Protein AF-A0A2C6KIJ9-F1 (afdb_monomer)

Structure (mmCIF, N/CA/C/O backbone):
data_AF-A0A2C6KIJ9-F1
#
_entry.id   AF-A0A2C6KIJ9-F1
#
loop_
_atom_site.group_PDB
_atom_site.id
_atom_site.type_symbol
_atom_site.label_atom_id
_atom_site.label_alt_id
_atom_site.label_comp_id
_atom_site.label_asym_id
_atom_site.label_entity_id
_atom_site.label_seq_id
_atom_site.pdbx_PDB_ins_code
_atom_site.Cartn_x
_atom_site.Cartn_y
_atom_site.Cartn_z
_atom_site.occupancy
_atom_site.B_iso_or_equiv
_atom_site.auth_seq_id
_atom_site.auth_comp_id
_atom_site.auth_asym_id
_atom_site.auth_atom_id
_atom_site.pdbx_PDB_model_num
ATOM 1 N N . MET A 1 1 ? -19.385 -0.642 -30.087 1.00 30.42 1 MET A N 1
ATOM 2 C CA . MET A 1 1 ? -19.428 0.559 -29.227 1.00 30.42 1 MET A CA 1
ATOM 3 C C . MET A 1 1 ? -18.411 0.360 -28.116 1.00 30.42 1 MET A C 1
ATOM 5 O O . MET A 1 1 ? -18.618 -0.507 -27.279 1.00 30.42 1 MET A O 1
ATOM 9 N N . ALA A 1 2 ? -17.274 1.055 -28.172 1.00 26.97 2 ALA A N 1
ATOM 10 C CA . ALA A 1 2 ? -16.319 1.063 -27.065 1.00 26.97 2 ALA A CA 1
ATOM 11 C C . ALA A 1 2 ? -16.934 1.882 -25.917 1.00 26.97 2 ALA A C 1
ATOM 13 O O . ALA A 1 2 ? -17.463 2.963 -26.195 1.00 26.97 2 ALA A O 1
ATOM 14 N N . PRO A 1 3 ? -16.932 1.392 -24.666 1.00 32.47 3 PRO A N 1
ATOM 15 C CA . PRO A 1 3 ? -17.444 2.164 -23.547 1.00 32.47 3 PRO A CA 1
ATOM 16 C C . PRO A 1 3 ? -16.628 3.453 -23.444 1.00 32.47 3 PRO A C 1
ATOM 18 O O . PRO A 1 3 ? -15.397 3.415 -23.409 1.00 32.47 3 PRO A O 1
ATOM 21 N N . GLN A 1 4 ? -17.315 4.596 -23.448 1.00 27.66 4 GLN A N 1
ATOM 22 C CA . GLN A 1 4 ? -16.681 5.874 -23.167 1.00 27.66 4 GLN A CA 1
ATOM 23 C C . GLN A 1 4 ? -16.087 5.784 -21.760 1.00 27.66 4 GLN A C 1
ATOM 25 O O . GLN A 1 4 ? -16.808 5.686 -20.769 1.00 27.66 4 GLN A O 1
ATOM 30 N N . LEU A 1 5 ? -14.756 5.753 -21.689 1.00 34.53 5 LEU A N 1
ATOM 31 C CA . LEU A 1 5 ? -14.005 5.958 -20.461 1.00 34.53 5 LEU A CA 1
ATOM 32 C C . LEU A 1 5 ? -14.321 7.381 -20.000 1.00 34.53 5 LEU A C 1
ATOM 34 O O . LEU A 1 5 ? -13.670 8.334 -20.426 1.00 34.53 5 LEU A O 1
ATOM 38 N N . ASN A 1 6 ? -15.368 7.522 -19.180 1.00 33.22 6 ASN A N 1
ATOM 39 C CA . ASN A 1 6 ? -15.629 8.726 -18.402 1.00 33.22 6 ASN A CA 1
ATOM 40 C C . ASN A 1 6 ? -14.297 9.185 -17.828 1.00 33.22 6 ASN A C 1
ATOM 42 O O . ASN A 1 6 ? -13.582 8.350 -17.275 1.00 33.22 6 ASN A O 1
ATOM 46 N N . ALA A 1 7 ? -13.960 10.463 -18.023 1.00 38.38 7 ALA A N 1
ATOM 47 C CA . ALA A 1 7 ? -12.721 11.065 -17.561 1.00 38.38 7 ALA A CA 1
ATOM 48 C C . ALA A 1 7 ? -12.489 10.649 -16.108 1.00 38.38 7 ALA A C 1
ATOM 50 O O . ALA A 1 7 ? -13.105 11.183 -15.185 1.00 38.38 7 ALA A O 1
ATOM 51 N N . VAL A 1 8 ? -11.654 9.624 -15.931 1.00 41.78 8 VAL A N 1
ATOM 52 C CA . VAL A 1 8 ? -11.243 9.135 -14.630 1.00 41.78 8 VAL A CA 1
ATOM 53 C C . VAL A 1 8 ? -10.466 10.310 -14.086 1.00 41.78 8 VAL A C 1
ATOM 55 O O . VAL A 1 8 ? -9.335 10.541 -14.516 1.00 41.78 8 VAL A O 1
ATOM 58 N N . SER A 1 9 ? -11.126 11.108 -13.236 1.00 38.91 9 SER A N 1
ATOM 59 C CA . SER A 1 9 ? -10.479 12.035 -12.315 1.00 38.91 9 SER A CA 1
ATOM 60 C C . SER A 1 9 ? -9.190 11.351 -11.920 1.00 38.91 9 SER A C 1
ATOM 62 O O . SER A 1 9 ? -9.252 10.219 -11.439 1.00 38.91 9 SER A O 1
ATOM 64 N N . THR A 1 10 ? -8.050 11.929 -12.293 1.00 50.38 10 THR A N 1
ATOM 65 C CA . THR A 1 10 ? -6.734 11.337 -12.081 1.00 50.38 10 THR A CA 1
ATOM 66 C C . THR A 1 10 ? -6.568 11.232 -10.575 1.00 50.38 10 THR A C 1
ATOM 68 O O . THR A 1 10 ? -6.091 12.163 -9.929 1.00 50.38 10 THR A O 1
ATOM 71 N N . VAL A 1 11 ? -7.082 10.141 -10.003 1.00 59.31 11 VAL A N 1
ATOM 72 C CA . VAL A 1 11 ? -7.096 9.904 -8.571 1.00 59.31 11 VAL A CA 1
ATOM 73 C C . VAL A 1 11 ? -5.633 9.913 -8.192 1.00 59.31 11 VAL A C 1
ATOM 75 O O . VAL A 1 11 ? -4.868 9.057 -8.643 1.00 59.31 11 VAL A O 1
ATOM 78 N N . ARG A 1 12 ? -5.235 10.947 -7.446 1.00 79.88 12 ARG A N 1
ATOM 79 C CA . ARG A 1 12 ? -3.881 11.068 -6.923 1.00 79.88 12 ARG A CA 1
ATOM 80 C C . ARG A 1 12 ? -3.706 9.917 -5.945 1.00 79.88 12 ARG A C 1
ATOM 82 O O . ARG A 1 12 ? -4.191 9.969 -4.825 1.00 79.88 12 ARG A O 1
ATOM 89 N N . SER A 1 13 ? -3.100 8.845 -6.429 1.00 93.31 13 SER A N 1
ATOM 90 C CA . SER A 1 13 ? -2.796 7.636 -5.675 1.00 93.31 13 SER A CA 1
ATOM 91 C C . SER A 1 13 ? -1.291 7.465 -5.553 1.00 93.31 13 SER A C 1
ATOM 93 O O . SER A 1 13 ? -0.535 7.987 -6.385 1.00 93.31 13 SER A O 1
ATOM 95 N N . LEU A 1 14 ? -0.865 6.663 -4.580 1.00 95.75 14 LEU A N 1
ATOM 96 C CA . LEU A 1 14 ? 0.523 6.236 -4.450 1.00 95.75 14 LEU A CA 1
ATOM 97 C C . LEU A 1 14 ? 1.047 5.656 -5.774 1.00 95.75 14 LEU A C 1
ATOM 99 O O . LEU A 1 14 ? 2.094 6.067 -6.271 1.00 95.75 14 LEU A O 1
ATOM 103 N N . GLN A 1 15 ? 0.269 4.783 -6.419 1.00 97.44 15 GLN A N 1
ATOM 104 C CA . GLN A 1 15 ? 0.628 4.212 -7.717 1.00 97.44 15 GLN A CA 1
ATOM 105 C C . GLN A 1 15 ? 0.859 5.280 -8.795 1.00 97.44 15 GLN A C 1
ATOM 107 O O . GLN A 1 15 ? 1.824 5.189 -9.549 1.00 97.44 15 GLN A O 1
ATOM 112 N N . SER A 1 16 ? -0.001 6.302 -8.873 1.00 95.69 16 SER A N 1
ATOM 113 C CA . SER A 1 16 ? 0.159 7.389 -9.850 1.00 95.69 16 SER A CA 1
ATOM 114 C C . SER A 1 16 ? 1.399 8.247 -9.573 1.00 95.69 16 SER A C 1
ATOM 116 O O . SER A 1 16 ? 2.079 8.674 -10.507 1.00 95.69 16 SER A O 1
ATOM 118 N N . HIS A 1 17 ? 1.724 8.454 -8.292 1.00 95.81 17 HIS A N 1
ATOM 119 C CA . HIS A 1 17 ? 2.929 9.155 -7.864 1.00 95.81 17 HIS A CA 1
ATOM 120 C C . HIS A 1 17 ? 4.191 8.384 -8.276 1.00 95.81 17 HIS A C 1
ATOM 122 O O . HIS A 1 17 ? 5.124 8.958 -8.840 1.00 95.81 17 HIS A O 1
ATOM 128 N N . LEU A 1 18 ? 4.194 7.067 -8.073 1.00 97.38 18 LEU A N 1
ATOM 129 C CA . LEU A 1 18 ? 5.305 6.192 -8.445 1.00 97.38 18 LEU A CA 1
ATOM 130 C C . LEU A 1 18 ? 5.439 6.035 -9.967 1.00 97.38 18 LEU A C 1
ATOM 132 O O . LEU A 1 18 ? 6.553 6.055 -10.490 1.00 97.38 18 LEU A O 1
ATOM 136 N N . ASP A 1 19 ? 4.322 5.965 -10.699 1.00 97.19 19 ASP A N 1
ATOM 137 C CA . ASP A 1 19 ? 4.317 5.985 -12.167 1.00 97.19 19 ASP A CA 1
ATOM 138 C C . ASP A 1 19 ? 4.988 7.269 -12.700 1.00 97.19 19 ASP A C 1
ATOM 140 O O . ASP A 1 19 ? 5.777 7.206 -13.645 1.00 97.19 19 ASP A O 1
ATOM 144 N N . ALA A 1 20 ? 4.738 8.428 -12.076 1.00 95.81 20 ALA A N 1
ATOM 145 C CA . ALA A 1 20 ? 5.394 9.686 -12.441 1.00 95.81 20 ALA A CA 1
ATOM 146 C C . ALA A 1 20 ? 6.910 9.649 -12.174 1.00 95.81 20 ALA A C 1
ATOM 148 O O . ALA A 1 20 ? 7.694 9.999 -13.059 1.00 95.81 20 ALA A O 1
ATOM 149 N N . ARG A 1 21 ? 7.343 9.134 -11.012 1.00 96.75 21 ARG A N 1
ATOM 150 C CA . ARG A 1 21 ? 8.778 8.939 -10.718 1.00 96.75 21 ARG A CA 1
ATOM 151 C C . ARG A 1 21 ? 9.451 8.018 -11.737 1.00 96.75 21 ARG A C 1
ATOM 153 O O . ARG A 1 21 ? 10.563 8.295 -12.180 1.00 96.75 21 ARG A O 1
ATOM 160 N N . CYS A 1 22 ? 8.767 6.965 -12.178 1.00 97.88 22 CYS A N 1
ATOM 161 C CA . CYS A 1 22 ? 9.276 6.084 -13.226 1.00 97.88 22 CYS A CA 1
ATOM 162 C C . CYS A 1 22 ? 9.480 6.773 -14.572 1.00 97.88 22 CYS A C 1
ATOM 164 O O . CYS A 1 22 ? 10.462 6.497 -15.264 1.00 97.88 22 CYS A O 1
ATOM 166 N N . GLN A 1 23 ? 8.564 7.660 -14.958 1.00 96.56 23 GLN A N 1
ATOM 167 C CA . GLN A 1 23 ? 8.714 8.436 -16.186 1.00 96.56 23 GLN A CA 1
ATOM 168 C C . GLN A 1 23 ? 9.964 9.319 -16.121 1.00 96.56 23 GLN A C 1
ATOM 170 O O . GLN A 1 23 ? 10.706 9.403 -17.099 1.00 96.56 23 GLN A O 1
ATOM 175 N N . ASP A 1 24 ? 10.237 9.931 -14.971 1.00 96.06 24 ASP A N 1
ATOM 176 C CA . ASP A 1 24 ? 11.439 10.745 -14.778 1.00 96.06 24 ASP A CA 1
ATOM 177 C C . ASP A 1 24 ? 12.721 9.906 -14.727 1.00 96.06 24 ASP A C 1
ATOM 179 O O . ASP A 1 24 ? 13.745 10.319 -15.284 1.00 96.06 24 ASP A O 1
ATOM 183 N N . LEU A 1 25 ? 12.664 8.689 -14.175 1.00 96.25 25 LEU A N 1
ATOM 184 C CA . LEU A 1 25 ? 13.776 7.741 -14.241 1.00 96.25 25 LEU A CA 1
ATOM 185 C C . LEU A 1 25 ? 14.098 7.353 -15.692 1.00 96.25 25 LEU A C 1
ATOM 187 O O . LEU A 1 25 ? 15.260 7.395 -16.085 1.00 96.25 25 LEU A O 1
ATOM 191 N N . PHE A 1 26 ? 13.093 7.025 -16.510 1.00 97.12 26 PHE A N 1
ATOM 192 C CA . PHE A 1 26 ? 13.301 6.701 -17.929 1.00 97.12 26 PHE A CA 1
ATOM 193 C C . PHE A 1 26 ? 13.917 7.878 -18.698 1.00 97.12 26 PHE A C 1
ATOM 195 O O . PHE A 1 26 ? 14.862 7.682 -19.461 1.00 97.12 26 PHE A O 1
ATOM 202 N N . LYS A 1 27 ? 13.445 9.112 -18.456 1.00 95.69 27 LYS A N 1
ATOM 203 C CA . LYS A 1 27 ? 14.047 10.326 -19.039 1.00 95.69 27 LYS A CA 1
ATOM 204 C C . LYS A 1 27 ? 15.499 10.507 -18.603 1.00 95.69 27 LYS A C 1
ATOM 206 O O . LYS A 1 27 ? 16.321 10.923 -19.414 1.00 95.69 27 LYS A O 1
ATOM 211 N N . THR A 1 28 ? 15.803 10.222 -17.337 1.00 96.12 28 THR A N 1
ATOM 212 C CA . THR A 1 28 ? 17.165 10.298 -16.800 1.00 96.12 28 THR A CA 1
ATOM 213 C C . THR A 1 28 ? 18.060 9.279 -17.490 1.00 96.12 28 THR A C 1
ATOM 215 O O . THR A 1 28 ? 19.021 9.689 -18.124 1.00 96.12 28 THR A O 1
ATOM 218 N N . ILE A 1 29 ? 17.688 7.994 -17.490 1.00 96.75 29 ILE A N 1
ATOM 219 C CA . ILE A 1 29 ? 18.441 6.916 -18.155 1.00 96.75 29 ILE A CA 1
ATOM 220 C C . ILE A 1 29 ? 18.689 7.249 -19.630 1.00 96.75 29 ILE A C 1
ATOM 222 O O . ILE A 1 29 ? 19.824 7.176 -20.093 1.00 96.75 29 ILE A O 1
ATOM 226 N N . CYS A 1 30 ? 17.651 7.687 -20.347 1.00 96.94 30 CYS A N 1
ATOM 227 C CA . CYS A 1 30 ? 17.774 8.131 -21.732 1.00 96.94 30 CYS A CA 1
ATOM 228 C C . CYS A 1 30 ? 18.881 9.187 -21.907 1.00 96.94 30 CYS A C 1
ATOM 230 O O . CYS A 1 30 ? 19.755 9.038 -22.756 1.00 96.94 30 CYS A O 1
ATOM 232 N N . LYS A 1 31 ? 18.866 10.244 -21.085 1.00 96.25 31 LYS A N 1
ATOM 233 C CA . LYS A 1 31 ? 19.787 11.381 -21.215 1.00 96.25 31 LYS A CA 1
ATOM 234 C C . LYS A 1 31 ? 21.195 11.095 -20.701 1.00 96.25 31 LYS A C 1
ATOM 236 O O . LYS A 1 31 ? 22.155 11.573 -21.291 1.00 96.25 31 LYS A O 1
ATOM 241 N N . THR A 1 32 ? 21.317 10.406 -19.569 1.00 96.50 32 THR A N 1
ATOM 242 C CA . THR A 1 32 ? 22.587 10.281 -18.840 1.00 96.50 32 THR A CA 1
ATOM 243 C C . THR A 1 32 ? 23.326 8.993 -19.162 1.00 96.50 32 THR A C 1
ATOM 245 O O . THR A 1 32 ? 24.550 8.986 -19.131 1.00 96.50 32 THR A O 1
ATOM 248 N N . GLU A 1 33 ? 22.608 7.911 -19.470 1.00 95.50 33 GLU A N 1
ATOM 249 C CA . GLU A 1 33 ? 23.208 6.616 -19.822 1.00 95.50 33 GLU A CA 1
ATOM 250 C C . GLU A 1 33 ? 23.267 6.393 -21.342 1.00 95.50 33 GLU A C 1
ATOM 252 O O . GLU A 1 33 ? 23.824 5.393 -21.784 1.00 95.50 33 GLU A O 1
ATOM 257 N N . ASN A 1 34 ? 22.713 7.318 -22.139 1.00 93.19 34 ASN A N 1
ATOM 258 C CA . ASN A 1 34 ? 22.673 7.252 -23.604 1.00 93.19 34 ASN A CA 1
ATOM 259 C C . ASN A 1 34 ? 22.048 5.944 -24.127 1.00 93.19 34 ASN A C 1
ATOM 261 O O . ASN A 1 34 ? 22.563 5.300 -25.041 1.00 93.19 34 ASN A O 1
ATOM 265 N N . ARG A 1 35 ? 20.947 5.528 -23.491 1.00 94.50 35 ARG A N 1
ATOM 266 C CA . ARG A 1 35 ? 20.188 4.324 -23.845 1.00 94.50 35 ARG A CA 1
ATOM 267 C C . ARG A 1 35 ? 18.921 4.701 -24.602 1.00 94.50 35 ARG A C 1
ATOM 269 O O . ARG A 1 35 ? 17.882 4.969 -23.989 1.00 94.50 35 ARG A O 1
ATOM 276 N N . ASP A 1 36 ? 19.011 4.708 -25.931 1.00 93.50 36 ASP A N 1
ATOM 277 C CA . ASP A 1 36 ? 17.940 5.110 -26.858 1.00 93.50 36 ASP A CA 1
ATOM 278 C C . ASP A 1 36 ? 16.634 4.340 -26.648 1.00 93.50 36 ASP A C 1
ATOM 280 O O . ASP A 1 36 ? 15.532 4.847 -26.873 1.00 93.50 36 ASP A O 1
ATOM 284 N N . GLU A 1 37 ? 16.721 3.112 -26.148 1.00 92.38 37 GLU A N 1
ATOM 285 C CA . GLU A 1 37 ? 15.558 2.312 -25.827 1.00 92.38 37 GLU A CA 1
ATOM 286 C C . GLU A 1 37 ? 14.710 2.920 -24.684 1.00 92.38 37 GLU A C 1
ATOM 288 O O . GLU A 1 37 ? 13.510 2.662 -24.598 1.00 92.38 37 GLU A O 1
ATOM 293 N N . PHE A 1 38 ? 15.253 3.801 -23.847 1.00 94.50 38 PHE A N 1
ATOM 294 C CA . PHE A 1 38 ? 14.477 4.550 -22.847 1.00 94.50 38 PHE A CA 1
ATOM 295 C C . PHE A 1 38 ? 14.001 5.918 -23.364 1.00 94.50 38 PHE A C 1
ATOM 297 O O . PHE A 1 38 ? 13.168 6.561 -22.726 1.00 94.50 38 PHE A O 1
ATOM 304 N N . CYS A 1 39 ? 14.458 6.349 -24.542 1.00 93.38 39 CYS A N 1
ATOM 305 C CA . CYS A 1 39 ? 14.236 7.687 -25.097 1.00 93.38 39 CYS A CA 1
ATOM 306 C C . CYS A 1 39 ? 12.912 7.877 -25.852 1.00 93.38 39 CYS A C 1
ATOM 308 O O . CYS A 1 39 ? 12.814 8.733 -26.728 1.00 93.38 39 CYS A O 1
ATOM 310 N N . ARG A 1 40 ? 11.864 7.105 -25.545 1.00 85.00 40 ARG A N 1
ATOM 311 C CA . ARG A 1 40 ? 10.610 7.152 -26.316 1.00 85.00 40 ARG A CA 1
ATOM 312 C C . ARG A 1 40 ? 9.747 8.373 -25.965 1.00 85.00 40 ARG A C 1
ATOM 314 O O . ARG A 1 40 ? 9.172 8.401 -24.873 1.00 85.00 40 ARG A O 1
ATOM 321 N N . PRO A 1 41 ? 9.556 9.341 -26.883 1.00 77.19 41 PRO A N 1
ATOM 322 C CA . PRO A 1 41 ? 8.594 10.412 -26.667 1.00 77.19 41 PRO A CA 1
ATOM 323 C C . PRO A 1 41 ? 7.177 9.823 -26.623 1.00 77.19 41 PRO A C 1
ATOM 325 O O . PRO A 1 41 ? 6.776 9.075 -27.510 1.00 77.19 41 PRO A O 1
ATOM 328 N N . GLY A 1 42 ? 6.429 10.124 -25.560 1.00 75.50 42 GLY A N 1
ATOM 329 C CA . GLY A 1 42 ? 5.044 9.664 -25.390 1.00 75.50 42 GLY A CA 1
ATOM 330 C C . GLY A 1 42 ? 4.875 8.204 -24.949 1.00 75.50 42 GLY A C 1
ATOM 331 O O . GLY A 1 42 ? 3.742 7.756 -24.783 1.00 75.50 42 GLY A O 1
ATOM 332 N N . GLY A 1 43 ? 5.964 7.461 -24.715 1.00 84.56 43 GLY A N 1
ATOM 333 C CA . GLY A 1 43 ? 5.881 6.128 -24.117 1.00 84.56 43 GLY A CA 1
ATOM 334 C C . GLY A 1 43 ? 5.360 6.210 -22.680 1.00 84.56 43 GLY A C 1
ATOM 335 O O . GLY A 1 43 ? 5.930 6.918 -21.850 1.00 84.56 43 GLY A O 1
ATOM 336 N N . ARG A 1 44 ? 4.276 5.490 -22.364 1.00 93.81 44 ARG A N 1
ATOM 337 C CA . ARG A 1 44 ? 3.753 5.432 -20.994 1.00 93.81 44 ARG A CA 1
ATOM 338 C C . ARG A 1 44 ? 4.603 4.466 -20.169 1.00 93.81 44 ARG A C 1
ATOM 340 O O . ARG A 1 44 ? 4.614 3.263 -20.430 1.00 93.81 44 ARG A O 1
ATOM 347 N N . VAL A 1 45 ? 5.284 4.999 -19.161 1.00 96.94 45 VAL A N 1
ATOM 348 C CA . VAL A 1 45 ? 6.076 4.228 -18.195 1.00 96.94 45 VAL A CA 1
ATOM 349 C C . VAL A 1 45 ? 5.267 4.055 -16.916 1.00 96.94 45 VAL A C 1
ATOM 351 O O . VAL A 1 45 ? 4.595 4.993 -16.480 1.00 96.94 45 VAL A O 1
ATOM 354 N N . VAL A 1 46 ? 5.312 2.856 -16.342 1.00 97.62 46 VAL A N 1
ATOM 355 C CA . VAL A 1 46 ? 4.537 2.485 -15.153 1.00 97.62 46 VAL A CA 1
ATOM 356 C C . VAL A 1 46 ? 5.409 1.799 -14.103 1.00 97.62 46 VAL A C 1
ATOM 358 O O . VAL A 1 46 ? 6.316 1.045 -14.446 1.00 97.62 46 VAL A O 1
ATOM 361 N N . PHE A 1 47 ? 5.126 2.038 -12.826 1.00 98.12 47 PHE A N 1
ATOM 362 C CA . PHE A 1 47 ? 5.793 1.413 -11.686 1.00 98.12 47 PHE A CA 1
ATOM 363 C C . PHE A 1 47 ? 5.041 0.149 -11.274 1.00 98.12 47 PHE A C 1
ATOM 365 O O . PHE A 1 47 ? 3.853 0.213 -10.968 1.00 98.12 47 PHE A O 1
ATOM 372 N N . ARG A 1 48 ? 5.679 -1.019 -11.278 1.00 98.06 48 ARG A N 1
ATOM 373 C CA . ARG A 1 48 ? 5.019 -2.282 -10.905 1.00 98.06 48 ARG A CA 1
ATOM 374 C C . ARG A 1 48 ? 5.957 -3.163 -10.094 1.00 98.06 48 ARG A C 1
ATOM 376 O O . ARG A 1 48 ? 7.177 -3.052 -10.213 1.00 98.06 48 ARG A O 1
ATOM 383 N N . HIS A 1 49 ? 5.382 -4.070 -9.316 1.00 97.62 49 HIS A N 1
ATOM 384 C CA . HIS A 1 49 ? 6.112 -5.154 -8.675 1.00 97.62 49 HIS A CA 1
ATOM 385 C C . HIS A 1 49 ? 5.993 -6.414 -9.534 1.00 97.62 49 HIS A C 1
ATOM 387 O O . HIS A 1 49 ? 4.886 -6.887 -9.789 1.00 97.62 49 HIS A O 1
ATOM 393 N N . GLY A 1 50 ? 7.119 -6.943 -10.006 1.00 96.50 50 GLY A N 1
ATOM 394 C CA . GLY A 1 50 ? 7.130 -8.099 -10.900 1.00 96.50 50 GLY A CA 1
ATOM 395 C C . GLY A 1 50 ? 8.530 -8.530 -11.325 1.00 96.50 50 GLY A C 1
ATOM 396 O O . GLY A 1 50 ? 9.541 -7.952 -10.906 1.00 96.50 50 GLY A O 1
ATOM 397 N N . ARG A 1 51 ? 8.587 -9.578 -12.146 1.00 96.38 51 ARG A N 1
ATOM 398 C CA . ARG A 1 51 ? 9.834 -10.137 -12.688 1.00 96.38 51 ARG A CA 1
ATOM 399 C C . ARG A 1 51 ? 10.485 -9.188 -13.692 1.00 96.38 51 ARG A C 1
ATOM 401 O O . ARG A 1 51 ? 9.835 -8.325 -14.264 1.00 96.38 51 ARG A O 1
ATOM 408 N N . GLY A 1 52 ? 11.787 -9.339 -13.898 1.00 95.69 52 GLY A N 1
ATOM 409 C CA . GLY A 1 52 ? 12.491 -8.655 -14.980 1.00 95.69 52 GLY A CA 1
ATOM 410 C C . GLY A 1 52 ? 12.626 -9.555 -16.207 1.00 95.69 52 GLY A C 1
ATOM 411 O O . GLY A 1 52 ? 11.744 -10.351 -16.521 1.00 95.69 52 GLY A O 1
ATOM 412 N N . GLY A 1 53 ? 13.775 -9.454 -16.874 1.00 94.62 53 GLY A N 1
ATOM 413 C CA . GLY A 1 53 ? 14.146 -10.378 -17.945 1.00 94.62 53 GLY A CA 1
ATOM 414 C C . GLY A 1 53 ? 14.537 -11.760 -17.412 1.00 94.62 53 GLY A C 1
ATOM 415 O O . GLY A 1 53 ? 14.489 -12.023 -16.210 1.00 94.62 53 GLY A O 1
ATOM 416 N N . HIS A 1 54 ? 15.008 -12.635 -18.301 1.00 95.19 54 HIS A N 1
ATOM 417 C CA . HIS A 1 54 ? 15.436 -14.002 -17.961 1.00 95.19 54 HIS A CA 1
ATOM 418 C C . HIS A 1 54 ? 16.439 -14.081 -16.794 1.00 95.19 54 HIS A C 1
ATOM 420 O O . HIS A 1 54 ? 16.352 -14.983 -15.964 1.00 95.19 54 HIS A O 1
ATOM 426 N N . SER A 1 55 ? 17.362 -13.119 -16.692 1.00 95.62 55 SER A N 1
ATOM 427 C CA . SER A 1 55 ? 18.363 -13.040 -15.617 1.00 95.62 55 SER A CA 1
ATOM 428 C C . SER A 1 55 ? 17.827 -12.477 -14.296 1.00 95.62 55 SER A C 1
ATOM 430 O O . SER A 1 55 ? 18.545 -12.448 -13.300 1.00 95.62 55 SER A O 1
ATOM 432 N N . GLN A 1 56 ? 16.574 -12.020 -14.261 1.00 93.88 56 GLN A N 1
ATOM 433 C CA . GLN A 1 56 ? 15.943 -11.387 -13.105 1.00 93.88 56 GLN A CA 1
ATOM 434 C C . GLN A 1 56 ? 14.610 -12.077 -12.771 1.00 93.88 56 GLN A C 1
ATOM 436 O O . GLN A 1 56 ? 13.546 -11.456 -12.847 1.00 93.88 56 GLN A O 1
ATOM 441 N N . PRO A 1 57 ? 14.644 -13.368 -12.386 1.00 91.19 57 PRO A N 1
ATOM 442 C CA . PRO A 1 57 ? 13.440 -14.164 -12.175 1.00 91.19 57 PRO A CA 1
ATOM 443 C C . PRO A 1 57 ? 12.650 -13.757 -10.925 1.00 91.19 57 PRO A C 1
ATOM 445 O O . PRO A 1 57 ? 11.493 -14.138 -10.806 1.00 91.19 57 PRO A O 1
ATOM 448 N N . GLY A 1 58 ? 13.252 -13.009 -9.998 1.00 90.44 58 GLY A N 1
ATOM 449 C CA . GLY A 1 58 ? 12.585 -12.542 -8.787 1.00 90.44 58 GLY A CA 1
ATOM 450 C C . GLY A 1 58 ? 11.667 -11.348 -9.037 1.00 90.44 58 GLY A C 1
ATOM 451 O O . GLY A 1 58 ? 11.984 -10.450 -9.827 1.00 90.44 58 GLY A O 1
ATOM 452 N N . ASN A 1 59 ? 10.554 -11.316 -8.305 1.00 91.88 59 ASN A N 1
ATOM 453 C CA . ASN A 1 59 ? 9.703 -10.138 -8.242 1.00 91.88 59 ASN A CA 1
ATOM 454 C C . ASN A 1 59 ? 10.419 -9.012 -7.491 1.00 91.88 59 ASN A C 1
ATOM 456 O O . ASN A 1 59 ? 10.955 -9.227 -6.406 1.00 91.88 59 ASN A O 1
ATOM 460 N N . SER A 1 60 ? 10.432 -7.824 -8.085 1.00 95.12 60 SER A N 1
ATOM 461 C CA . SER A 1 60 ? 10.920 -6.600 -7.457 1.00 95.12 60 SER A CA 1
ATOM 462 C C . SER A 1 60 ? 10.161 -5.397 -8.005 1.00 95.12 60 SER A C 1
ATOM 464 O O . SER A 1 60 ? 9.461 -5.497 -9.017 1.00 95.12 60 SER A O 1
ATOM 466 N N . TRP A 1 61 ? 10.325 -4.242 -7.369 1.00 97.69 61 TRP A N 1
ATOM 467 C CA . TRP A 1 61 ? 9.867 -2.977 -7.929 1.00 97.69 61 TRP A CA 1
ATOM 468 C C . TRP A 1 61 ? 10.681 -2.609 -9.167 1.00 97.69 61 TRP A C 1
ATOM 470 O O . TRP A 1 61 ? 11.913 -2.696 -9.159 1.00 97.69 61 TRP A O 1
ATOM 480 N N . ARG A 1 62 ? 9.989 -2.265 -10.256 1.00 98.38 62 ARG A N 1
ATOM 481 C CA . ARG A 1 62 ? 10.601 -1.845 -11.522 1.00 98.38 62 ARG A CA 1
ATOM 482 C C . ARG A 1 62 ? 9.722 -0.815 -12.226 1.00 98.38 62 ARG A C 1
ATOM 484 O O . ARG A 1 62 ? 8.503 -0.778 -12.049 1.00 98.38 62 ARG A O 1
ATOM 491 N N . CYS A 1 63 ? 10.353 -0.032 -13.088 1.00 98.50 63 CYS A N 1
ATOM 492 C CA . CYS A 1 63 ? 9.681 0.818 -14.061 1.00 98.50 63 CYS A CA 1
ATOM 493 C C . CYS A 1 63 ? 9.599 0.085 -15.396 1.00 98.50 63 CYS A C 1
ATOM 495 O O . CYS A 1 63 ? 10.639 -0.287 -15.930 1.00 98.50 63 CYS A O 1
ATOM 497 N N . TYR A 1 64 ? 8.404 -0.097 -15.947 1.00 98.12 64 TYR A N 1
ATOM 498 C CA . TYR A 1 64 ? 8.169 -0.824 -17.195 1.00 98.12 64 TYR A CA 1
ATOM 499 C C . TYR A 1 64 ? 7.677 0.110 -18.301 1.00 98.12 64 TYR A C 1
ATOM 501 O O . TYR A 1 64 ? 6.855 0.994 -18.050 1.00 98.12 64 TYR A O 1
ATOM 509 N N . ASP A 1 65 ? 8.118 -0.130 -19.538 1.00 97.25 65 ASP A N 1
ATOM 510 C CA . ASP A 1 65 ? 7.443 0.400 -20.729 1.00 97.25 65 ASP A CA 1
ATOM 511 C C . ASP A 1 65 ? 6.111 -0.342 -20.895 1.00 97.25 65 ASP A C 1
ATOM 513 O O . ASP A 1 65 ? 6.084 -1.516 -21.271 1.00 97.25 65 ASP A O 1
ATOM 517 N N . SER A 1 66 ? 4.995 0.336 -20.617 1.00 96.44 66 SER A N 1
ATOM 518 C CA . SER A 1 66 ? 3.670 -0.296 -20.660 1.00 96.44 66 SER A CA 1
ATOM 519 C C . SER A 1 66 ? 3.275 -0.797 -22.051 1.00 96.44 66 SER A C 1
ATOM 521 O O . SER A 1 66 ? 2.471 -1.719 -22.145 1.00 96.44 66 SER A O 1
ATOM 523 N N . SER A 1 67 ? 3.879 -0.271 -23.127 1.00 94.94 67 SER A N 1
ATOM 524 C CA . SER A 1 67 ? 3.648 -0.761 -24.497 1.00 94.94 67 SER A CA 1
ATOM 525 C C . SER A 1 67 ? 4.268 -2.137 -24.770 1.00 94.94 67 SER A C 1
ATOM 527 O O . SER A 1 67 ? 4.007 -2.736 -25.811 1.00 94.94 67 SER A O 1
ATOM 529 N N . ARG A 1 68 ? 5.108 -2.631 -23.851 1.00 95.56 68 ARG A N 1
ATOM 530 C CA . ARG A 1 68 ? 5.807 -3.924 -23.926 1.00 95.56 68 ARG A CA 1
ATOM 531 C C . ARG A 1 68 ? 5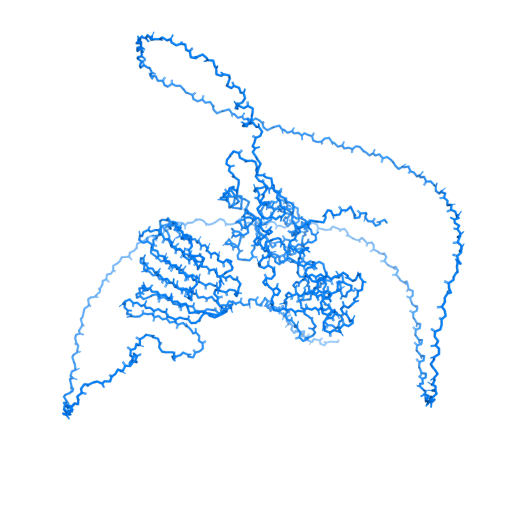.314 -4.931 -22.888 1.00 95.56 68 ARG A C 1
ATOM 533 O O . ARG A 1 68 ? 5.946 -5.970 -22.704 1.00 95.56 68 ARG A O 1
ATOM 540 N N . LEU A 1 69 ? 4.232 -4.607 -22.186 1.00 96.69 69 LEU A N 1
ATOM 541 C CA . LEU A 1 69 ? 3.564 -5.533 -21.284 1.00 96.69 69 LEU A CA 1
ATOM 542 C C . LEU A 1 69 ? 2.526 -6.334 -22.068 1.00 96.69 69 LEU A C 1
ATOM 544 O O . LEU A 1 69 ? 1.791 -5.785 -22.890 1.00 96.69 69 LEU A O 1
ATOM 548 N N . LEU A 1 70 ? 2.449 -7.632 -21.795 1.00 96.25 70 LEU A N 1
ATOM 549 C CA . LEU A 1 70 ? 1.368 -8.470 -22.307 1.00 96.25 70 LEU A CA 1
ATOM 550 C C . LEU A 1 70 ? 0.065 -8.058 -21.616 1.00 96.25 70 LEU A C 1
ATOM 552 O O . LEU A 1 70 ? 0.090 -7.735 -20.433 1.00 96.25 70 LEU A O 1
ATOM 556 N N . ALA A 1 71 ? -1.071 -8.082 -22.317 1.00 91.25 71 ALA A N 1
ATOM 557 C CA . ALA A 1 71 ? -2.346 -7.597 -21.772 1.00 91.25 71 ALA A CA 1
ATOM 558 C C . ALA A 1 71 ? -2.853 -8.415 -20.568 1.00 91.25 71 ALA A C 1
ATOM 560 O O . ALA A 1 71 ? -3.454 -7.869 -19.642 1.00 91.25 71 ALA A O 1
ATOM 561 N N . THR A 1 72 ? -2.600 -9.724 -20.573 1.00 88.38 72 THR A N 1
ATOM 562 C CA . THR A 1 72 ? -3.059 -10.666 -19.548 1.00 88.38 72 THR A CA 1
ATOM 563 C C . THR A 1 72 ? -1.898 -11.504 -19.044 1.00 88.38 72 THR A C 1
ATOM 565 O O . THR A 1 72 ? -1.203 -12.131 -19.841 1.00 88.38 72 THR A O 1
ATOM 568 N N . GLY A 1 73 ? -1.742 -11.552 -17.723 1.00 72.12 73 GLY A N 1
ATOM 569 C CA . GLY A 1 73 ? -0.778 -12.408 -17.050 1.00 72.12 73 GLY A CA 1
ATOM 570 C C . GLY A 1 73 ? -1.424 -13.630 -16.427 1.00 72.12 73 GLY A C 1
ATOM 571 O O . GLY A 1 73 ? -2.389 -13.498 -15.679 1.00 72.12 73 GLY A O 1
ATOM 572 N N . GLY A 1 74 ? -0.861 -14.805 -16.700 1.00 71.56 74 GLY A N 1
ATOM 573 C CA . GLY A 1 74 ? -1.072 -16.014 -15.909 1.00 71.56 74 GLY A CA 1
ATOM 574 C C . GLY A 1 74 ? 0.209 -16.387 -15.159 1.00 71.56 74 GLY A C 1
ATOM 575 O O . GLY A 1 74 ? 1.312 -16.170 -15.664 1.00 71.56 74 GLY A O 1
ATOM 576 N N . GLY A 1 75 ? 0.063 -16.952 -13.960 1.00 82.94 75 GLY A N 1
ATOM 577 C CA . GLY A 1 75 ? 1.177 -17.482 -13.167 1.00 82.94 75 GLY A CA 1
ATOM 578 C C . GLY A 1 75 ? 2.161 -16.421 -12.665 1.00 82.94 75 GLY A C 1
ATOM 579 O O . GLY A 1 75 ? 1.780 -15.300 -12.328 1.00 82.94 75 GLY A O 1
ATOM 580 N N . ASP A 1 76 ? 3.442 -16.787 -12.624 1.00 84.31 76 ASP A N 1
ATOM 581 C CA . ASP A 1 76 ? 4.501 -16.018 -11.953 1.00 84.31 76 ASP A CA 1
ATOM 582 C C . ASP A 1 76 ? 4.915 -14.730 -12.684 1.00 84.31 76 ASP A C 1
ATOM 584 O O . ASP A 1 76 ? 5.705 -13.950 -12.156 1.00 84.31 76 ASP A O 1
ATOM 588 N N . ASN A 1 77 ? 4.413 -14.502 -13.900 1.00 90.62 77 ASN A N 1
ATOM 589 C CA . ASN A 1 77 ? 4.731 -13.314 -14.701 1.00 90.62 77 ASN A CA 1
ATOM 590 C C . ASN A 1 77 ? 3.736 -12.164 -14.487 1.00 90.62 77 ASN A C 1
ATOM 592 O O . ASN A 1 77 ? 3.879 -11.111 -15.113 1.00 90.62 77 ASN A O 1
ATOM 596 N N . GLY A 1 78 ? 2.714 -12.372 -13.652 1.00 94.12 78 GLY A N 1
ATOM 597 C CA . GLY A 1 78 ? 1.745 -11.342 -13.302 1.00 94.12 78 GLY A CA 1
ATOM 598 C C . GLY A 1 78 ? 2.401 -10.137 -12.631 1.00 94.12 78 GLY A C 1
ATOM 599 O O . GLY A 1 78 ? 3.392 -10.260 -11.910 1.00 94.12 78 GLY A O 1
ATOM 600 N N . LEU A 1 79 ? 1.836 -8.960 -12.881 1.00 96.56 79 LEU A N 1
ATOM 601 C CA . LEU A 1 79 ? 2.260 -7.719 -12.248 1.00 96.56 79 LEU A CA 1
ATOM 602 C C . LEU A 1 79 ? 1.371 -7.392 -11.052 1.00 96.56 79 LEU A C 1
ATOM 604 O O . LEU A 1 79 ? 0.149 -7.558 -11.094 1.00 96.56 79 LEU A O 1
ATOM 608 N N . SER A 1 80 ? 1.987 -6.839 -10.014 1.00 97.12 80 SER A N 1
ATOM 609 C CA . SER A 1 80 ? 1.267 -6.203 -8.918 1.00 97.12 80 SER A CA 1
ATOM 610 C C . SER A 1 80 ? 1.446 -4.692 -8.968 1.00 97.12 80 SER A C 1
ATOM 612 O O . SER A 1 80 ? 2.514 -4.163 -9.290 1.00 97.12 80 SER A O 1
ATOM 614 N N . CYS A 1 81 ? 0.365 -4.004 -8.643 1.00 98.12 81 CYS A N 1
ATOM 615 C CA . CYS A 1 81 ? 0.319 -2.583 -8.369 1.00 98.12 81 CYS A CA 1
ATOM 616 C C . CYS A 1 81 ? 0.313 -2.374 -6.850 1.00 98.12 81 CYS A C 1
ATOM 618 O O . CYS A 1 81 ? 0.207 -3.335 -6.084 1.00 98.12 81 CYS A O 1
ATOM 620 N N . VAL A 1 82 ? 0.426 -1.121 -6.423 1.00 97.44 82 VAL A N 1
ATOM 621 C CA . VAL A 1 82 ? 0.399 -0.739 -5.012 1.00 97.44 82 VAL A CA 1
ATOM 622 C C . VAL A 1 82 ? -0.804 0.143 -4.714 1.00 97.44 82 VAL A C 1
ATOM 624 O O . VAL A 1 82 ? -1.096 1.070 -5.471 1.00 97.44 82 VAL A O 1
ATOM 627 N N . ASP A 1 83 ? -1.533 -0.147 -3.641 1.00 97.62 83 ASP A N 1
ATOM 628 C CA . ASP A 1 83 ? -2.559 0.772 -3.141 1.00 97.62 83 ASP A CA 1
ATOM 629 C C . ASP A 1 83 ? -1.937 1.960 -2.380 1.00 97.62 83 ASP A C 1
ATOM 631 O O . ASP A 1 83 ? -0.721 2.116 -2.338 1.00 97.62 83 ASP A O 1
ATOM 635 N N . ASN A 1 84 ? -2.755 2.827 -1.783 1.00 97.75 84 ASN A N 1
ATOM 636 C CA . ASN A 1 84 ? -2.250 3.987 -1.039 1.00 97.75 84 ASN A CA 1
ATOM 637 C C . ASN A 1 84 ? -1.556 3.633 0.288 1.00 97.75 84 ASN A C 1
ATOM 639 O O . ASN A 1 84 ? -0.870 4.489 0.839 1.00 97.75 84 ASN A O 1
ATOM 643 N N . CYS A 1 85 ? -1.710 2.401 0.778 1.00 97.44 85 CYS A N 1
ATOM 644 C CA . CYS A 1 85 ? -1.119 1.909 2.021 1.00 97.44 85 CYS A CA 1
ATOM 645 C C . CYS A 1 85 ? 0.065 0.962 1.802 1.00 97.44 85 CYS A C 1
ATOM 647 O O . CYS A 1 85 ? 0.586 0.395 2.756 1.00 97.44 85 CYS A O 1
ATOM 649 N N . GLY A 1 86 ? 0.54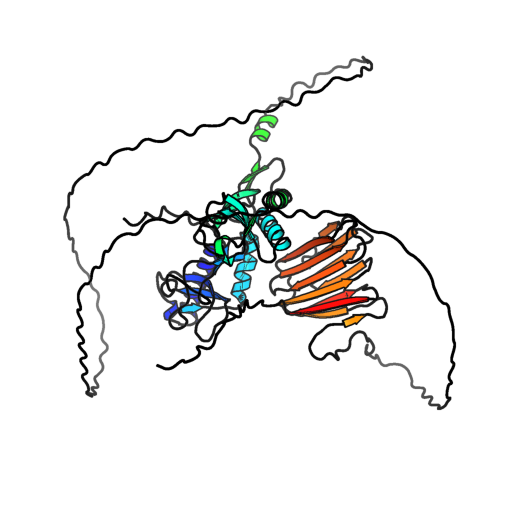4 0.831 0.561 1.00 96.69 86 GLY A N 1
ATOM 650 C CA . GLY A 1 86 ? 1.733 0.040 0.255 1.00 96.69 86 GLY A CA 1
ATOM 651 C C . GLY A 1 86 ? 1.450 -1.435 -0.030 1.00 96.69 86 GLY A C 1
ATOM 652 O O . GLY A 1 86 ? 2.392 -2.195 -0.265 1.00 96.69 86 GLY A O 1
ATOM 653 N N . HIS A 1 87 ? 0.186 -1.865 -0.055 1.00 97.44 87 HIS A N 1
ATOM 654 C CA . HIS A 1 87 ? -0.155 -3.272 -0.256 1.00 97.44 87 HIS A CA 1
ATOM 655 C C . HIS A 1 87 ? -0.097 -3.663 -1.730 1.00 97.44 87 HIS A C 1
ATOM 657 O O . HIS A 1 87 ? -0.595 -2.958 -2.612 1.00 97.44 87 HIS A O 1
ATOM 663 N N . LEU A 1 88 ? 0.485 -4.835 -1.994 1.00 97.12 88 LEU A N 1
ATOM 664 C CA . LEU A 1 88 ? 0.605 -5.404 -3.333 1.00 97.12 88 LEU A CA 1
ATOM 665 C C . LEU A 1 88 ? -0.711 -6.031 -3.788 1.00 97.12 88 LEU A C 1
ATOM 667 O O . LEU A 1 88 ? -1.140 -7.052 -3.252 1.00 97.12 88 LEU A O 1
ATOM 671 N N . ILE A 1 89 ? -1.304 -5.475 -4.841 1.00 97.56 89 ILE A N 1
ATOM 672 C CA . ILE A 1 89 ? -2.563 -5.954 -5.413 1.00 97.56 89 ILE A CA 1
ATOM 673 C C . ILE A 1 89 ? -2.345 -6.317 -6.887 1.00 97.56 89 ILE A C 1
ATOM 675 O O . ILE A 1 89 ? -1.804 -5.492 -7.630 1.00 97.56 89 ILE A O 1
ATOM 679 N N . PRO A 1 90 ? -2.777 -7.507 -7.350 1.00 97.12 90 PRO A N 1
ATOM 680 C CA . PRO A 1 90 ? -2.678 -7.883 -8.755 1.00 97.12 90 PRO A CA 1
ATOM 681 C C . PRO A 1 90 ? -3.320 -6.841 -9.668 1.00 97.12 90 PRO A C 1
ATOM 683 O O . PRO A 1 90 ? -4.443 -6.383 -9.427 1.00 97.12 90 PRO A O 1
ATOM 686 N N . CYS A 1 91 ? -2.626 -6.481 -10.742 1.00 96.25 91 CYS A N 1
ATOM 687 C CA . CYS A 1 91 ? -3.150 -5.558 -11.735 1.00 96.25 91 CYS A CA 1
ATOM 688 C C . CYS A 1 91 ? -2.947 -6.072 -13.161 1.00 96.25 91 CYS A C 1
ATOM 690 O O . CYS A 1 91 ? -2.162 -6.995 -13.377 1.00 96.25 91 CYS A O 1
ATOM 692 N N . PRO A 1 92 ? -3.696 -5.534 -14.142 1.00 95.00 92 PRO A N 1
ATOM 693 C CA . PRO A 1 92 ? -3.593 -5.997 -15.515 1.00 95.00 92 PRO A CA 1
ATOM 694 C C . PRO A 1 92 ? -2.168 -5.870 -16.049 1.00 95.00 92 PRO A C 1
ATOM 696 O O . PRO A 1 92 ? -1.511 -4.838 -15.879 1.00 95.00 92 PRO A O 1
ATOM 699 N N . GLY A 1 93 ? -1.739 -6.921 -16.734 1.00 95.56 93 GLY A N 1
ATOM 700 C CA . GLY A 1 93 ? -0.458 -6.985 -17.406 1.00 95.56 93 GLY A CA 1
ATOM 701 C C . GLY A 1 93 ? 0.440 -8.120 -16.923 1.00 95.56 93 GLY A C 1
ATOM 702 O O . GLY A 1 93 ? 0.348 -8.582 -15.784 1.00 95.56 93 GLY A O 1
ATOM 703 N N . SER A 1 94 ? 1.349 -8.543 -17.794 1.00 96.88 94 SER A N 1
ATOM 704 C CA . SER A 1 94 ? 2.471 -9.408 -17.427 1.00 96.88 94 SER A CA 1
ATOM 705 C C . SER A 1 94 ? 3.736 -9.077 -18.190 1.00 96.88 94 SER A C 1
ATOM 707 O O . SER A 1 94 ? 3.715 -8.431 -19.239 1.00 96.88 94 SER A O 1
ATOM 709 N N . VAL A 1 95 ? 4.837 -9.568 -17.640 1.00 97.00 95 VAL A N 1
ATOM 710 C CA . VAL A 1 95 ? 6.171 -9.453 -18.218 1.00 97.00 95 VAL A CA 1
ATOM 711 C C . VAL A 1 95 ? 6.393 -10.582 -19.218 1.00 97.00 95 VAL A C 1
ATOM 713 O O . VAL A 1 95 ? 6.145 -11.747 -18.913 1.00 97.00 95 VAL A O 1
ATOM 716 N N . ASP A 1 96 ? 6.889 -10.228 -20.397 1.00 96.38 96 ASP A N 1
ATOM 717 C CA . ASP A 1 96 ? 7.577 -11.138 -21.301 1.00 96.38 96 ASP A CA 1
ATOM 718 C C . ASP A 1 96 ? 9.089 -11.032 -21.022 1.00 96.38 96 ASP A C 1
ATOM 720 O O . ASP A 1 96 ? 9.697 -10.006 -21.346 1.00 96.38 96 ASP A O 1
ATOM 724 N N . PRO A 1 97 ? 9.727 -12.065 -20.441 1.00 95.44 97 PRO A N 1
ATOM 725 C CA . PRO A 1 97 ? 11.144 -12.017 -20.082 1.00 95.44 97 PRO A CA 1
ATOM 726 C C . PRO A 1 97 ? 12.102 -11.782 -21.261 1.00 95.44 97 PRO A C 1
ATOM 728 O O . PRO A 1 97 ? 13.276 -11.470 -21.030 1.00 95.44 97 PRO A O 1
ATOM 731 N N . ALA A 1 98 ? 11.644 -11.982 -22.503 1.00 95.81 98 ALA A N 1
ATOM 732 C CA . ALA A 1 98 ? 12.416 -11.737 -23.718 1.00 95.81 98 ALA A CA 1
ATOM 733 C C . ALA A 1 98 ? 12.296 -10.292 -24.214 1.00 95.81 98 ALA A C 1
ATOM 735 O O . ALA A 1 98 ? 13.274 -9.735 -24.711 1.00 95.81 98 ALA A O 1
ATOM 736 N N . THR A 1 99 ? 11.106 -9.691 -24.116 1.00 95.50 99 THR A N 1
ATOM 737 C CA . THR A 1 99 ? 10.800 -8.450 -24.850 1.00 95.50 99 THR A CA 1
ATOM 738 C C . THR A 1 99 ? 10.401 -7.269 -23.974 1.00 95.50 99 THR A C 1
ATOM 740 O O . THR A 1 99 ? 10.468 -6.120 -24.429 1.00 95.50 99 THR A O 1
ATOM 743 N N . THR A 1 100 ? 10.008 -7.508 -22.722 1.00 96.38 100 THR A N 1
ATOM 744 C CA . THR A 1 100 ? 9.627 -6.433 -21.813 1.00 96.38 100 THR A CA 1
ATOM 745 C C . THR A 1 100 ? 10.835 -5.570 -21.470 1.00 96.38 100 THR A C 1
ATOM 747 O O . THR A 1 100 ? 11.896 -6.043 -21.068 1.00 96.38 100 THR A O 1
ATOM 750 N N . ARG A 1 101 ? 10.648 -4.259 -21.625 1.00 96.69 101 ARG A N 1
ATOM 751 C CA . ARG A 1 101 ? 11.649 -3.247 -21.302 1.00 96.69 101 ARG A CA 1
ATOM 752 C C . ARG A 1 101 ? 11.364 -2.665 -19.930 1.00 96.69 101 ARG A C 1
ATOM 754 O O . ARG A 1 101 ? 10.272 -2.142 -19.697 1.00 96.69 101 ARG A O 1
ATOM 761 N N . HIS A 1 102 ? 12.363 -2.694 -19.057 1.00 97.56 102 HIS A N 1
ATOM 762 C CA . HIS A 1 102 ? 12.247 -2.165 -17.705 1.00 97.56 102 HIS A CA 1
ATOM 763 C C . HIS A 1 102 ? 13.554 -1.574 -17.178 1.00 97.56 102 HIS A C 1
ATOM 765 O O . HIS A 1 102 ? 14.637 -1.843 -17.693 1.00 97.56 102 HIS A O 1
ATOM 771 N N . ALA A 1 103 ? 13.432 -0.785 -16.115 1.00 97.88 103 ALA A N 1
ATOM 772 C CA . ALA A 1 103 ? 14.533 -0.332 -15.278 1.00 97.88 103 ALA A CA 1
ATOM 773 C C . ALA A 1 103 ? 14.288 -0.774 -13.832 1.00 97.88 103 ALA A C 1
ATOM 775 O O . ALA A 1 103 ? 13.164 -0.690 -13.333 1.00 97.88 103 ALA A O 1
ATOM 776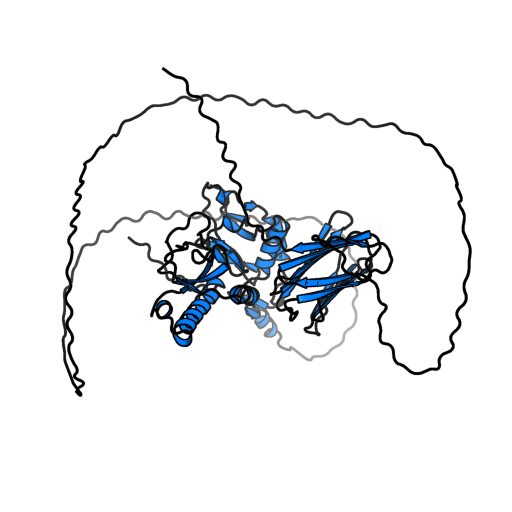 N N . SER A 1 104 ? 15.339 -1.230 -13.157 1.00 96.94 104 SER A N 1
ATOM 777 C CA . SER A 1 104 ? 15.297 -1.647 -11.754 1.00 96.94 104 SER A CA 1
ATOM 778 C C . SER A 1 104 ? 16.361 -0.905 -10.972 1.00 96.94 104 SER A C 1
ATOM 780 O O . SER A 1 104 ? 17.476 -0.739 -11.467 1.00 96.94 104 SER A O 1
ATOM 782 N N . ARG A 1 105 ? 16.002 -0.463 -9.770 1.00 93.69 105 ARG A N 1
ATOM 783 C CA . ARG A 1 105 ? 16.895 0.208 -8.830 1.00 93.69 105 ARG A CA 1
ATOM 784 C C . ARG A 1 105 ? 16.617 -0.304 -7.419 1.00 93.69 105 ARG A C 1
ATOM 786 O O . ARG A 1 105 ? 15.490 -0.721 -7.145 1.00 93.69 105 ARG A O 1
ATOM 793 N N . GLU A 1 106 ? 17.633 -0.313 -6.567 1.00 85.88 106 GLU A N 1
ATOM 794 C CA . GLU A 1 106 ? 17.530 -0.864 -5.210 1.00 85.88 106 GLU A CA 1
ATOM 795 C C . GLU A 1 106 ? 16.646 0.025 -4.324 1.00 85.88 106 GLU A C 1
ATOM 797 O O . GLU A 1 106 ? 15.783 -0.480 -3.611 1.00 85.88 106 GLU A O 1
ATOM 802 N N . GLU A 1 107 ? 16.741 1.345 -4.495 1.00 88.69 107 GLU A N 1
ATOM 803 C CA . GLU A 1 107 ? 16.000 2.365 -3.744 1.00 88.69 107 GLU A CA 1
ATOM 804 C C . GLU A 1 107 ? 14.494 2.438 -4.071 1.00 88.69 107 GLU A C 1
ATOM 806 O O . GLU A 1 107 ? 13.752 3.229 -3.489 1.00 88.69 107 GLU A O 1
ATOM 811 N N . MET A 1 108 ? 13.996 1.644 -5.027 1.00 94.06 108 MET A N 1
ATOM 812 C CA . MET A 1 108 ? 12.579 1.693 -5.412 1.00 94.06 108 MET A CA 1
ATOM 813 C C . MET A 1 108 ? 11.641 1.217 -4.301 1.00 94.06 108 MET A C 1
ATOM 815 O O . MET A 1 108 ? 10.489 1.649 -4.262 1.00 94.06 108 MET A O 1
ATOM 819 N N . ALA A 1 109 ? 12.106 0.331 -3.418 1.00 88.19 109 ALA A N 1
ATOM 820 C CA . ALA A 1 109 ? 11.335 -0.058 -2.240 1.00 88.19 109 ALA A CA 1
ATOM 821 C C . ALA A 1 109 ? 11.122 1.146 -1.307 1.00 88.19 109 ALA A C 1
ATOM 823 O O . ALA A 1 109 ? 9.995 1.394 -0.874 1.00 88.19 109 ALA A O 1
ATOM 824 N N . ASP A 1 110 ? 12.162 1.956 -1.110 1.00 84.44 110 ASP A N 1
ATOM 825 C CA . ASP A 1 110 ? 12.114 3.162 -0.278 1.00 84.44 110 ASP A CA 1
ATOM 826 C C . ASP A 1 110 ? 11.149 4.202 -0.852 1.00 84.44 110 ASP A C 1
ATOM 828 O O . ASP A 1 110 ? 10.483 4.921 -0.112 1.00 84.44 110 ASP A O 1
ATOM 832 N N . TRP A 1 111 ? 10.996 4.256 -2.182 1.00 93.69 111 TRP A N 1
ATOM 833 C CA . TRP A 1 111 ? 10.009 5.142 -2.806 1.00 93.69 111 TRP A CA 1
ATOM 834 C C . TRP A 1 111 ? 8.582 4.805 -2.395 1.00 93.69 111 TRP A C 1
ATOM 836 O O . TRP A 1 111 ? 7.781 5.724 -2.229 1.00 93.69 111 TRP A O 1
ATOM 846 N N . VAL A 1 112 ? 8.256 3.516 -2.271 1.00 90.62 112 VAL A N 1
ATOM 847 C CA . VAL A 1 112 ? 6.933 3.080 -1.816 1.00 90.62 112 VAL A CA 1
ATOM 848 C C . VAL A 1 112 ? 6.759 3.485 -0.364 1.00 90.62 112 VAL A C 1
ATOM 850 O O . VAL A 1 112 ? 5.806 4.187 -0.046 1.00 90.62 112 VAL A O 1
ATOM 853 N N . LEU A 1 113 ? 7.708 3.108 0.488 1.00 84.31 113 LEU A N 1
ATOM 854 C CA . LEU A 1 113 ? 7.602 3.276 1.933 1.00 84.31 113 LEU A CA 1
ATOM 855 C C . LEU A 1 113 ? 7.561 4.743 2.355 1.00 84.31 113 LEU A C 1
ATOM 857 O O . LEU A 1 113 ? 6.615 5.138 3.031 1.00 84.31 113 LEU A O 1
ATOM 861 N N . GLY A 1 114 ? 8.471 5.575 1.844 1.00 81.31 114 GLY A N 1
ATOM 862 C CA . GLY A 1 114 ? 8.454 7.019 2.108 1.00 81.31 114 GLY A CA 1
ATOM 863 C C . GLY A 1 114 ? 7.229 7.738 1.529 1.00 81.31 114 GLY A C 1
ATOM 864 O O . GLY A 1 114 ? 6.953 8.884 1.867 1.00 81.31 114 GLY A O 1
ATOM 865 N N . SER A 1 115 ? 6.467 7.084 0.648 1.00 93.31 115 SER A N 1
ATOM 866 C CA . SER A 1 115 ? 5.208 7.628 0.140 1.00 93.31 115 SER A CA 1
ATOM 867 C C . SER A 1 115 ? 3.981 7.082 0.884 1.00 93.31 115 SER A C 1
ATOM 869 O O . SER A 1 115 ? 2.948 7.743 0.875 1.00 93.31 115 SER A O 1
ATOM 871 N N . VAL A 1 116 ? 4.055 5.921 1.548 1.00 93.19 116 VAL A N 1
ATOM 872 C CA . VAL A 1 116 ? 2.928 5.366 2.325 1.00 93.19 116 VAL A CA 1
ATOM 873 C C . VAL A 1 116 ? 2.479 6.347 3.402 1.00 93.19 116 VAL A C 1
ATOM 875 O O . VAL A 1 116 ? 1.286 6.607 3.503 1.00 93.19 116 VAL A O 1
ATOM 878 N N . GLU A 1 117 ? 3.404 6.973 4.129 1.00 87.88 117 GLU A N 1
ATOM 879 C CA . GLU A 1 117 ? 3.080 7.996 5.137 1.00 87.88 117 GLU A CA 1
ATOM 880 C C . GLU A 1 117 ? 2.239 9.143 4.549 1.00 87.88 117 GLU A C 1
ATOM 882 O O . GLU A 1 117 ? 1.264 9.622 5.138 1.00 87.88 117 GLU A O 1
ATOM 887 N N . LYS A 1 118 ? 2.572 9.536 3.318 1.00 93.62 118 LYS A N 1
ATOM 888 C CA . LYS A 1 118 ? 1.901 10.616 2.607 1.00 93.62 118 LYS A CA 1
ATOM 889 C C . LYS A 1 118 ? 0.497 10.242 2.128 1.00 93.62 118 LYS A C 1
ATOM 891 O O . LYS A 1 118 ? -0.349 11.128 2.056 1.00 93.62 118 LYS A O 1
ATOM 896 N N . PHE A 1 119 ? 0.238 8.985 1.761 1.00 96.62 119 PHE A N 1
ATOM 897 C CA . PHE A 1 119 ? -1.007 8.580 1.084 1.00 96.62 119 PHE A CA 1
ATOM 898 C C . PHE A 1 119 ? -1.931 7.680 1.919 1.00 96.62 119 PHE A C 1
ATOM 900 O O . PHE A 1 119 ? -3.133 7.634 1.646 1.00 96.62 119 PHE A O 1
ATOM 907 N N . CYS A 1 120 ? -1.413 6.946 2.901 1.00 97.88 120 CYS A N 1
ATOM 908 C CA . CYS A 1 120 ? -2.190 5.964 3.649 1.00 97.88 120 CYS A CA 1
ATOM 909 C C . CYS A 1 120 ? -2.998 6.627 4.760 1.00 97.88 120 CYS A C 1
ATOM 911 O O . CYS A 1 120 ? -2.437 7.230 5.670 1.00 97.88 120 CYS A O 1
ATOM 913 N N . SER A 1 121 ? -4.322 6.492 4.722 1.00 98.00 121 SER A N 1
ATOM 914 C CA . SER A 1 121 ? -5.169 6.920 5.838 1.00 98.00 121 SER A CA 1
ATOM 915 C C . SER A 1 121 ? -4.797 6.155 7.112 1.00 98.00 121 SER A C 1
ATOM 917 O O . SER A 1 121 ? -4.734 4.928 7.085 1.00 98.00 121 SER A O 1
ATOM 919 N N . SER A 1 122 ? -4.635 6.855 8.239 1.00 95.94 122 SER A N 1
ATOM 920 C CA . SER A 1 122 ? -4.447 6.226 9.555 1.00 95.94 122 SER A CA 1
ATOM 921 C C . SER A 1 122 ? -5.617 5.310 9.933 1.00 95.94 122 SER A C 1
ATOM 923 O O . SER A 1 122 ? -5.410 4.249 10.517 1.00 95.94 122 SER A O 1
ATOM 925 N N . PHE A 1 123 ? -6.840 5.664 9.530 1.00 98.12 123 PHE A N 1
ATOM 926 C CA . PHE A 1 123 ? -8.035 4.845 9.729 1.00 98.12 123 PHE A CA 1
ATOM 927 C C . PHE A 1 123 ? -7.986 3.551 8.912 1.00 98.12 123 PHE A C 1
ATOM 929 O O . PHE A 1 123 ? -8.283 2.474 9.429 1.00 98.12 123 PHE A O 1
ATOM 936 N N . GLN A 1 124 ? -7.574 3.638 7.642 1.00 98.62 124 GLN A N 1
ATOM 937 C CA . GLN A 1 124 ? -7.399 2.448 6.809 1.00 98.62 124 GLN A CA 1
ATOM 938 C C . GLN A 1 124 ? -6.232 1.587 7.301 1.00 98.62 124 GLN A C 1
ATOM 940 O O . GLN A 1 124 ? -6.355 0.366 7.319 1.00 98.62 124 GLN A O 1
ATOM 945 N N . ALA A 1 125 ? -5.134 2.204 7.744 1.00 96.12 125 ALA A N 1
ATOM 946 C CA . ALA A 1 125 ? -3.999 1.499 8.327 1.00 96.12 125 ALA A CA 1
ATOM 947 C C . ALA A 1 125 ? -4.410 0.696 9.569 1.00 96.12 125 ALA A C 1
ATOM 949 O O . ALA A 1 125 ? -4.006 -0.454 9.704 1.00 96.12 125 ALA A O 1
ATOM 950 N N . ALA A 1 126 ? -5.259 1.254 10.441 1.00 94.19 126 ALA A N 1
ATOM 951 C CA . ALA A 1 126 ? -5.783 0.536 11.603 1.00 94.19 126 ALA A CA 1
ATOM 952 C C . ALA A 1 126 ? -6.667 -0.657 11.203 1.00 94.19 126 ALA A C 1
ATOM 954 O O . ALA A 1 126 ? -6.537 -1.744 11.768 1.00 94.19 126 ALA A O 1
ATOM 955 N N . ALA A 1 127 ? -7.522 -0.486 10.190 1.00 98.06 127 ALA A N 1
ATOM 956 C CA . ALA A 1 127 ? -8.331 -1.571 9.639 1.00 98.06 127 ALA A CA 1
ATOM 957 C C . ALA A 1 127 ? -7.462 -2.693 9.036 1.00 98.06 127 ALA A C 1
ATOM 959 O O . ALA A 1 127 ? -7.694 -3.876 9.294 1.00 98.06 127 ALA A O 1
ATOM 960 N N . ASP A 1 128 ? -6.442 -2.327 8.254 1.00 97.31 128 ASP A N 1
ATOM 961 C CA . ASP A 1 128 ? -5.496 -3.270 7.655 1.00 97.31 128 ASP A CA 1
ATOM 962 C C . ASP A 1 128 ? -4.673 -3.992 8.727 1.00 97.31 128 ASP A C 1
ATOM 964 O O . ASP A 1 128 ? -4.506 -5.208 8.644 1.00 97.31 128 ASP A O 1
ATOM 968 N N . LEU A 1 129 ? -4.217 -3.278 9.762 1.00 93.31 129 LEU A N 1
ATOM 969 C CA . LEU A 1 129 ? -3.488 -3.854 10.890 1.00 93.31 129 LEU A CA 1
ATOM 970 C C . LEU A 1 129 ? -4.348 -4.865 11.651 1.00 93.31 129 LEU A C 1
ATOM 972 O O . LEU A 1 129 ? -3.875 -5.964 11.937 1.00 93.31 129 LEU A O 1
ATOM 976 N N . TYR A 1 130 ? -5.611 -4.532 11.928 1.00 96.69 130 TYR A N 1
ATOM 977 C CA . TYR A 1 130 ? -6.551 -5.474 12.533 1.00 96.69 130 TYR A CA 1
ATOM 978 C C . TYR A 1 130 ? -6.668 -6.746 11.685 1.00 96.69 130 TYR A C 1
ATOM 980 O O . TYR A 1 130 ? -6.506 -7.852 12.199 1.00 96.69 130 TYR A O 1
ATOM 988 N N . CYS A 1 131 ? -6.878 -6.607 10.374 1.00 98.25 131 CYS A N 1
ATOM 989 C CA . CYS A 1 131 ? -6.958 -7.759 9.482 1.00 98.25 131 CYS A CA 1
ATOM 990 C C . CYS A 1 131 ? -5.674 -8.587 9.470 1.00 98.25 131 CYS A C 1
ATOM 992 O O . CYS A 1 131 ? -5.751 -9.807 9.585 1.00 98.25 131 CYS A O 1
ATOM 994 N N . TYR A 1 132 ? -4.510 -7.945 9.409 1.00 94.44 132 TYR A N 1
ATOM 995 C CA . TYR A 1 132 ? -3.218 -8.618 9.469 1.00 94.44 132 TYR A CA 1
ATOM 996 C C . TYR A 1 132 ? -3.036 -9.410 10.771 1.00 94.44 132 TYR A C 1
ATOM 998 O O . TYR A 1 132 ? -2.561 -10.543 10.738 1.00 94.44 132 TYR A O 1
ATOM 1006 N N . GLN A 1 133 ? -3.434 -8.839 11.910 1.00 89.06 133 GLN A N 1
ATOM 1007 C CA . GLN A 1 133 ? -3.355 -9.499 13.214 1.00 89.06 133 GLN A CA 1
ATOM 1008 C C . GLN A 1 133 ? -4.299 -10.704 13.314 1.00 89.06 133 GLN A C 1
ATOM 1010 O O . GLN A 1 133 ? -3.925 -11.720 13.895 1.00 89.06 133 GLN A O 1
ATOM 1015 N N . GLN A 1 134 ? -5.508 -10.611 12.748 1.00 96.25 134 GLN A N 1
ATOM 1016 C CA . GLN A 1 134 ? -6.461 -11.728 12.743 1.00 96.25 134 GLN A CA 1
ATOM 1017 C C . GLN A 1 134 ? -6.071 -12.821 11.742 1.00 96.25 134 GLN A C 1
ATOM 1019 O O . GLN A 1 134 ? -6.180 -14.011 12.032 1.00 96.25 134 GLN A O 1
ATOM 1024 N N . TYR A 1 135 ? -5.616 -12.416 10.559 1.00 94.94 135 TYR A N 1
ATOM 1025 C CA . TYR A 1 135 ? -5.217 -13.293 9.469 1.00 94.94 135 TYR A CA 1
ATOM 1026 C C . TYR A 1 135 ? -3.988 -12.703 8.771 1.00 94.94 135 TYR A C 1
ATOM 1028 O O . TYR A 1 135 ? -4.102 -11.780 7.957 1.00 94.94 135 TYR A O 1
ATOM 1036 N N . GLU A 1 136 ? -2.816 -13.268 9.079 1.00 91.50 136 GLU A N 1
ATOM 1037 C CA . GLU A 1 136 ? -1.514 -12.813 8.578 1.00 91.50 136 GLU A CA 1
ATOM 1038 C C . GLU A 1 136 ? -1.552 -12.541 7.064 1.00 91.50 136 GLU A C 1
ATOM 1040 O O . GLU A 1 136 ? -1.956 -13.386 6.259 1.00 91.50 136 GLU A O 1
ATOM 1045 N N . GLY A 1 137 ? -1.119 -11.341 6.672 1.00 87.19 137 GLY A N 1
ATOM 1046 C CA . GLY A 1 137 ? -1.029 -10.934 5.271 1.00 87.19 137 GLY A CA 1
ATOM 1047 C C . GLY A 1 137 ? -2.356 -10.561 4.604 1.00 87.19 137 GLY A C 1
ATOM 1048 O O . GLY A 1 137 ? -2.375 -10.418 3.382 1.00 87.19 137 GLY A O 1
ATOM 1049 N N . THR A 1 138 ? -3.454 -10.408 5.352 1.00 98.19 138 THR A N 1
ATOM 1050 C CA . THR A 1 138 ? -4.723 -9.877 4.824 1.00 98.19 138 THR A CA 1
ATOM 1051 C C . THR A 1 138 ? -4.870 -8.369 5.035 1.00 98.19 138 THR A C 1
ATOM 1053 O O . THR A 1 138 ? -4.209 -7.789 5.890 1.00 98.19 138 THR A O 1
ATOM 1056 N N . ILE A 1 139 ? -5.741 -7.737 4.240 1.00 98.62 139 ILE A N 1
ATOM 1057 C CA . ILE A 1 139 ? -6.036 -6.294 4.294 1.00 98.62 139 ILE A CA 1
ATOM 1058 C C . ILE A 1 139 ? -7.544 -6.039 4.328 1.00 98.62 139 ILE A C 1
ATOM 1060 O O . ILE A 1 139 ? -8.325 -6.850 3.822 1.00 98.62 139 ILE A O 1
ATOM 1064 N N . ALA A 1 140 ? -7.970 -4.914 4.897 1.00 98.69 140 ALA A N 1
ATOM 1065 C CA . ALA A 1 140 ? -9.378 -4.598 5.090 1.00 98.69 140 ALA A CA 1
ATOM 1066 C C . ALA A 1 140 ? -9.976 -3.896 3.868 1.00 98.69 140 ALA A C 1
ATOM 1068 O O . ALA A 1 140 ? -9.478 -2.864 3.419 1.00 98.69 140 ALA A O 1
ATOM 1069 N N . ARG A 1 141 ? -11.098 -4.405 3.354 1.00 98.62 141 ARG A N 1
ATOM 1070 C CA . ARG A 1 141 ? -11.921 -3.718 2.343 1.00 98.62 141 ARG A CA 1
ATOM 1071 C C . ARG A 1 141 ? -13.399 -3.964 2.592 1.00 98.62 141 ARG A C 1
ATOM 1073 O O . ARG A 1 141 ? -13.786 -5.048 3.030 1.00 98.62 141 ARG A O 1
ATOM 1080 N N . PHE A 1 142 ? -14.231 -2.997 2.230 1.00 98.50 142 PHE A N 1
ATOM 1081 C CA . PHE A 1 142 ? -15.664 -3.196 2.062 1.00 98.50 142 PHE A CA 1
ATOM 1082 C C . PHE A 1 142 ? -15.945 -3.511 0.587 1.00 98.50 142 PHE A C 1
ATOM 1084 O O . PHE A 1 142 ? -15.846 -2.652 -0.288 1.00 98.50 142 PHE A O 1
ATOM 1091 N N . SER A 1 143 ? -16.185 -4.787 0.282 1.00 98.31 143 SER A N 1
ATOM 1092 C CA . SER A 1 143 ? -16.368 -5.273 -1.096 1.00 98.31 143 SER A CA 1
ATOM 1093 C C . SER A 1 143 ? -17.118 -6.611 -1.129 1.00 98.31 143 SER A C 1
ATOM 1095 O O . SER A 1 143 ? -17.482 -7.150 -0.077 1.00 98.31 143 SER A O 1
ATOM 1097 N N . LYS A 1 144 ? -17.365 -7.141 -2.333 1.00 98.19 144 LYS A N 1
ATOM 1098 C CA . LYS A 1 144 ? -18.083 -8.402 -2.580 1.00 98.19 144 LYS A CA 1
ATOM 1099 C C . LYS A 1 144 ? -17.308 -9.634 -2.101 1.00 98.19 144 LYS A C 1
ATOM 1101 O O . LYS A 1 144 ? -16.102 -9.729 -2.304 1.00 98.19 144 LYS A O 1
ATOM 1106 N N . GLY A 1 145 ? -18.035 -10.590 -1.516 1.00 96.88 145 GLY A N 1
ATOM 1107 C CA . GLY A 1 145 ? -17.515 -11.907 -1.125 1.00 96.88 145 GLY A CA 1
ATOM 1108 C C . GLY A 1 145 ? -17.582 -12.948 -2.252 1.00 96.88 145 GLY A C 1
ATOM 1109 O O . GLY A 1 145 ? -17.306 -12.635 -3.409 1.00 96.88 145 GLY A O 1
ATOM 1110 N N . TYR A 1 146 ? -17.953 -14.189 -1.917 1.00 97.81 146 TYR A N 1
ATOM 1111 C CA . TYR A 1 146 ? -18.065 -15.299 -2.864 1.00 97.81 146 TYR A CA 1
ATOM 1112 C C . TYR A 1 146 ? -19.456 -15.356 -3.501 1.00 97.81 146 TYR A C 1
ATOM 1114 O O . TYR A 1 146 ? -20.473 -15.431 -2.816 1.00 97.81 146 TYR A O 1
ATOM 1122 N N . GLY A 1 147 ? -19.517 -15.354 -4.834 1.00 96.50 147 GLY A N 1
ATOM 1123 C CA . GLY A 1 147 ? -20.768 -15.422 -5.584 1.00 96.50 147 GLY A CA 1
ATOM 1124 C C . GLY A 1 147 ? -21.742 -14.305 -5.201 1.00 96.50 147 GLY A C 1
ATOM 1125 O O . GLY A 1 147 ? -21.473 -13.124 -5.397 1.00 96.50 147 GLY A O 1
ATOM 1126 N N . SER A 1 148 ? -22.898 -14.678 -4.653 1.00 94.88 148 SER A N 1
ATOM 1127 C CA . SER A 1 148 ? -23.964 -13.734 -4.297 1.00 94.88 148 SER A CA 1
ATOM 1128 C C . SER A 1 148 ? -23.779 -13.037 -2.945 1.00 94.88 148 SER A C 1
ATOM 1130 O O . SER A 1 148 ? -24.708 -12.363 -2.496 1.00 94.88 148 SER A O 1
ATOM 1132 N N . ASP A 1 149 ? -22.636 -13.202 -2.276 1.00 96.25 149 ASP A N 1
ATOM 1133 C CA . ASP A 1 149 ? -22.389 -12.533 -1.001 1.00 96.25 149 ASP A CA 1
ATOM 1134 C C . ASP A 1 149 ? -22.531 -11.005 -1.143 1.00 96.25 149 ASP A C 1
ATOM 1136 O O . ASP A 1 149 ? -21.999 -10.402 -2.089 1.00 96.25 149 ASP A O 1
ATOM 1140 N N . PRO A 1 150 ? -23.232 -10.338 -0.206 1.00 96.81 150 PRO A N 1
ATOM 1141 C CA . PRO A 1 150 ? -23.348 -8.888 -0.226 1.00 96.81 150 PRO A CA 1
ATOM 1142 C C . PRO A 1 150 ? -21.977 -8.235 -0.022 1.00 96.81 150 PRO A C 1
ATOM 1144 O O . PRO A 1 150 ? -20.984 -8.894 0.292 1.00 96.81 150 PRO A O 1
ATOM 1147 N N . GLU A 1 151 ? -21.899 -6.922 -0.201 1.00 98.00 151 GLU A N 1
ATOM 1148 C CA . GLU A 1 151 ? -20.700 -6.198 0.217 1.00 98.00 151 GLU A CA 1
ATOM 1149 C C . GLU A 1 151 ? -20.675 -6.107 1.742 1.00 98.00 151 GLU A C 1
ATOM 1151 O O . GLU A 1 151 ? -21.704 -5.867 2.371 1.00 98.00 151 GLU A O 1
ATOM 1156 N N . ALA A 1 152 ? -19.512 -6.340 2.341 1.00 98.44 152 ALA A N 1
ATOM 1157 C CA . ALA A 1 152 ? -19.281 -6.038 3.748 1.00 98.44 152 ALA A CA 1
ATOM 1158 C C . ALA A 1 152 ? -17.789 -5.822 3.999 1.00 98.44 152 ALA A C 1
ATOM 1160 O O . ALA A 1 152 ? -16.959 -6.113 3.134 1.00 98.44 152 ALA A O 1
ATOM 1161 N N . TRP A 1 153 ? -17.454 -5.345 5.196 1.00 98.62 153 TRP A N 1
ATOM 1162 C CA . TRP A 1 153 ? -16.075 -5.259 5.666 1.00 98.62 153 TRP A CA 1
ATOM 1163 C C . TRP A 1 153 ? -15.495 -6.659 5.861 1.00 98.62 153 TRP A C 1
ATOM 1165 O O . TRP A 1 153 ? -16.021 -7.455 6.652 1.00 98.62 153 TRP A O 1
ATOM 1175 N N . ARG A 1 154 ? -14.426 -6.958 5.117 1.00 98.62 154 ARG A N 1
ATOM 1176 C CA . ARG A 1 154 ? -13.716 -8.241 5.150 1.00 98.62 154 ARG A CA 1
ATOM 1177 C C . ARG A 1 154 ? -12.211 -8.033 5.145 1.00 98.62 154 ARG A C 1
ATOM 1179 O O . ARG A 1 154 ? -11.714 -7.052 4.594 1.00 98.62 154 ARG A O 1
ATOM 1186 N N . CYS A 1 155 ? -11.515 -9.019 5.687 1.00 98.81 155 CYS A N 1
ATOM 1187 C CA . CYS A 1 155 ? -10.081 -9.188 5.551 1.00 98.81 155 CYS A CA 1
ATOM 1188 C C . CYS A 1 155 ? -9.800 -10.042 4.314 1.00 98.81 155 CYS A C 1
ATOM 1190 O O . CYS A 1 155 ? -10.111 -11.233 4.299 1.00 98.81 155 CYS A O 1
ATOM 1192 N N . TYR A 1 156 ? -9.265 -9.435 3.259 1.00 98.69 156 TYR A N 1
ATOM 1193 C CA . TYR A 1 156 ? -8.961 -10.094 1.991 1.00 98.69 156 TYR A CA 1
ATOM 1194 C C . TYR A 1 156 ? -7.494 -10.471 1.911 1.00 98.69 156 TYR A C 1
ATOM 1196 O O . TYR A 1 156 ? -6.622 -9.684 2.274 1.00 98.69 156 TYR A O 1
ATOM 1204 N N . VAL A 1 157 ? -7.202 -11.630 1.325 1.00 98.25 157 VAL A N 1
ATOM 1205 C CA . VAL A 1 157 ? -5.838 -11.916 0.872 1.00 98.25 157 VAL A CA 1
ATOM 1206 C C . VAL A 1 157 ? -5.549 -11.020 -0.345 1.00 98.25 157 VAL A C 1
ATOM 1208 O O . VAL A 1 157 ? -6.290 -11.120 -1.324 1.00 98.25 157 VAL A O 1
ATOM 1211 N N . PRO A 1 158 ? -4.489 -10.192 -0.378 1.00 97.69 158 PRO A N 1
ATOM 1212 C CA . PRO A 1 158 ? -4.280 -9.209 -1.447 1.00 97.69 158 PRO A CA 1
ATOM 1213 C C . PRO A 1 158 ? -4.238 -9.803 -2.860 1.00 97.69 158 PRO A C 1
ATOM 1215 O O . PRO A 1 158 ? -4.800 -9.228 -3.787 1.00 97.69 158 PRO A O 1
ATOM 1218 N N . LYS A 1 159 ? -3.678 -11.013 -3.027 1.00 96.38 159 LYS A N 1
ATOM 1219 C CA . LYS A 1 159 ? -3.665 -11.735 -4.319 1.00 96.38 159 LYS A CA 1
ATOM 1220 C C . LYS A 1 159 ? -5.057 -12.101 -4.850 1.00 96.38 159 LYS A C 1
ATOM 1222 O O . LYS A 1 159 ? -5.193 -12.464 -6.012 1.00 96.38 159 LYS A O 1
ATOM 1227 N N . SER A 1 160 ? -6.070 -12.071 -3.988 1.00 97.38 160 SER A N 1
ATOM 1228 C CA . SER A 1 160 ? -7.459 -12.272 -4.381 1.00 97.38 160 SER A CA 1
ATOM 1229 C C . SER A 1 160 ? -8.096 -10.996 -4.907 1.00 97.38 160 SER A C 1
ATOM 1231 O O . SER A 1 160 ? -9.104 -11.077 -5.584 1.00 97.38 160 SER A O 1
ATOM 1233 N N . LEU A 1 161 ? -7.549 -9.817 -4.636 1.00 97.69 161 LEU A N 1
ATOM 1234 C CA . LEU A 1 161 ? -8.130 -8.553 -5.073 1.00 97.69 161 LEU A CA 1
ATOM 1235 C C . LEU A 1 161 ? -7.748 -8.236 -6.525 1.00 97.69 161 LEU A C 1
ATOM 1237 O O . LEU A 1 161 ? -6.812 -8.806 -7.084 1.00 97.69 161 LEU A O 1
ATOM 1241 N N . SER A 1 162 ? -8.476 -7.305 -7.144 1.00 96.81 162 SER A N 1
ATOM 1242 C CA . SER A 1 162 ? -8.100 -6.730 -8.438 1.00 96.81 162 SER A CA 1
ATOM 1243 C C . SER A 1 162 ? -7.898 -5.231 -8.302 1.00 96.81 162 SER A C 1
ATOM 1245 O O . SER A 1 162 ? -8.810 -4.511 -7.901 1.00 96.81 162 SER A O 1
ATOM 1247 N N . PHE A 1 163 ? -6.723 -4.740 -8.691 1.00 96.50 163 PHE A N 1
ATOM 1248 C CA . PHE A 1 163 ? -6.416 -3.311 -8.642 1.00 96.50 163 PHE A CA 1
ATOM 1249 C C . PHE A 1 163 ? -7.304 -2.484 -9.582 1.00 96.50 163 PHE A C 1
ATOM 1251 O O . PHE A 1 163 ? -7.545 -1.309 -9.329 1.00 96.50 163 PHE A O 1
ATOM 1258 N N . ALA A 1 164 ? -7.783 -3.092 -10.673 1.00 95.25 164 ALA A N 1
ATOM 1259 C CA . ALA A 1 164 ? -8.662 -2.439 -11.641 1.00 95.25 164 ALA A CA 1
ATOM 1260 C C . ALA A 1 164 ? -10.108 -2.300 -11.138 1.00 95.25 164 ALA A C 1
ATOM 1262 O O . ALA A 1 164 ? -10.870 -1.508 -11.688 1.00 95.25 164 ALA A O 1
ATOM 1263 N N . LEU A 1 165 ? -10.488 -3.071 -10.116 1.00 96.06 165 LEU A N 1
ATOM 1264 C CA . LEU A 1 165 ? -11.787 -2.960 -9.471 1.00 96.06 165 LEU A CA 1
ATOM 1265 C C . LEU A 1 165 ? -11.677 -2.044 -8.259 1.00 96.06 165 LEU A C 1
ATOM 1267 O O . LEU A 1 165 ? -10.710 -2.109 -7.496 1.00 96.06 165 LEU A O 1
ATOM 1271 N N . LEU A 1 166 ? -12.701 -1.217 -8.076 1.00 96.69 166 LEU A N 1
ATOM 1272 C CA . LEU A 1 166 ? -12.836 -0.386 -6.892 1.00 96.69 166 LEU A CA 1
ATOM 1273 C C . LEU A 1 166 ? -13.553 -1.178 -5.797 1.00 96.69 166 LEU A C 1
ATOM 1275 O O . LEU A 1 166 ? -14.561 -1.836 -6.053 1.00 96.69 166 LEU A O 1
ATOM 1279 N N . GLY A 1 167 ? -13.013 -1.121 -4.587 1.00 96.31 167 GLY A N 1
ATOM 1280 C CA . GLY A 1 167 ? -13.717 -1.448 -3.353 1.00 96.31 167 GLY A CA 1
ATOM 1281 C C . GLY A 1 167 ? -13.913 -0.184 -2.522 1.00 96.31 167 GLY A C 1
ATOM 1282 O O . GLY A 1 167 ? -13.430 0.891 -2.888 1.00 96.31 167 GLY A O 1
ATOM 1283 N N . GLN A 1 168 ? -14.597 -0.313 -1.391 1.00 98.19 168 GLN A N 1
ATOM 1284 C CA . GLN A 1 168 ? -14.636 0.732 -0.375 1.00 98.19 168 GLN A CA 1
ATOM 1285 C C . GLN A 1 168 ? -13.555 0.497 0.692 1.00 98.19 168 GLN A C 1
ATOM 1287 O O . GLN A 1 168 ? -13.210 -0.637 1.034 1.00 98.19 168 GLN A O 1
ATOM 1292 N N . CYS A 1 169 ? -13.014 1.595 1.198 1.00 98.50 169 CYS A N 1
ATOM 1293 C CA . CYS A 1 169 ? -12.018 1.699 2.263 1.00 98.50 169 CYS A CA 1
ATOM 1294 C C . CYS A 1 169 ? -12.274 2.988 3.050 1.00 98.50 169 CYS A C 1
ATOM 1296 O O . CYS A 1 169 ? -13.277 3.664 2.814 1.00 98.50 169 CYS A O 1
ATOM 1298 N N . VAL A 1 170 ? -11.382 3.328 3.978 1.00 98.38 170 VAL A N 1
ATOM 1299 C CA . VAL A 1 170 ? -11.536 4.495 4.848 1.00 98.38 170 VAL A CA 1
ATOM 1300 C C . VAL A 1 170 ? -10.594 5.627 4.441 1.00 98.38 170 VAL A C 1
ATOM 1302 O O . VAL A 1 170 ? -9.394 5.423 4.259 1.00 98.38 170 VAL A O 1
ATOM 1305 N N . ASP A 1 171 ? -11.127 6.836 4.286 1.00 98.25 171 ASP A N 1
ATOM 1306 C CA . ASP A 1 171 ? -10.333 8.043 4.062 1.00 98.25 171 ASP A CA 1
ATOM 1307 C C . ASP A 1 171 ? -9.633 8.518 5.345 1.00 98.25 171 ASP A C 1
ATOM 1309 O O . ASP A 1 171 ? -9.781 7.930 6.418 1.00 98.25 171 ASP A O 1
ATOM 1313 N N . ASN A 1 172 ? -8.822 9.571 5.245 1.00 97.94 172 ASN A N 1
ATOM 1314 C CA . ASN A 1 172 ? -8.067 10.117 6.376 1.00 97.94 172 ASN A CA 1
ATOM 1315 C C . ASN A 1 172 ? -8.899 10.971 7.352 1.00 97.94 172 ASN A C 1
ATOM 1317 O O . ASN A 1 172 ? -8.326 11.642 8.205 1.00 97.94 172 ASN A O 1
ATOM 1321 N N . CYS A 1 173 ? -10.228 10.916 7.258 1.00 98.56 173 CYS A N 1
ATOM 1322 C CA . CYS A 1 173 ? -11.184 11.462 8.219 1.00 98.56 173 CYS A CA 1
ATOM 1323 C C . CYS A 1 173 ? -12.103 10.382 8.822 1.00 98.56 173 CYS A C 1
ATOM 1325 O O . CYS A 1 173 ? -13.053 10.725 9.526 1.00 98.56 173 CYS A O 1
ATOM 1327 N N . GLY A 1 174 ? -11.863 9.096 8.541 1.00 98.00 174 GLY A N 1
ATOM 1328 C CA . GLY A 1 174 ? -12.702 7.997 9.027 1.00 98.00 174 GLY A CA 1
ATOM 1329 C C . GLY A 1 174 ? -13.951 7.730 8.176 1.00 98.00 174 GLY A C 1
ATOM 1330 O O . GLY A 1 174 ? -14.779 6.901 8.552 1.00 98.00 174 GLY A O 1
ATOM 1331 N N . GLY A 1 175 ? -14.112 8.419 7.042 1.00 97.94 175 GLY A N 1
ATOM 1332 C CA . GLY A 1 175 ? -15.240 8.261 6.125 1.00 97.94 175 GLY A CA 1
ATOM 1333 C C . GLY A 1 175 ? -15.024 7.158 5.089 1.00 97.94 175 GLY A C 1
ATOM 1334 O O . GLY A 1 175 ? -13.894 6.813 4.749 1.00 97.94 175 GLY A O 1
ATOM 1335 N N . ASN A 1 176 ? -16.112 6.605 4.546 1.00 97.50 176 ASN A N 1
ATOM 1336 C CA . ASN A 1 176 ? -16.018 5.645 3.446 1.00 97.50 176 ASN A CA 1
ATOM 1337 C C . ASN A 1 176 ? -15.585 6.350 2.153 1.00 97.50 176 ASN A C 1
ATOM 1339 O O . ASN A 1 176 ? -16.214 7.309 1.709 1.00 97.50 176 ASN A O 1
ATOM 1343 N N . THR A 1 177 ? -14.569 5.805 1.493 1.00 97.12 177 THR A N 1
ATOM 1344 C CA . THR A 1 177 ? -14.082 6.250 0.185 1.00 97.12 177 THR A CA 1
ATOM 1345 C C . THR A 1 177 ? -13.834 5.059 -0.737 1.00 97.12 177 THR A C 1
ATOM 1347 O O . THR A 1 177 ? -13.834 3.909 -0.304 1.00 97.12 177 THR A O 1
ATOM 1350 N N . SER A 1 178 ? -13.649 5.316 -2.031 1.00 96.81 178 SER A N 1
ATOM 1351 C CA . SER A 1 178 ? -13.290 4.276 -3.001 1.00 96.81 178 SER A CA 1
ATOM 1352 C C . SER A 1 178 ? -11.774 4.133 -3.116 1.00 96.81 178 SER A C 1
ATOM 1354 O O . SER A 1 178 ? -11.058 5.128 -3.212 1.00 96.81 178 SER A O 1
ATOM 1356 N N . CYS A 1 179 ? -11.286 2.902 -3.210 1.00 97.25 179 CYS A N 1
ATOM 1357 C CA . CYS A 1 179 ? -9.887 2.607 -3.516 1.00 97.25 179 CYS A CA 1
ATOM 1358 C C . CYS A 1 179 ? -9.750 1.378 -4.403 1.00 97.25 179 CYS A C 1
ATOM 1360 O O . CYS A 1 179 ? -10.654 0.551 -4.523 1.00 97.25 179 CYS A O 1
ATOM 1362 N N . SER A 1 180 ? -8.574 1.253 -5.010 1.00 96.88 180 SER A N 1
ATOM 1363 C CA . SER A 1 180 ? -8.180 0.061 -5.747 1.00 96.88 180 SER A CA 1
ATOM 1364 C C . SER A 1 180 ? -8.156 -1.178 -4.848 1.00 96.88 180 SER A C 1
ATOM 1366 O O . SER A 1 180 ? -7.818 -1.106 -3.661 1.00 96.88 180 SER A O 1
ATOM 1368 N N . GLY A 1 181 ? -8.461 -2.330 -5.444 1.00 97.38 181 GLY A N 1
ATOM 1369 C CA . GLY A 1 181 ? -8.496 -3.604 -4.730 1.00 97.38 181 GLY A CA 1
ATOM 1370 C C . GLY A 1 181 ? -9.904 -4.047 -4.366 1.00 97.38 181 GLY A C 1
ATOM 1371 O O . GLY A 1 181 ? -10.157 -4.415 -3.224 1.00 97.38 181 GLY A O 1
ATOM 1372 N N . GLY A 1 182 ? -10.825 -4.002 -5.324 1.00 97.56 182 GLY A N 1
ATOM 1373 C CA . GLY A 1 182 ? -12.169 -4.553 -5.179 1.00 97.56 182 GLY A CA 1
ATOM 1374 C C . GLY A 1 182 ? -12.267 -6.025 -5.584 1.00 97.56 182 GLY A C 1
ATOM 1375 O O . GLY A 1 182 ? -11.336 -6.618 -6.148 1.00 97.56 182 GLY A O 1
ATOM 1376 N N . ARG A 1 183 ? -13.446 -6.603 -5.340 1.00 97.69 183 ARG A N 1
ATOM 1377 C CA . ARG A 1 183 ? -13.857 -7.920 -5.833 1.00 97.69 183 ARG A CA 1
ATOM 1378 C C . ARG A 1 183 ? -15.115 -7.813 -6.694 1.00 97.69 183 ARG A C 1
ATOM 1380 O O . ARG A 1 183 ? -16.003 -7.026 -6.374 1.00 97.69 183 ARG A O 1
ATOM 1387 N N . PRO A 1 184 ? -15.225 -8.631 -7.754 1.00 96.25 184 PRO A N 1
ATOM 1388 C CA . PRO A 1 184 ? -16.409 -8.646 -8.603 1.00 96.25 184 PRO A CA 1
ATOM 1389 C C . PRO A 1 184 ? -17.561 -9.485 -8.022 1.00 96.25 184 PRO A C 1
ATOM 1391 O O . PRO A 1 184 ? -18.680 -9.366 -8.509 1.00 96.25 184 PRO A O 1
ATOM 1394 N N . GLY A 1 185 ? -17.312 -10.333 -7.013 1.00 96.00 185 GLY A N 1
ATOM 1395 C CA . GLY A 1 185 ? -18.312 -11.276 -6.494 1.00 96.00 185 GLY A CA 1
ATOM 1396 C C . GLY A 1 185 ? -18.543 -12.468 -7.423 1.00 96.00 185 GLY A C 1
ATOM 1397 O O . GLY A 1 185 ? -19.674 -12.884 -7.652 1.00 96.00 185 GLY A O 1
ATOM 1398 N N . THR A 1 186 ? -17.480 -12.993 -8.035 1.00 96.56 186 THR A N 1
ATOM 1399 C CA . THR A 1 186 ? -17.585 -14.186 -8.885 1.00 96.56 186 THR A CA 1
ATOM 1400 C C . THR A 1 186 ? -17.549 -15.459 -8.033 1.00 96.56 186 THR A C 1
ATOM 1402 O O . THR A 1 186 ? -17.493 -15.413 -6.806 1.00 96.56 186 THR A O 1
ATOM 1405 N N . THR A 1 187 ? -17.602 -16.631 -8.661 1.00 97.19 187 THR A N 1
ATOM 1406 C CA . THR A 1 187 ? -17.530 -17.927 -7.964 1.00 97.19 187 THR A CA 1
ATOM 1407 C C . THR A 1 187 ? -16.170 -18.611 -8.131 1.00 97.19 187 THR A C 1
ATOM 1409 O O . THR A 1 187 ? -16.086 -19.838 -8.076 1.00 97.19 187 THR A O 1
ATOM 1412 N N . THR A 1 188 ? -15.100 -17.843 -8.367 1.00 96.75 188 THR A N 1
ATOM 1413 C CA . THR A 1 188 ? -13.737 -18.378 -8.534 1.00 96.75 188 THR A CA 1
ATOM 1414 C C . THR A 1 188 ? -13.110 -18.724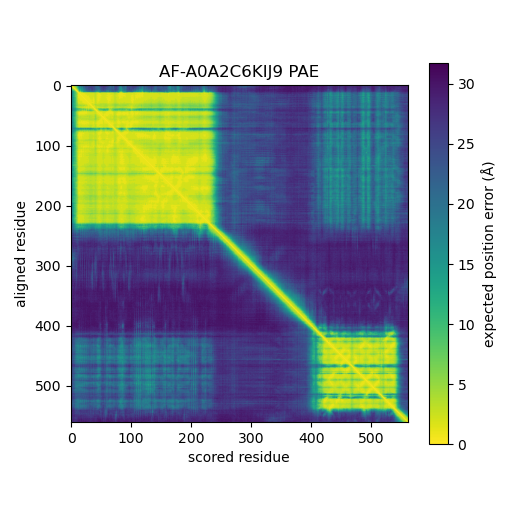 -7.182 1.00 96.75 188 THR A C 1
ATOM 1416 O O . THR A 1 188 ? -13.546 -18.228 -6.146 1.00 96.75 188 THR A O 1
ATOM 1419 N N . GLU A 1 189 ? -12.050 -19.537 -7.160 1.00 96.69 189 GLU A N 1
ATOM 1420 C CA . GLU A 1 189 ? -11.343 -19.842 -5.903 1.00 96.69 189 GLU A CA 1
ATOM 1421 C C . GLU A 1 189 ? -10.764 -18.589 -5.234 1.00 96.69 189 GLU A C 1
ATOM 1423 O O . GLU A 1 189 ? -10.765 -18.488 -4.010 1.00 96.69 189 GLU A O 1
ATOM 1428 N N . ASN A 1 190 ? -10.363 -17.585 -6.020 1.00 94.50 190 ASN A N 1
ATOM 1429 C CA . ASN A 1 190 ? -9.921 -16.305 -5.473 1.00 94.50 190 ASN A CA 1
ATOM 1430 C C . ASN A 1 190 ? -11.046 -15.582 -4.716 1.00 94.50 190 ASN A C 1
ATOM 1432 O O . ASN A 1 190 ? -10.764 -14.908 -3.733 1.00 94.50 190 ASN A O 1
ATOM 1436 N N . ASP A 1 191 ? -12.316 -15.748 -5.104 1.00 95.94 191 ASP A N 1
ATOM 1437 C CA . ASP A 1 191 ? -13.438 -15.114 -4.399 1.00 95.94 191 ASP A CA 1
ATOM 1438 C C . ASP A 1 191 ? -13.628 -15.659 -2.983 1.00 95.94 191 ASP A C 1
ATOM 1440 O O . ASP A 1 191 ? -14.217 -14.973 -2.160 1.00 95.94 191 ASP A O 1
ATOM 1444 N N . LYS A 1 192 ? -13.108 -16.850 -2.665 1.00 97.56 192 LYS A N 1
ATOM 1445 C CA . LYS A 1 192 ? -13.202 -17.448 -1.322 1.00 97.56 192 LYS A CA 1
ATOM 1446 C C . LYS A 1 192 ? -12.121 -16.955 -0.358 1.00 97.56 192 LYS A C 1
ATOM 1448 O O . LYS A 1 192 ? -12.188 -17.251 0.829 1.00 97.56 192 LYS A O 1
ATOM 1453 N N . LEU A 1 193 ? -11.106 -16.241 -0.847 1.00 97.75 193 LEU A N 1
ATOM 1454 C CA . LEU A 1 193 ? -9.927 -15.852 -0.065 1.00 97.75 193 LEU A CA 1
ATOM 1455 C C . LEU A 1 193 ? -10.168 -14.568 0.744 1.00 97.75 193 LEU A C 1
ATOM 1457 O O . LEU A 1 193 ? -9.467 -13.564 0.579 1.00 97.75 193 LEU A O 1
ATOM 1461 N N . HIS A 1 194 ? -11.176 -14.607 1.612 1.00 98.44 194 HIS A N 1
ATOM 1462 C CA . HIS A 1 194 ? -11.539 -13.501 2.486 1.00 98.44 194 HIS A CA 1
ATOM 1463 C C . HIS A 1 194 ? -12.197 -13.984 3.783 1.00 98.44 194 HIS A C 1
ATOM 1465 O O . HIS A 1 194 ? -12.735 -15.087 3.851 1.00 98.44 194 HIS A O 1
ATOM 1471 N N . TYR A 1 195 ? -12.220 -13.111 4.789 1.00 98.25 195 TYR A N 1
ATOM 1472 C CA . TYR A 1 195 ? -12.855 -13.364 6.082 1.00 98.25 195 TYR A CA 1
ATOM 1473 C C . TYR A 1 195 ? -13.742 -12.189 6.475 1.00 98.25 195 TYR A C 1
ATOM 1475 O O . TYR A 1 195 ? -13.285 -11.052 6.567 1.00 98.25 195 TYR A O 1
ATOM 1483 N N . THR A 1 196 ? -15.025 -12.447 6.705 1.00 98.25 196 THR A N 1
ATOM 1484 C CA . THR A 1 196 ? -15.990 -11.408 7.085 1.00 98.25 196 THR A CA 1
ATOM 1485 C C . THR A 1 196 ? -15.861 -11.080 8.568 1.00 98.25 196 THR A C 1
ATOM 1487 O O . THR A 1 196 ? -16.266 -11.887 9.397 1.00 98.25 196 THR A O 1
ATOM 1490 N N . LEU A 1 197 ? -15.337 -9.895 8.892 1.00 97.31 197 LEU A N 1
ATOM 1491 C CA . LEU A 1 197 ? -15.094 -9.432 10.265 1.00 97.31 197 LEU A CA 1
ATOM 1492 C C . LEU A 1 197 ? -15.559 -7.982 10.454 1.00 97.31 197 LEU A C 1
ATOM 1494 O O . LEU A 1 197 ? -14.794 -7.110 10.857 1.00 97.31 197 LEU A O 1
ATOM 1498 N N . SER A 1 198 ? -16.811 -7.692 10.100 1.00 98.00 198 SER A N 1
ATOM 1499 C CA . SER A 1 198 ? -17.252 -6.300 9.986 1.00 98.00 198 SER A CA 1
ATOM 1500 C C . SER A 1 198 ? -17.229 -5.521 11.302 1.00 98.00 198 SER A C 1
ATOM 1502 O O . SER A 1 198 ? -16.824 -4.367 11.287 1.00 98.00 198 SER A O 1
ATOM 1504 N N . GLU A 1 199 ? -17.610 -6.135 12.422 1.00 98.00 199 GLU A N 1
ATOM 1505 C CA . GLU A 1 199 ? -17.598 -5.477 13.737 1.00 98.00 199 GLU A CA 1
ATOM 1506 C C . GLU A 1 199 ? -16.175 -5.102 14.168 1.00 98.00 199 GLU A C 1
ATOM 1508 O O . GLU A 1 199 ? -15.889 -3.925 14.358 1.00 98.00 199 GLU A O 1
ATOM 1513 N N . GLY A 1 200 ? -15.248 -6.065 14.183 1.00 97.56 200 GLY A N 1
ATOM 1514 C CA . GLY A 1 200 ? -13.868 -5.809 14.601 1.00 97.56 200 GLY A CA 1
ATOM 1515 C C . GLY A 1 200 ? -13.109 -4.837 13.693 1.00 97.56 200 GLY A C 1
ATOM 1516 O O . GLY A 1 200 ? -12.352 -4.007 14.190 1.00 97.56 200 GLY A O 1
ATOM 1517 N N . ILE A 1 201 ? -13.361 -4.863 12.378 1.00 98.50 201 ILE A N 1
ATOM 1518 C CA . ILE A 1 201 ? -12.800 -3.863 11.455 1.00 98.50 201 ILE A CA 1
ATOM 1519 C C . ILE A 1 201 ? -13.345 -2.466 11.784 1.00 98.50 201 ILE A C 1
ATOM 1521 O O . ILE A 1 201 ? -12.578 -1.508 11.855 1.00 98.50 201 ILE A O 1
ATOM 1525 N N . LEU A 1 202 ? -14.658 -2.333 11.999 1.00 98.25 202 LEU A N 1
ATOM 1526 C CA . LEU A 1 202 ? -15.276 -1.049 12.336 1.00 98.25 202 LEU A CA 1
ATOM 1527 C C . LEU A 1 202 ? -14.802 -0.514 13.690 1.00 98.25 202 LEU A C 1
ATOM 1529 O O . LEU A 1 202 ? -14.634 0.694 13.832 1.00 98.25 202 LEU A O 1
ATOM 1533 N N . ASP A 1 203 ? -14.567 -1.382 14.667 1.00 97.62 203 ASP A N 1
ATOM 1534 C CA . ASP A 1 203 ? -14.043 -0.977 15.970 1.00 97.62 203 ASP A CA 1
ATOM 1535 C C . ASP A 1 203 ? -12.580 -0.535 15.879 1.00 97.62 203 ASP A C 1
ATOM 1537 O O . ASP A 1 203 ? -12.221 0.498 16.447 1.00 97.62 203 ASP A O 1
ATOM 1541 N N . ALA A 1 204 ? -11.759 -1.225 15.077 1.00 96.50 204 ALA A N 1
ATOM 1542 C CA . ALA A 1 204 ? -10.401 -0.779 14.776 1.00 96.50 204 ALA A CA 1
ATOM 1543 C C . ALA A 1 204 ? -10.395 0.609 14.112 1.00 96.50 204 ALA A C 1
ATOM 1545 O O . ALA A 1 204 ? -9.631 1.477 14.524 1.00 96.50 204 ALA A O 1
ATOM 1546 N N . ILE A 1 205 ? -11.296 0.866 13.158 1.00 97.81 205 ILE A N 1
ATOM 1547 C CA . ILE A 1 205 ? -11.441 2.188 12.524 1.00 97.81 205 ILE A CA 1
ATOM 1548 C C . ILE A 1 205 ? -11.817 3.262 13.556 1.00 97.81 205 ILE A C 1
ATOM 1550 O O . ILE A 1 205 ? -11.205 4.327 13.581 1.00 97.81 205 ILE A O 1
ATOM 1554 N N . LYS A 1 206 ? -12.798 2.994 14.427 1.00 96.94 206 LYS A N 1
ATOM 1555 C CA . LYS A 1 206 ? -13.263 3.951 15.451 1.00 96.94 206 LYS A CA 1
ATOM 1556 C C . LYS A 1 206 ? -12.224 4.251 16.530 1.00 96.94 206 LYS A C 1
ATOM 1558 O O . LYS A 1 206 ? -12.316 5.295 17.167 1.00 96.94 206 LYS A O 1
ATOM 1563 N N . SER A 1 207 ? -11.275 3.343 16.760 1.00 95.69 207 SER A N 1
ATOM 1564 C CA . SER A 1 207 ? -10.199 3.538 17.739 1.00 95.69 207 SER A CA 1
ATOM 1565 C C . SER A 1 207 ? -9.183 4.608 17.327 1.00 95.69 207 SER A C 1
ATOM 1567 O O . SER A 1 207 ? -8.448 5.112 18.173 1.00 95.69 207 SER A O 1
ATOM 1569 N N . VAL A 1 208 ? -9.151 4.986 16.045 1.00 93.25 208 VAL A N 1
ATOM 1570 C CA . VAL A 1 208 ? -8.243 6.019 15.544 1.00 93.25 208 VAL A CA 1
ATOM 1571 C C . VAL A 1 208 ? -8.771 7.399 15.920 1.00 93.25 208 VAL A C 1
ATOM 1573 O O . VAL A 1 208 ? -9.888 7.781 15.567 1.00 93.25 208 VAL A O 1
ATOM 1576 N N . GLN A 1 209 ? -7.944 8.171 16.623 1.00 95.69 209 GLN A N 1
ATOM 1577 C CA . GLN A 1 209 ? -8.275 9.541 16.992 1.00 95.69 209 GLN A CA 1
ATOM 1578 C C . GLN A 1 209 ? -8.412 10.425 15.743 1.00 95.69 209 GLN A C 1
ATOM 1580 O O . GLN A 1 209 ? -7.605 10.352 14.814 1.00 95.69 209 GLN A O 1
ATOM 1585 N N . SER A 1 210 ? -9.424 11.298 15.740 1.00 97.06 210 SER A N 1
ATOM 1586 C CA . SER A 1 210 ? -9.587 12.311 14.695 1.00 97.06 210 SER A CA 1
ATOM 1587 C C . SER A 1 210 ? -8.332 13.193 14.591 1.00 97.06 210 SER A C 1
ATOM 1589 O O . SER A 1 210 ? -7.877 13.710 15.613 1.00 97.06 210 SER A O 1
ATOM 1591 N N . PRO A 1 211 ? -7.803 13.442 13.376 1.00 95.75 211 PRO A N 1
ATOM 1592 C CA . PRO A 1 211 ? -6.689 14.372 13.174 1.00 95.75 211 PRO A CA 1
ATOM 1593 C C . PRO A 1 211 ? -7.106 15.845 13.329 1.00 95.75 211 PRO A C 1
ATOM 1595 O O . PRO A 1 211 ? -6.250 16.727 13.373 1.00 95.75 211 PRO A O 1
ATOM 1598 N N . CYS A 1 212 ? -8.411 16.121 13.385 1.00 97.94 212 CYS A N 1
ATOM 1599 C CA . CYS A 1 212 ? -8.972 17.447 13.620 1.00 97.94 212 CYS A CA 1
ATOM 1600 C C . CYS A 1 212 ? -9.501 17.574 15.049 1.00 97.94 212 CYS A C 1
ATOM 1602 O O . CYS A 1 212 ? -9.950 16.588 15.640 1.00 97.94 212 CYS A O 1
ATOM 1604 N N . LYS A 1 213 ? -9.495 18.804 15.573 1.00 97.38 213 LYS A N 1
ATOM 1605 C CA . LYS A 1 213 ? -10.058 19.120 16.894 1.00 97.38 213 LYS A CA 1
ATOM 1606 C C . LYS A 1 213 ? -11.575 18.934 16.915 1.00 97.38 213 LYS A C 1
ATOM 1608 O O . LYS A 1 213 ? -12.214 18.978 15.868 1.00 97.38 213 LYS A O 1
ATOM 1613 N N . GLU A 1 214 ? -12.154 18.798 18.106 1.00 95.56 214 GLU A N 1
ATOM 1614 C CA . GLU A 1 214 ? -13.601 18.594 18.289 1.00 95.56 214 GLU A CA 1
ATOM 1615 C C . GLU A 1 214 ? -14.455 19.724 17.678 1.00 95.56 214 GLU A C 1
ATOM 1617 O O . GLU A 1 214 ? -15.556 19.476 17.191 1.00 95.56 214 GLU A O 1
ATOM 1622 N N . GLU A 1 215 ? -13.954 20.965 17.646 1.00 95.25 215 GLU A N 1
ATOM 1623 C CA . GLU A 1 215 ? -14.636 22.113 17.028 1.00 95.25 215 GLU A CA 1
ATOM 1624 C C . GLU A 1 215 ? -14.437 22.248 15.500 1.00 95.25 215 GLU A C 1
ATOM 1626 O O . GLU A 1 215 ? -14.984 23.163 14.862 1.00 95.25 215 GLU A O 1
ATOM 1631 N N . GLU A 1 216 ? -13.640 21.364 14.902 1.00 97.12 216 GLU A N 1
ATOM 1632 C CA . GLU A 1 216 ? -13.297 21.361 13.484 1.00 97.12 216 GLU A CA 1
ATOM 1633 C C . GLU A 1 216 ? -13.976 20.199 12.747 1.00 97.12 216 GLU A C 1
ATOM 1635 O O . GLU A 1 216 ? -14.150 19.096 13.252 1.00 97.12 216 GLU A O 1
ATOM 1640 N N . VAL A 1 217 ? -14.354 20.450 11.498 1.00 97.44 217 VAL A N 1
ATOM 1641 C CA . VAL A 1 217 ? -14.857 19.450 10.562 1.00 97.44 217 VAL A CA 1
ATOM 1642 C C . VAL A 1 217 ? -13.680 18.937 9.743 1.00 97.44 217 VAL A C 1
ATOM 1644 O O . VAL A 1 217 ? -12.994 19.721 9.077 1.00 97.44 217 VAL A O 1
ATOM 1647 N N . CYS A 1 218 ? -13.466 17.624 9.776 1.00 98.38 218 CYS A N 1
ATOM 1648 C CA . CYS A 1 218 ? -12.471 16.957 8.947 1.00 98.38 218 CYS A CA 1
ATOM 1649 C C . CYS A 1 218 ? -12.979 16.824 7.506 1.00 98.38 218 CYS A C 1
ATOM 1651 O O . CYS A 1 218 ? -14.047 16.267 7.257 1.00 98.38 218 CYS A O 1
ATOM 1653 N N . MET A 1 219 ? -12.211 17.340 6.550 1.00 97.88 219 MET A N 1
ATOM 1654 C CA . MET A 1 219 ? -12.447 17.199 5.117 1.00 97.88 219 MET A CA 1
ATOM 1655 C C . MET A 1 219 ? -11.348 16.321 4.505 1.00 97.88 219 MET A C 1
ATOM 1657 O O . MET A 1 219 ? -10.177 16.732 4.507 1.00 97.88 219 MET A O 1
ATOM 1661 N N . PRO A 1 220 ? -11.693 15.138 3.968 1.00 97.25 220 PRO A N 1
ATOM 1662 C CA . PRO A 1 220 ? -10.700 14.170 3.534 1.00 97.25 220 PRO A CA 1
ATOM 1663 C C . PRO A 1 220 ? -9.907 14.667 2.328 1.00 97.25 220 PRO A C 1
ATOM 1665 O O . PRO A 1 220 ? -10.391 15.428 1.484 1.00 97.25 220 PRO A O 1
ATOM 1668 N N . LYS A 1 221 ? -8.665 14.197 2.236 1.00 96.19 221 LYS A N 1
ATOM 1669 C CA . LYS A 1 221 ? -7.778 14.401 1.088 1.00 96.19 221 LYS A CA 1
ATOM 1670 C C . LYS A 1 221 ? -7.174 13.071 0.663 1.00 96.19 221 LYS A C 1
ATOM 1672 O O . LYS A 1 221 ? -7.112 12.126 1.435 1.00 96.19 221 LYS A O 1
ATOM 1677 N N . PHE A 1 222 ? -6.660 13.033 -0.562 1.00 93.62 222 PHE A N 1
ATOM 1678 C CA . PHE A 1 222 ? -5.885 11.891 -1.054 1.00 93.62 222 PHE A CA 1
ATOM 1679 C C . PHE A 1 222 ? -4.504 11.757 -0.402 1.00 93.62 222 PHE A C 1
ATOM 1681 O O . PHE A 1 222 ? -3.893 10.700 -0.488 1.00 93.62 222 PHE A O 1
ATOM 1688 N N . GLU A 1 223 ? -4.008 12.837 0.200 1.00 95.81 223 GLU A N 1
ATOM 1689 C CA . GLU A 1 223 ? -2.729 12.892 0.900 1.00 95.81 223 GLU A CA 1
ATOM 1690 C C . GLU A 1 223 ? -2.972 13.355 2.337 1.00 95.81 223 GLU A C 1
ATOM 1692 O O . GLU A 1 223 ? -3.872 14.164 2.590 1.00 95.81 223 GLU A O 1
ATOM 1697 N N . ASN A 1 224 ? -2.164 12.864 3.266 1.00 95.38 224 ASN A N 1
ATOM 1698 C CA . ASN A 1 224 ? -2.156 13.310 4.647 1.00 95.38 224 ASN A CA 1
ATOM 1699 C C . ASN A 1 224 ? -1.412 14.648 4.801 1.00 95.38 224 ASN A C 1
ATOM 1701 O O . ASN A 1 224 ? -0.461 14.916 4.060 1.00 95.38 224 ASN A O 1
ATOM 1705 N N . PRO A 1 225 ? -1.804 15.481 5.782 1.00 97.81 225 PRO A N 1
ATOM 1706 C CA . PRO A 1 225 ? -3.015 15.361 6.601 1.00 97.81 225 PRO A CA 1
ATOM 1707 C C . PRO A 1 225 ? -4.286 15.829 5.851 1.00 97.81 225 PRO A C 1
ATOM 1709 O O . PRO A 1 225 ? -4.190 16.572 4.859 1.00 97.81 225 PRO A O 1
ATOM 1712 N N . PRO A 1 226 ? -5.494 15.465 6.333 1.00 97.88 226 PRO A N 1
ATOM 1713 C CA . PRO A 1 226 ? -6.746 16.035 5.826 1.00 97.88 226 PRO A CA 1
ATOM 1714 C C . PRO A 1 226 ? -6.817 17.557 6.044 1.00 97.88 226 PRO A C 1
ATOM 1716 O O . PRO A 1 226 ? -5.907 18.189 6.584 1.00 97.88 226 PRO A O 1
ATOM 1719 N N . LEU A 1 227 ? -7.883 18.199 5.566 1.00 97.94 227 LEU A N 1
ATOM 1720 C CA . LEU A 1 227 ? -8.156 19.602 5.889 1.00 97.94 227 LEU A CA 1
ATOM 1721 C C . LEU A 1 227 ? -9.090 19.685 7.102 1.00 97.94 227 LEU A C 1
ATOM 1723 O O . LEU A 1 227 ? -10.185 19.143 7.057 1.00 97.94 227 LEU A O 1
ATOM 1727 N N . CYS A 1 228 ? -8.701 20.428 8.135 1.00 98.19 228 CYS A N 1
ATOM 1728 C CA . CYS A 1 228 ? -9.561 20.729 9.280 1.00 98.19 228 CYS A CA 1
ATOM 1729 C C . CYS A 1 228 ? -10.147 22.140 9.136 1.00 98.19 228 CYS A C 1
ATOM 1731 O O . CYS A 1 228 ? -9.405 23.115 8.987 1.00 98.19 228 CYS A O 1
ATOM 1733 N N . VAL A 1 229 ? -11.478 22.260 9.131 1.00 97.44 229 VAL A N 1
ATOM 1734 C CA . VAL A 1 229 ? -12.187 23.537 8.933 1.00 97.44 229 VAL A CA 1
ATOM 1735 C C . VAL A 1 229 ? -13.091 23.821 10.124 1.00 97.44 229 VAL A C 1
ATOM 1737 O O . VAL A 1 229 ? -13.864 22.965 10.530 1.00 97.44 229 VAL A O 1
ATOM 1740 N N . LYS A 1 230 ? -13.057 25.037 10.675 1.00 95.88 230 LYS A N 1
ATOM 1741 C CA . LYS A 1 230 ? -13.933 25.415 11.797 1.00 95.88 230 LYS A CA 1
ATOM 1742 C C . LYS A 1 230 ? -15.409 25.264 11.433 1.00 95.88 230 LYS A C 1
ATOM 1744 O O . LYS A 1 230 ? -15.844 25.767 10.395 1.00 95.88 230 LYS A O 1
ATOM 1749 N N . SER A 1 231 ? -16.186 24.637 12.316 1.00 89.88 231 SER A N 1
ATOM 1750 C CA . SER A 1 231 ? -17.631 24.500 12.126 1.00 89.88 231 SER A CA 1
ATOM 1751 C C . SER A 1 231 ? -18.317 25.871 12.091 1.00 89.88 231 SER A C 1
ATOM 1753 O O . SER A 1 231 ? -18.150 26.688 13.002 1.00 89.88 231 SER A O 1
ATOM 1755 N N . VAL A 1 232 ? -19.126 26.122 11.054 1.00 85.94 232 VAL A N 1
ATOM 1756 C CA . VAL A 1 232 ? -19.845 27.395 10.832 1.00 85.94 232 VAL A CA 1
ATOM 1757 C C . VAL A 1 232 ? -20.767 27.745 12.010 1.00 85.94 232 VAL A C 1
ATOM 1759 O O . VAL A 1 232 ? -20.983 28.923 12.296 1.00 85.94 232 VAL A O 1
ATOM 1762 N N . ASN A 1 233 ? -21.240 26.746 12.760 1.00 76.44 233 ASN A N 1
ATOM 1763 C CA . ASN A 1 233 ? -22.112 26.960 13.916 1.00 76.44 233 ASN A CA 1
ATOM 1764 C C . ASN A 1 233 ? -21.417 27.735 15.049 1.00 76.44 233 ASN A C 1
ATOM 1766 O O . ASN A 1 233 ? -22.045 28.582 15.680 1.00 76.44 233 ASN A O 1
ATOM 1770 N N . THR A 1 234 ? -20.100 27.573 15.223 1.00 63.59 234 THR A N 1
ATOM 1771 C CA . THR A 1 234 ? -19.340 28.325 16.243 1.00 63.59 234 THR A CA 1
ATOM 1772 C C . THR A 1 234 ? -19.176 29.814 15.911 1.00 63.59 234 THR A C 1
ATOM 1774 O O . THR A 1 234 ? -18.939 30.634 16.802 1.00 63.59 234 THR A O 1
ATOM 1777 N N . LEU A 1 235 ? -19.323 30.203 14.637 1.00 61.88 235 LEU A N 1
ATOM 1778 C CA . LEU A 1 235 ? -19.202 31.602 14.212 1.00 61.88 235 LEU A CA 1
ATOM 1779 C C . LEU A 1 235 ? -20.467 32.417 14.506 1.00 61.88 235 LEU A C 1
ATOM 1781 O O . LEU A 1 235 ? -20.373 33.630 14.707 1.00 61.88 235 LEU A O 1
ATOM 1785 N N . ASN A 1 236 ? -21.632 31.767 14.564 1.00 65.88 236 ASN A N 1
ATOM 1786 C CA . ASN A 1 236 ? -22.901 32.448 14.816 1.00 65.88 236 ASN A CA 1
ATOM 1787 C C . ASN A 1 236 ? -23.151 32.695 16.311 1.00 65.88 236 ASN A C 1
ATOM 1789 O O . ASN A 1 236 ? -23.704 33.736 16.663 1.00 65.88 236 ASN A O 1
ATOM 1793 N N . GLU A 1 237 ? -22.663 31.830 17.204 1.00 61.06 237 GLU A N 1
ATOM 1794 C CA . GLU A 1 237 ? -22.867 31.999 18.651 1.00 61.06 237 GLU A CA 1
ATOM 1795 C C . GLU A 1 237 ? -22.051 33.160 19.243 1.00 61.06 237 GLU A C 1
ATOM 1797 O O . GLU A 1 237 ? -22.535 33.878 20.117 1.00 61.06 237 GLU A O 1
ATOM 1802 N N . ARG A 1 238 ? -20.858 33.460 18.708 1.00 57.75 238 ARG A N 1
ATOM 1803 C CA . ARG A 1 238 ? -20.055 34.605 19.188 1.00 57.75 238 ARG A CA 1
ATOM 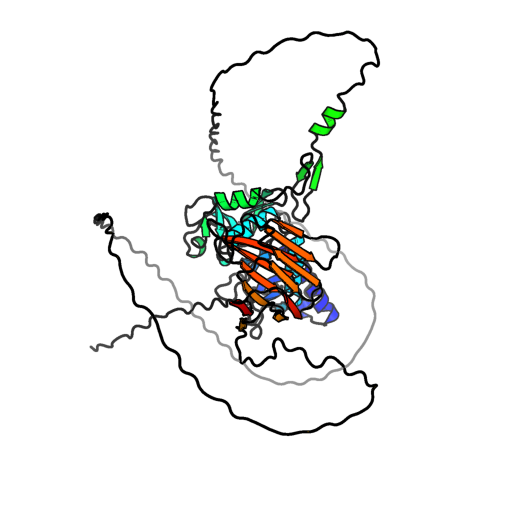1804 C C . ARG A 1 238 ? -20.582 35.976 18.756 1.00 57.75 238 ARG A C 1
ATOM 1806 O O . ARG A 1 238 ? -20.150 36.983 19.310 1.00 57.75 238 ARG A O 1
ATOM 1813 N N . LYS A 1 239 ? -21.507 36.048 17.793 1.00 58.31 239 LYS A N 1
ATOM 1814 C CA . LYS A 1 239 ? -22.145 37.312 17.377 1.00 58.31 239 LYS A CA 1
ATOM 1815 C C . LYS A 1 239 ? -23.429 37.637 18.145 1.00 58.31 239 LYS A C 1
ATOM 1817 O O . LYS A 1 239 ? -23.951 38.735 17.975 1.00 58.31 239 LYS A O 1
ATOM 1822 N N . ALA A 1 240 ? -23.909 36.731 18.999 1.00 57.31 240 ALA A N 1
ATOM 1823 C CA . ALA A 1 240 ? -25.174 36.883 19.717 1.00 57.31 240 ALA A CA 1
ATOM 1824 C C . ALA A 1 240 ? -25.041 37.320 21.192 1.00 57.31 240 ALA A C 1
ATOM 1826 O O . ALA A 1 240 ? -26.054 37.380 21.882 1.00 57.31 240 ALA A O 1
ATOM 1827 N N . SER A 1 241 ? -23.850 37.699 21.679 1.00 52.47 241 SER A N 1
ATOM 1828 C CA . SER A 1 241 ? -23.714 38.425 22.956 1.00 52.47 241 SER A CA 1
ATOM 1829 C C . SER A 1 241 ? -23.534 39.929 22.725 1.00 52.47 241 SER A C 1
ATOM 1831 O O . SER A 1 241 ? -22.400 40.409 22.674 1.00 52.47 241 SER A O 1
ATOM 1833 N N . PRO A 1 242 ? -24.618 40.718 22.608 1.00 59.66 242 PRO A N 1
ATOM 1834 C CA . PRO A 1 242 ? -24.535 42.133 22.907 1.00 59.66 242 PRO A CA 1
ATOM 1835 C C . PRO A 1 242 ? -24.284 42.271 24.410 1.00 59.66 242 PRO A C 1
ATOM 1837 O O . PRO A 1 242 ? -25.064 41.798 25.235 1.00 59.66 242 PRO A O 1
ATOM 1840 N N . SER A 1 243 ? -23.174 42.915 24.758 1.00 54.91 243 SER A N 1
ATOM 1841 C CA . SER A 1 243 ? -22.888 43.410 26.099 1.00 54.91 243 SER A CA 1
ATOM 1842 C C . SER A 1 243 ? -24.008 44.360 26.537 1.00 54.91 243 SER A C 1
ATOM 1844 O O . SER A 1 243 ? -23.974 45.560 26.254 1.00 54.91 243 SER A O 1
ATOM 1846 N N . ALA A 1 244 ? -25.028 43.817 27.192 1.00 54.38 244 ALA A N 1
ATOM 1847 C CA . ALA A 1 244 ? -26.028 44.589 27.898 1.00 54.38 244 ALA A CA 1
ATOM 1848 C C . ALA A 1 244 ? -25.526 44.843 29.323 1.00 54.38 244 ALA A C 1
ATOM 1850 O O . ALA A 1 244 ? -25.469 43.931 30.138 1.00 54.38 244 ALA A O 1
ATOM 1851 N N . GLY A 1 245 ? -25.189 46.104 29.589 1.00 50.81 245 GLY A N 1
ATOM 1852 C CA . GLY A 1 245 ? -25.471 46.740 30.873 1.00 50.81 245 GLY A CA 1
ATOM 1853 C C . GLY A 1 245 ? -24.573 46.372 32.046 1.00 50.81 245 GLY A C 1
ATOM 1854 O O . GLY A 1 245 ? -24.928 45.554 32.886 1.00 50.81 245 GLY A O 1
ATOM 1855 N N . ASP A 1 246 ? -23.490 47.132 32.181 1.00 54.25 246 ASP A N 1
ATOM 1856 C CA . ASP A 1 246 ? -23.042 47.594 33.493 1.00 54.25 246 ASP A CA 1
ATOM 1857 C C . ASP A 1 246 ? -24.194 48.385 34.147 1.00 54.25 246 ASP A C 1
ATOM 1859 O O . ASP A 1 246 ? -24.647 49.407 33.621 1.00 54.25 246 ASP A O 1
ATOM 1863 N N . GLY A 1 247 ? -24.746 47.840 35.231 1.00 49.69 247 GLY A N 1
ATOM 1864 C CA . GLY A 1 247 ? -25.980 48.328 35.838 1.00 49.69 247 GLY A CA 1
ATOM 1865 C C . GLY A 1 247 ? -26.389 47.574 37.102 1.00 49.69 247 GLY A C 1
ATOM 1866 O O . GLY A 1 247 ? -27.464 46.997 37.143 1.00 49.69 247 GLY A O 1
ATOM 1867 N N . ARG A 1 248 ? -25.515 47.586 38.117 1.00 52.75 248 ARG A N 1
ATOM 1868 C CA . ARG A 1 248 ? -25.834 47.831 39.543 1.00 52.75 248 ARG A CA 1
ATOM 1869 C C . ARG A 1 248 ? -27.191 47.302 40.075 1.00 52.75 248 ARG A C 1
ATOM 1871 O O . ARG A 1 248 ? -28.221 47.902 39.796 1.00 52.75 248 ARG A O 1
ATOM 1878 N N . GLN A 1 249 ? -27.167 46.339 41.001 1.00 45.06 249 GLN A N 1
ATOM 1879 C CA . GLN A 1 249 ? -27.556 46.505 42.419 1.00 45.06 249 GLN A CA 1
ATOM 1880 C C . GLN A 1 249 ? -27.783 45.158 43.117 1.00 45.06 249 GLN A C 1
ATOM 1882 O O . GLN A 1 249 ? -28.320 44.210 42.554 1.00 45.06 249 GLN A O 1
ATOM 1887 N N . ASP A 1 250 ? -27.339 45.149 44.369 1.00 54.06 250 ASP A N 1
ATOM 1888 C CA . ASP A 1 250 ? -27.564 44.167 45.419 1.00 54.06 250 ASP A CA 1
ATOM 1889 C C . ASP A 1 250 ? -29.030 43.724 45.519 1.00 54.06 250 ASP A C 1
ATOM 1891 O O . ASP A 1 250 ? -29.926 44.544 45.325 1.00 54.06 250 ASP A O 1
ATOM 1895 N N . LEU A 1 251 ? -29.269 42.466 45.909 1.00 46.84 251 LEU A N 1
ATOM 1896 C CA . LEU A 1 251 ? -30.205 42.126 46.987 1.00 46.84 251 LEU A CA 1
ATOM 1897 C C . LEU A 1 251 ? -30.144 40.636 47.349 1.00 46.84 251 LEU A C 1
ATOM 1899 O O . LEU A 1 251 ? -29.935 39.747 46.526 1.00 46.84 251 LEU A O 1
ATOM 1903 N N . GLU A 1 252 ? -30.296 40.431 48.647 1.00 48.59 252 GLU A N 1
ATOM 1904 C CA . GLU A 1 252 ? -30.113 39.221 49.425 1.00 48.59 252 GLU A CA 1
ATOM 1905 C C . GLU A 1 252 ? -31.139 38.113 49.131 1.00 48.59 252 GLU A C 1
ATOM 1907 O O . GLU A 1 252 ? -32.324 38.359 48.933 1.00 48.59 252 GLU A O 1
ATOM 1912 N N . GLY A 1 253 ? -30.653 36.872 49.225 1.00 51.38 253 GLY A N 1
ATOM 1913 C CA . GLY A 1 253 ? -31.226 35.814 50.061 1.00 51.38 253 GLY A CA 1
ATOM 1914 C C . GLY A 1 253 ? -32.649 35.330 49.797 1.00 51.38 253 GLY A C 1
ATOM 1915 O O . GLY A 1 253 ? -33.581 35.875 50.365 1.00 51.38 253 GLY A O 1
ATOM 1916 N N . VAL A 1 254 ? -32.783 34.159 49.159 1.00 40.09 254 VAL A N 1
ATOM 1917 C CA . VAL A 1 254 ? -33.866 33.192 49.433 1.00 40.09 254 VAL A CA 1
ATOM 1918 C C . VAL A 1 254 ? -33.359 31.762 49.164 1.00 40.09 254 VAL A C 1
ATOM 1920 O O . VAL A 1 254 ? -32.989 31.428 48.042 1.00 40.09 254 VAL A O 1
ATOM 1923 N N . LYS A 1 255 ? -33.349 30.913 50.205 1.00 46.75 255 LYS A N 1
ATOM 1924 C CA . LYS A 1 255 ? -33.324 29.436 50.103 1.00 46.75 255 LYS A CA 1
ATOM 1925 C C . LYS A 1 255 ? -34.676 28.940 49.573 1.00 46.75 255 LYS A C 1
ATOM 1927 O O . LYS A 1 255 ? -35.691 29.524 49.950 1.00 46.75 255 LYS A O 1
ATOM 1932 N N . PRO A 1 256 ? -34.720 27.812 48.845 1.00 51.69 256 PRO A N 1
ATOM 1933 C CA . PRO A 1 256 ? -35.463 26.689 49.430 1.00 51.69 256 PRO A CA 1
ATOM 1934 C C . PRO A 1 256 ? -34.907 25.286 49.118 1.00 51.69 256 PRO A C 1
ATOM 1936 O O . PRO A 1 256 ? -34.528 24.962 47.998 1.00 51.69 256 PRO A O 1
ATOM 1939 N N . ASP A 1 257 ? -34.864 24.489 50.183 1.00 41.38 257 ASP A N 1
ATOM 1940 C CA . ASP A 1 257 ? -35.344 23.113 50.367 1.00 41.38 257 ASP A CA 1
ATOM 1941 C C . ASP A 1 257 ? -35.421 22.108 49.195 1.00 41.38 257 ASP A C 1
ATOM 1943 O O . ASP A 1 257 ? -36.183 22.240 48.242 1.00 41.38 257 ASP A O 1
ATOM 1947 N N . THR A 1 258 ? -34.685 21.011 49.414 1.00 49.12 258 THR A N 1
ATOM 1948 C CA . THR A 1 258 ? -35.059 19.589 49.255 1.00 49.12 258 THR A CA 1
ATOM 1949 C C . THR A 1 258 ? -36.414 19.257 48.623 1.00 49.12 258 THR A C 1
ATOM 1951 O O . THR A 1 258 ? -37.432 19.431 49.289 1.00 49.12 258 THR A O 1
ATOM 1954 N N . VAL A 1 259 ? -36.389 18.570 47.468 1.00 41.50 259 VAL A N 1
ATOM 1955 C CA . VAL A 1 259 ? -37.299 17.453 47.129 1.00 41.50 259 VAL A CA 1
ATOM 1956 C C . VAL A 1 259 ? -36.588 16.464 46.180 1.00 41.50 259 VAL A C 1
ATOM 1958 O O . VAL A 1 259 ? -36.196 16.825 45.077 1.00 41.50 259 VAL A O 1
ATOM 1961 N N . ASP A 1 260 ? -36.468 15.217 46.626 1.00 43.53 260 ASP A N 1
ATOM 1962 C CA . ASP A 1 260 ? -36.392 13.956 45.854 1.00 43.53 260 ASP A CA 1
ATOM 1963 C C . ASP A 1 260 ? -37.747 13.253 46.169 1.00 43.53 260 ASP A C 1
ATOM 1965 O O . ASP A 1 260 ? -38.206 13.474 47.301 1.00 43.53 260 ASP A O 1
ATOM 1969 N N . PRO A 1 261 ? -38.455 12.471 45.306 1.00 51.62 261 PRO A N 1
ATOM 1970 C CA . PRO A 1 261 ? -37.909 11.357 44.518 1.00 51.62 261 PRO A CA 1
ATOM 1971 C C . PRO A 1 261 ? -38.600 10.990 43.173 1.00 51.62 261 PRO A C 1
ATOM 1973 O O . PRO A 1 261 ? -39.712 11.402 42.858 1.00 51.62 261 PRO A O 1
ATOM 1976 N N . SER A 1 262 ? -37.921 10.108 42.428 1.00 40.56 262 SER A N 1
ATOM 1977 C CA . SER A 1 262 ? -38.415 9.046 41.520 1.00 40.56 262 SER A CA 1
ATOM 1978 C C . SER A 1 262 ? -39.600 9.300 40.567 1.00 40.56 262 SER A C 1
ATOM 1980 O O . SER A 1 262 ? -40.734 9.445 41.009 1.00 40.56 262 SER A O 1
ATOM 1982 N N . THR A 1 263 ? -39.367 9.129 39.260 1.00 41.88 263 THR A N 1
ATOM 1983 C CA . THR A 1 263 ? -40.230 8.523 38.205 1.00 41.88 263 THR A CA 1
ATOM 1984 C C . THR A 1 263 ? -39.337 8.512 36.946 1.00 41.88 263 THR A C 1
ATOM 1986 O O . THR A 1 263 ? -38.668 9.502 36.702 1.00 41.88 263 THR A O 1
ATOM 1989 N N . GLY A 1 264 ? -39.139 7.492 36.115 1.00 35.03 264 GLY A N 1
ATOM 1990 C CA . GLY A 1 264 ? -39.926 6.333 35.721 1.00 35.03 264 GLY A CA 1
ATOM 1991 C C . GLY A 1 264 ? -39.805 6.235 34.189 1.00 35.03 264 GLY A C 1
ATOM 1992 O O . GLY A 1 264 ? -40.130 7.189 33.500 1.00 35.03 264 GLY A O 1
ATOM 1993 N N . MET A 1 265 ? -39.254 5.113 33.717 1.00 39.84 265 MET A N 1
ATOM 1994 C CA . MET A 1 265 ? -39.273 4.501 32.372 1.00 39.84 265 MET A CA 1
ATOM 1995 C C . MET A 1 265 ? -39.805 5.285 31.152 1.00 39.84 265 MET A C 1
ATOM 1997 O O . MET A 1 265 ? -40.943 5.742 31.137 1.00 39.84 265 MET A O 1
ATOM 2001 N N . GLY A 1 266 ? -39.056 5.209 30.044 1.00 34.53 266 GLY A N 1
ATOM 2002 C CA . GLY A 1 266 ? -39.585 5.444 28.696 1.00 34.53 266 GLY A CA 1
ATOM 2003 C C . GLY A 1 266 ? -38.520 5.371 27.602 1.00 34.53 266 GLY A C 1
ATOM 2004 O O . GLY A 1 266 ? -38.035 6.401 27.154 1.00 34.53 266 GLY A O 1
ATOM 2005 N N . SER A 1 267 ? -38.140 4.161 27.178 1.00 40.19 267 SER A N 1
ATOM 2006 C CA . SER A 1 267 ? -37.391 3.946 25.933 1.00 40.19 267 SER A CA 1
ATOM 2007 C C . SER A 1 267 ? -38.297 4.247 24.742 1.00 40.19 267 SER A C 1
ATOM 2009 O O . SER A 1 267 ? -39.244 3.504 24.484 1.00 40.19 267 SER A O 1
ATOM 2011 N N . GLU A 1 268 ? -38.004 5.324 24.020 1.00 38.41 268 GLU A N 1
ATOM 2012 C CA . GLU A 1 268 ? -38.681 5.669 22.774 1.00 38.41 268 GLU A CA 1
ATOM 2013 C C . GLU A 1 268 ? -37.890 5.093 21.592 1.00 38.41 268 GLU A C 1
ATOM 2015 O O . GLU A 1 268 ? -36.726 5.414 21.354 1.00 38.41 268 GLU A O 1
ATOM 2020 N N . ILE A 1 269 ? -38.536 4.155 20.906 1.00 39.97 269 ILE A N 1
ATOM 2021 C CA . ILE A 1 269 ? -38.081 3.491 19.688 1.00 39.97 269 ILE A CA 1
ATOM 2022 C C . ILE A 1 269 ? -38.279 4.478 18.533 1.00 39.97 269 ILE A C 1
ATOM 2024 O O . ILE A 1 269 ? -39.414 4.848 18.237 1.00 39.97 269 ILE A O 1
ATOM 2028 N N . MET A 1 270 ? -37.199 4.882 17.859 1.00 36.78 270 MET A N 1
ATOM 2029 C CA . MET A 1 270 ? -37.305 5.602 16.586 1.00 36.78 270 MET A CA 1
ATOM 2030 C C . MET A 1 270 ? -37.599 4.608 15.448 1.00 36.78 270 MET A C 1
ATOM 2032 O O . MET A 1 270 ? -36.873 3.619 15.316 1.00 36.78 270 MET A O 1
ATOM 2036 N N . PRO A 1 271 ? -38.635 4.828 14.617 1.00 43.94 271 PRO A N 1
ATOM 2037 C CA . PRO A 1 271 ? -38.899 3.983 13.461 1.00 43.94 271 PRO A CA 1
ATOM 2038 C C . PRO A 1 271 ? -37.940 4.316 12.309 1.00 43.94 271 PRO A C 1
ATOM 2040 O O . PRO A 1 271 ? -37.738 5.477 11.962 1.00 43.94 271 PRO A O 1
ATOM 2043 N N . GLN A 1 272 ? -37.373 3.272 11.701 1.00 36.56 272 GLN A N 1
ATOM 2044 C CA . GLN A 1 272 ? -36.686 3.355 10.414 1.00 36.56 272 GLN A CA 1
ATOM 2045 C C . GLN A 1 272 ? -37.716 3.629 9.310 1.00 36.56 272 GLN A C 1
ATOM 2047 O O . GLN A 1 272 ? -38.620 2.823 9.090 1.00 36.56 272 GLN A O 1
ATOM 2052 N N . GLU A 1 273 ? -37.568 4.750 8.606 1.00 35.97 273 GLU A N 1
ATOM 2053 C CA . GLU A 1 273 ? -38.278 5.010 7.355 1.00 35.97 273 GLU A CA 1
ATOM 2054 C C . GLU A 1 273 ? -37.708 4.118 6.243 1.00 35.97 273 GLU A C 1
ATOM 2056 O O . GLU A 1 273 ? -36.564 4.262 5.808 1.00 35.97 273 GLU A O 1
ATOM 2061 N N . SER A 1 274 ? -38.524 3.175 5.780 1.00 36.06 274 SER A N 1
ATOM 2062 C CA . SER A 1 274 ? -38.317 2.424 4.546 1.00 36.06 274 SER A CA 1
ATOM 2063 C C . SER A 1 274 ? -38.712 3.298 3.352 1.00 36.06 274 SER A C 1
ATOM 2065 O O . SER A 1 274 ? -39.896 3.472 3.068 1.00 36.06 274 SER A O 1
ATOM 2067 N N . GLY A 1 275 ? -37.720 3.859 2.662 1.00 33.41 275 GLY A N 1
ATOM 2068 C CA . GLY A 1 275 ? -37.910 4.522 1.375 1.00 33.41 275 GLY A CA 1
ATOM 2069 C C . GLY A 1 275 ? -37.959 3.506 0.235 1.00 33.41 275 GLY A C 1
ATOM 2070 O O . GLY A 1 275 ? -36.922 2.995 -0.187 1.00 33.41 275 GLY A O 1
ATOM 2071 N N . ASP A 1 276 ? -39.165 3.233 -0.262 1.00 32.97 276 ASP A N 1
ATOM 2072 C CA . ASP A 1 276 ? -39.418 2.542 -1.527 1.00 32.97 276 ASP A CA 1
ATOM 2073 C C . ASP A 1 276 ? -38.826 3.347 -2.697 1.00 32.97 276 ASP A C 1
ATOM 2075 O O . ASP A 1 276 ? -39.291 4.443 -3.017 1.00 32.97 276 ASP A O 1
ATOM 2079 N N . TYR A 1 277 ? -37.808 2.800 -3.368 1.00 37.91 277 TYR A N 1
ATOM 2080 C CA . TYR A 1 277 ? -37.307 3.369 -4.617 1.00 37.91 277 TYR A CA 1
ATOM 2081 C C . TYR A 1 277 ? -38.141 2.884 -5.801 1.00 37.91 277 TYR A C 1
ATOM 2083 O O . TYR A 1 277 ? -38.148 1.708 -6.171 1.00 37.91 277 TYR A O 1
ATOM 2091 N N . ALA A 1 278 ? -38.832 3.850 -6.401 1.00 35.00 278 ALA A N 1
ATOM 2092 C CA . ALA A 1 278 ? -39.570 3.719 -7.639 1.00 35.00 278 ALA A CA 1
ATOM 2093 C C . ALA A 1 278 ? -38.653 3.334 -8.814 1.00 35.00 278 ALA A C 1
ATOM 2095 O O . ALA A 1 278 ? -37.565 3.869 -9.022 1.00 35.00 278 ALA A O 1
ATOM 2096 N N . LYS A 1 279 ? -39.166 2.390 -9.595 1.00 39.62 279 LYS A N 1
ATOM 2097 C CA . LYS A 1 279 ? -38.657 1.857 -10.857 1.00 39.62 279 LYS A CA 1
ATOM 2098 C C . LYS A 1 279 ? -38.753 2.922 -11.964 1.00 39.62 279 LYS A C 1
ATOM 2100 O O . LYS A 1 279 ? -39.860 3.415 -12.170 1.00 39.62 279 LYS A O 1
ATOM 2105 N N . PRO A 1 280 ? -37.688 3.244 -12.722 1.00 39.41 280 PRO A N 1
ATOM 2106 C CA . PRO A 1 280 ? -37.847 4.023 -13.941 1.00 39.41 280 PRO A CA 1
ATOM 2107 C C . PRO A 1 280 ? -38.269 3.122 -15.102 1.00 39.41 280 PRO A C 1
ATOM 2109 O O . PRO A 1 280 ? -37.773 2.004 -15.281 1.00 39.41 280 PRO A O 1
ATOM 2112 N N . GLU A 1 281 ? -39.231 3.636 -15.854 1.00 38.44 281 GLU A N 1
ATOM 2113 C CA . GLU A 1 281 ? -39.809 3.055 -17.052 1.00 38.44 281 GLU A CA 1
ATOM 2114 C C . GLU A 1 281 ? -38.831 3.076 -18.234 1.00 38.44 281 GLU A C 1
ATOM 2116 O O . GLU A 1 281 ? -37.859 3.827 -18.278 1.00 38.44 281 GLU A O 1
ATOM 2121 N N . LYS A 1 282 ? -39.107 2.177 -19.178 1.00 41.97 282 LYS A N 1
ATOM 2122 C CA . LYS A 1 282 ? -38.448 2.058 -20.476 1.00 41.97 282 LYS A CA 1
ATOM 2123 C C . LYS A 1 282 ? -38.746 3.302 -21.310 1.00 41.97 282 LYS A C 1
ATOM 2125 O O . LYS A 1 282 ? -39.916 3.640 -21.453 1.00 41.97 282 LYS A O 1
ATOM 2130 N N . GLU A 1 283 ? -37.728 3.873 -21.941 1.00 40.00 283 GLU A N 1
ATOM 2131 C CA . GLU A 1 283 ? -37.924 4.767 -23.080 1.00 40.00 283 GLU A CA 1
ATOM 2132 C C . GLU A 1 283 ? -37.264 4.200 -24.335 1.00 40.00 283 GLU A C 1
ATOM 2134 O O . GLU A 1 283 ? -36.190 3.591 -24.306 1.00 40.00 283 GLU A O 1
ATOM 2139 N N . ASP A 1 284 ? -38.025 4.347 -25.411 1.00 38.44 284 ASP A N 1
ATOM 2140 C CA . ASP A 1 284 ? -37.903 3.696 -26.697 1.00 38.44 284 ASP A CA 1
ATOM 2141 C C . ASP A 1 284 ? -36.803 4.281 -27.589 1.00 38.44 284 ASP A C 1
ATOM 2143 O O . ASP A 1 284 ? -36.386 5.434 -27.492 1.00 38.44 284 ASP A O 1
ATOM 2147 N N . ALA A 1 285 ? -36.370 3.432 -28.516 1.00 37.81 285 ALA A N 1
ATOM 2148 C CA . ALA A 1 285 ? -35.429 3.733 -29.574 1.00 37.81 285 ALA A CA 1
ATOM 2149 C C . ALA A 1 285 ? -35.948 4.822 -30.528 1.00 37.81 285 ALA A C 1
ATOM 2151 O O . ALA A 1 285 ? -37.024 4.690 -31.112 1.00 37.81 285 ALA A O 1
ATOM 2152 N N . VAL A 1 286 ? -35.111 5.827 -30.795 1.00 38.78 286 VAL A N 1
ATOM 2153 C CA . VAL A 1 286 ? -35.228 6.684 -31.980 1.00 38.78 286 VAL A CA 1
ATOM 2154 C C . VAL A 1 286 ? -33.965 6.512 -32.816 1.00 38.78 286 VAL A C 1
ATOM 2156 O O . VAL A 1 286 ? -32.853 6.805 -32.383 1.00 38.78 286 VAL A O 1
ATOM 2159 N N . ALA A 1 287 ? -34.162 5.973 -34.016 1.00 40.34 287 ALA A N 1
ATOM 2160 C CA . ALA A 1 287 ? -33.167 5.900 -35.069 1.00 40.34 287 ALA A CA 1
ATOM 2161 C C . ALA A 1 287 ? -33.099 7.252 -35.787 1.00 40.34 287 ALA A C 1
ATOM 2163 O O . ALA A 1 287 ? -34.122 7.722 -36.283 1.00 40.34 287 ALA A O 1
ATOM 2164 N N . GLU A 1 288 ? -31.907 7.834 -35.912 1.00 38.38 288 GLU A N 1
ATOM 2165 C CA . GLU A 1 288 ? -31.681 8.961 -36.815 1.00 38.38 288 GLU A CA 1
ATOM 2166 C C . GLU A 1 288 ? -30.484 8.699 -37.733 1.00 38.38 288 GLU A C 1
ATOM 2168 O O . GLU A 1 288 ? -29.496 8.053 -37.379 1.00 38.38 288 GLU A O 1
ATOM 2173 N N . LYS A 1 289 ? -30.678 9.114 -38.980 1.00 34.81 289 LYS A N 1
ATOM 2174 C CA . LYS A 1 289 ? -29.980 8.714 -40.195 1.00 34.81 289 LYS A CA 1
ATOM 2175 C C . LYS A 1 289 ? -29.012 9.837 -40.587 1.00 34.81 289 LYS A C 1
ATOM 2177 O O . LYS A 1 289 ? -29.423 10.984 -40.619 1.00 34.81 289 LYS A O 1
ATOM 2182 N N . VAL A 1 290 ? -27.777 9.450 -40.913 1.00 37.72 290 VAL A N 1
ATOM 2183 C CA . VAL A 1 290 ? -26.867 9.985 -41.952 1.00 37.72 290 VAL A CA 1
ATOM 2184 C C . VAL A 1 290 ? -27.048 11.452 -42.372 1.00 37.72 290 VAL A C 1
ATOM 2186 O O . VAL A 1 290 ? -28.008 11.737 -43.073 1.00 37.72 290 VAL A O 1
ATOM 2189 N N . GLU A 1 291 ? -26.009 12.274 -42.179 1.00 37.22 291 GLU A N 1
ATOM 2190 C CA . GLU A 1 291 ? -25.435 13.094 -43.261 1.00 37.22 291 GLU A CA 1
ATOM 2191 C C . GLU A 1 291 ? -23.904 13.159 -43.138 1.00 37.22 291 GLU A C 1
ATOM 2193 O O . GLU A 1 291 ? -23.326 13.199 -42.053 1.00 37.22 291 GLU A O 1
ATOM 2198 N N . GLN A 1 292 ? -23.270 13.069 -44.301 1.00 40.53 292 GLN A N 1
ATOM 2199 C CA . GLN A 1 292 ? -21.846 12.967 -44.563 1.00 40.53 292 GLN A CA 1
ATOM 2200 C C . GLN A 1 292 ? -21.468 14.278 -45.257 1.00 40.53 292 GLN A C 1
ATOM 2202 O O . GLN A 1 292 ? -21.921 14.505 -46.377 1.00 40.53 292 GLN A O 1
ATOM 2207 N N . GLU A 1 293 ? -20.686 15.142 -44.607 1.00 40.72 293 GLU A N 1
ATOM 2208 C CA . GLU A 1 293 ? -20.146 16.342 -45.252 1.00 40.72 293 GLU A CA 1
ATOM 2209 C C . GLU A 1 293 ? -18.626 16.276 -45.391 1.00 40.72 293 GLU A C 1
ATOM 2211 O O . GLU A 1 293 ? -17.868 16.009 -44.459 1.00 40.72 293 GLU A O 1
ATOM 2216 N N . ASP A 1 294 ? -18.252 16.509 -46.639 1.00 50.28 294 ASP A N 1
ATOM 2217 C CA . ASP A 1 294 ? -16.953 16.514 -47.277 1.00 50.28 294 ASP A CA 1
ATOM 2218 C C . ASP A 1 294 ? -16.559 17.986 -47.506 1.00 50.28 294 ASP A C 1
ATOM 2220 O O . ASP A 1 294 ? -17.411 18.767 -47.943 1.00 50.28 294 ASP A O 1
ATOM 2224 N N . ARG A 1 295 ? -15.312 18.363 -47.176 1.00 35.59 295 ARG A N 1
ATOM 2225 C CA . ARG A 1 295 ? -14.559 19.606 -47.514 1.00 35.59 295 ARG A CA 1
ATOM 2226 C C . ARG A 1 295 ? -13.538 19.890 -46.401 1.00 35.59 295 ARG A C 1
ATOM 2228 O O . ARG A 1 295 ? -13.875 19.852 -45.230 1.00 35.59 295 ARG A O 1
ATOM 2235 N N . GLY A 1 296 ? -12.292 20.262 -46.656 1.00 32.16 296 GLY A N 1
ATOM 2236 C CA . GLY A 1 296 ? -11.614 20.577 -47.900 1.00 32.16 296 GLY A CA 1
ATOM 2237 C C . GLY A 1 296 ? -10.155 20.930 -47.598 1.00 32.16 296 GLY A C 1
ATOM 2238 O O . GLY A 1 296 ? -9.805 21.336 -46.490 1.00 32.16 296 GLY A O 1
ATOM 2239 N N . GLU A 1 297 ? -9.316 20.726 -48.606 1.00 44.25 297 GLU A N 1
ATOM 2240 C CA . GLU A 1 297 ? -7.898 21.065 -48.651 1.00 44.25 297 GLU A CA 1
ATOM 2241 C C . GLU A 1 297 ? -7.638 22.571 -48.470 1.00 44.25 297 GLU A C 1
ATOM 2243 O O . GLU A 1 297 ? -8.352 23.409 -49.021 1.00 44.25 297 GLU A O 1
ATOM 2248 N N . SER A 1 298 ? -6.515 22.916 -47.835 1.00 38.59 298 SER A N 1
ATOM 2249 C CA . SER A 1 298 ? -5.791 24.151 -48.154 1.00 38.59 298 SER A CA 1
ATOM 2250 C C . SER A 1 298 ? -4.285 23.966 -47.964 1.00 38.59 298 SER A C 1
ATOM 2252 O O . SER A 1 298 ? -3.791 23.838 -46.844 1.00 38.59 298 SER A O 1
ATOM 2254 N N . LYS A 1 299 ? -3.585 23.956 -49.103 1.00 46.00 299 LYS A N 1
ATOM 2255 C CA . LYS A 1 299 ? -2.150 24.214 -49.277 1.00 46.00 299 LYS A CA 1
ATOM 2256 C C . LYS A 1 299 ? -1.829 25.698 -49.053 1.00 46.00 299 LYS A C 1
ATOM 2258 O O . LYS A 1 299 ? -2.696 26.531 -49.305 1.00 46.00 299 LYS A O 1
ATOM 2263 N N . LEU A 1 300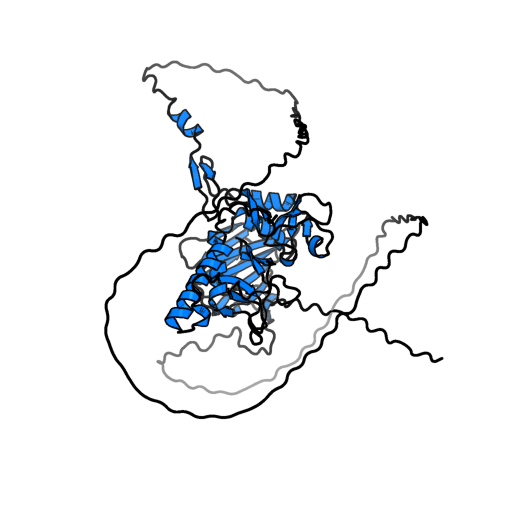 ? -0.581 25.973 -48.666 1.00 40.75 300 LEU A N 1
ATOM 2264 C CA . LEU A 1 300 ? 0.317 27.100 -49.019 1.00 40.75 300 LEU A CA 1
ATOM 2265 C C . LEU A 1 300 ? 1.598 26.862 -48.180 1.00 40.75 300 LEU A C 1
ATOM 2267 O O . LEU A 1 300 ? 1.502 26.741 -46.961 1.00 40.75 300 LEU A O 1
ATOM 2271 N N . ASP A 1 301 ? 2.712 26.422 -48.777 1.00 35.25 301 ASP A N 1
ATOM 2272 C CA . ASP A 1 301 ? 3.795 27.224 -49.401 1.00 35.25 301 ASP A CA 1
ATOM 2273 C C . ASP A 1 301 ? 4.455 28.213 -48.418 1.00 35.25 301 ASP A C 1
ATOM 2275 O O . ASP A 1 301 ? 3.767 28.866 -47.644 1.00 35.25 301 ASP A O 1
ATOM 2279 N N . GLU A 1 302 ? 5.748 28.529 -48.405 1.00 37.97 302 GLU A N 1
ATOM 2280 C CA . GLU A 1 302 ? 7.031 28.044 -48.936 1.00 37.97 302 GLU A CA 1
ATOM 2281 C C . GLU A 1 302 ? 8.036 29.131 -48.452 1.00 37.97 302 GLU A C 1
ATOM 2283 O O . GLU A 1 302 ? 7.650 30.300 -48.404 1.00 37.97 302 GLU A O 1
ATOM 2288 N N . ALA A 1 303 ? 9.274 28.784 -48.062 1.00 34.09 303 ALA A N 1
ATOM 2289 C CA . ALA A 1 303 ? 10.507 29.622 -48.077 1.00 34.09 303 ALA A CA 1
ATOM 2290 C C . ALA A 1 303 ? 11.556 29.030 -47.103 1.00 34.09 303 ALA A C 1
ATOM 2292 O O . ALA A 1 303 ? 11.423 29.141 -45.889 1.00 34.09 303 ALA A O 1
ATOM 2293 N N . VAL A 1 304 ? 12.517 28.214 -47.553 1.00 37.81 304 VAL A N 1
ATOM 2294 C CA . VAL A 1 304 ? 13.803 28.571 -48.202 1.00 37.81 304 VAL A CA 1
ATOM 2295 C C . VAL A 1 304 ? 14.785 29.308 -47.277 1.00 37.81 304 VAL A C 1
ATOM 2297 O O . VAL A 1 304 ? 14.637 30.499 -47.034 1.00 37.81 304 VAL A O 1
ATOM 2300 N N . SER A 1 305 ? 15.871 28.619 -46.882 1.00 35.09 305 SER A N 1
ATOM 2301 C CA . SER A 1 305 ? 17.256 29.094 -47.090 1.00 35.09 305 SER A CA 1
ATOM 2302 C C . SER A 1 305 ? 18.316 28.032 -46.719 1.00 35.09 305 SER A C 1
ATOM 2304 O O . SER A 1 305 ? 18.771 27.950 -45.586 1.00 35.09 305 SER A O 1
ATOM 2306 N N . SER A 1 306 ? 18.708 27.250 -47.726 1.00 38.09 306 SER A N 1
ATOM 2307 C CA . SER A 1 306 ? 20.065 27.074 -48.281 1.00 38.09 306 SER A CA 1
ATOM 2308 C C . SER A 1 306 ? 21.346 27.006 -47.415 1.00 38.09 306 SER A C 1
ATOM 2310 O O . SER A 1 306 ? 21.657 27.934 -46.671 1.00 38.09 306 SER A O 1
ATOM 2312 N N . ARG A 1 307 ? 22.203 26.049 -47.851 1.00 38.41 307 ARG A N 1
ATOM 2313 C CA . ARG A 1 307 ? 23.692 25.903 -47.793 1.00 38.41 307 ARG A CA 1
ATOM 2314 C C . ARG A 1 307 ? 24.216 24.932 -46.714 1.00 38.41 307 ARG A C 1
ATOM 2316 O O . ARG A 1 307 ? 23.810 25.044 -45.572 1.00 38.41 307 ARG A O 1
ATOM 2323 N N . LYS A 1 308 ? 25.168 24.020 -46.966 1.00 37.34 308 LYS A N 1
ATOM 2324 C CA . LYS A 1 308 ? 26.005 23.694 -48.142 1.00 37.34 308 LYS A CA 1
ATOM 2325 C C . LYS A 1 308 ? 26.746 22.356 -47.903 1.00 37.34 308 LYS A C 1
ATOM 2327 O O . LYS A 1 308 ? 27.162 22.110 -46.780 1.00 37.34 308 LYS A O 1
ATOM 2332 N N . ASP A 1 309 ? 26.940 21.613 -48.992 1.00 39.38 309 ASP A N 1
ATOM 2333 C CA . ASP A 1 309 ? 28.097 20.810 -49.439 1.00 39.38 309 ASP A CA 1
ATOM 2334 C C . ASP A 1 309 ? 28.922 19.953 -48.451 1.00 39.38 309 ASP A C 1
ATOM 2336 O O . ASP A 1 309 ? 29.618 20.463 -47.576 1.00 39.38 309 ASP A O 1
ATOM 2340 N N . GLY A 1 310 ? 28.999 18.651 -48.753 1.00 35.12 310 GLY A N 1
ATOM 2341 C CA . GLY A 1 310 ? 30.034 17.731 -48.273 1.00 35.12 310 GLY A CA 1
ATOM 2342 C C . GLY A 1 310 ? 29.975 16.391 -49.013 1.00 35.12 310 GLY A C 1
ATOM 2343 O O . GLY A 1 310 ? 29.168 15.536 -48.674 1.00 35.12 310 GLY A O 1
ATOM 2344 N N . ALA A 1 311 ? 30.795 16.253 -50.056 1.00 39.66 311 ALA A N 1
ATOM 2345 C CA . ALA A 1 311 ? 30.937 15.079 -50.917 1.00 39.66 311 ALA A CA 1
ATOM 2346 C C . ALA A 1 311 ? 31.900 14.019 -50.340 1.00 39.66 311 ALA A C 1
ATOM 2348 O O . ALA A 1 311 ? 32.807 14.368 -49.586 1.00 39.66 311 ALA A O 1
ATOM 2349 N N . GLY A 1 312 ? 31.756 12.766 -50.790 1.00 33.91 312 GLY A N 1
ATOM 2350 C CA . GLY A 1 312 ? 32.750 11.683 -50.665 1.00 33.91 312 GLY A CA 1
ATOM 2351 C C . GLY A 1 312 ? 32.093 10.297 -50.624 1.00 33.91 312 GLY A C 1
ATOM 2352 O O . GLY A 1 312 ? 31.553 9.932 -49.589 1.00 33.91 312 GLY A O 1
ATOM 2353 N N . SER A 1 313 ? 31.945 9.643 -51.788 1.00 39.84 313 SER A N 1
ATOM 2354 C CA . SER A 1 313 ? 32.705 8.445 -52.241 1.00 39.84 313 SER A CA 1
ATOM 2355 C C . SER A 1 313 ? 32.247 7.146 -51.558 1.00 39.84 313 SER A C 1
ATOM 2357 O O . SER A 1 313 ? 32.452 6.978 -50.362 1.00 39.84 313 SER A O 1
ATOM 2359 N N . ASP A 1 314 ? 31.436 6.325 -52.230 1.00 39.66 314 ASP A N 1
ATOM 2360 C CA . ASP A 1 314 ? 31.859 5.232 -53.135 1.00 39.66 314 ASP A CA 1
ATOM 2361 C C . ASP A 1 314 ? 32.745 4.199 -52.424 1.00 39.66 314 ASP A C 1
ATOM 2363 O O . ASP A 1 314 ? 33.928 4.444 -52.224 1.00 39.66 314 ASP A O 1
ATOM 2367 N N . ASP A 1 315 ? 32.164 3.048 -52.076 1.00 44.16 315 ASP A N 1
ATOM 2368 C CA . ASP A 1 315 ? 32.741 1.753 -52.446 1.00 44.16 315 ASP A CA 1
ATOM 2369 C C . ASP A 1 315 ? 31.689 0.637 -52.335 1.00 44.16 315 ASP A C 1
ATOM 2371 O O . ASP A 1 315 ? 31.043 0.411 -51.311 1.00 44.16 315 ASP A O 1
ATOM 2375 N N . SER A 1 316 ? 31.516 -0.013 -53.476 1.00 45.38 316 SER A N 1
ATOM 2376 C CA . SER A 1 316 ? 30.723 -1.192 -53.796 1.00 45.38 316 SER A CA 1
ATOM 2377 C C . SER A 1 316 ? 31.371 -2.474 -53.279 1.00 45.38 316 SER A C 1
ATOM 2379 O O . SER A 1 316 ? 32.559 -2.671 -53.526 1.00 45.38 316 SER A O 1
ATOM 2381 N N . VAL A 1 317 ? 30.580 -3.384 -52.701 1.00 52.94 317 VAL A N 1
ATOM 2382 C CA . VAL A 1 317 ? 30.844 -4.833 -52.746 1.00 52.94 317 VAL A CA 1
ATOM 2383 C C . VAL A 1 317 ? 29.507 -5.574 -52.837 1.00 52.94 317 VAL A C 1
ATOM 2385 O O . VAL A 1 317 ? 28.671 -5.478 -51.938 1.00 52.94 317 VAL A O 1
ATOM 2388 N N . ASP A 1 318 ? 29.336 -6.261 -53.963 1.00 41.88 318 ASP A N 1
ATOM 2389 C CA . ASP A 1 318 ? 28.382 -7.337 -54.229 1.00 41.88 318 ASP A CA 1
ATOM 2390 C C . ASP A 1 318 ? 28.605 -8.523 -53.272 1.00 41.88 318 ASP A C 1
ATOM 2392 O O . ASP A 1 318 ? 29.758 -8.822 -52.972 1.00 41.88 318 ASP A O 1
ATOM 2396 N N . ASP A 1 319 ? 27.553 -9.226 -52.841 1.00 45.94 319 ASP A N 1
ATOM 2397 C CA . ASP A 1 319 ? 27.529 -10.698 -52.929 1.00 45.94 319 ASP A CA 1
ATOM 2398 C C . ASP A 1 319 ? 26.122 -11.258 -52.658 1.00 45.94 319 ASP A C 1
ATOM 2400 O O . ASP A 1 319 ? 25.337 -10.713 -51.877 1.00 45.94 319 ASP A O 1
ATOM 2404 N N . ASP A 1 320 ? 25.843 -12.337 -53.376 1.00 38.12 320 ASP A N 1
ATOM 2405 C CA . ASP A 1 320 ? 24.564 -12.954 -53.694 1.00 38.12 320 ASP A CA 1
ATOM 2406 C C . ASP A 1 320 ? 23.991 -13.904 -52.620 1.00 38.12 320 ASP A C 1
ATOM 2408 O O . ASP A 1 320 ? 24.691 -14.399 -51.737 1.00 38.12 320 ASP A O 1
ATOM 2412 N N . GLY A 1 321 ? 22.712 -14.252 -52.813 1.00 35.41 321 GLY A N 1
ATOM 2413 C CA . GLY A 1 321 ? 22.121 -15.537 -52.409 1.00 35.41 321 GLY A CA 1
ATOM 2414 C C . GLY A 1 321 ? 21.265 -15.488 -51.138 1.00 35.41 321 GLY A C 1
ATOM 2415 O O . GLY A 1 321 ? 21.610 -14.849 -50.153 1.00 35.41 321 GLY A O 1
ATOM 2416 N N . ASP A 1 322 ? 20.112 -16.141 -51.038 1.00 40.94 322 ASP A N 1
ATOM 2417 C CA . ASP A 1 322 ? 19.406 -17.042 -51.943 1.00 40.94 322 ASP A CA 1
ATOM 2418 C C . ASP A 1 322 ? 17.936 -17.119 -51.496 1.00 40.94 322 ASP A C 1
ATOM 2420 O O . ASP A 1 322 ? 17.593 -16.874 -50.336 1.00 40.94 322 ASP A O 1
ATOM 2424 N N . ASP A 1 323 ? 17.092 -17.484 -52.454 1.00 40.91 323 ASP A N 1
ATOM 2425 C CA . ASP A 1 323 ? 15.692 -17.867 -52.331 1.00 40.91 323 ASP A CA 1
ATOM 2426 C C . ASP A 1 323 ? 15.394 -18.885 -51.211 1.00 40.91 323 ASP A C 1
ATOM 2428 O O . ASP A 1 323 ? 16.044 -19.923 -51.117 1.00 40.91 323 ASP A O 1
ATOM 2432 N N . GLU A 1 324 ? 14.282 -18.704 -50.488 1.00 47.38 324 GLU A N 1
ATOM 2433 C CA . GLU A 1 324 ? 13.348 -19.820 -50.271 1.00 47.38 324 GLU A CA 1
ATOM 2434 C C . GLU A 1 324 ? 11.926 -19.286 -50.017 1.00 47.38 324 GLU A C 1
ATOM 2436 O O . GLU A 1 324 ? 11.540 -18.905 -48.909 1.00 47.38 324 GLU A O 1
ATOM 2441 N N . GLU A 1 325 ? 11.123 -19.265 -51.085 1.00 41.84 325 GLU A N 1
ATOM 2442 C CA . GLU A 1 325 ? 9.665 -19.283 -51.004 1.00 41.84 325 GLU A CA 1
ATOM 2443 C C . GLU A 1 325 ? 9.214 -20.540 -50.239 1.00 41.84 325 GLU A C 1
ATOM 2445 O O . GLU A 1 325 ? 9.461 -21.668 -50.666 1.00 41.84 325 GLU A O 1
ATOM 2450 N N . ARG A 1 326 ? 8.432 -20.370 -49.169 1.00 39.16 326 ARG A N 1
ATOM 2451 C CA . ARG A 1 326 ? 7.492 -21.408 -48.726 1.00 39.16 326 ARG A CA 1
ATOM 2452 C C . ARG A 1 326 ? 6.101 -20.812 -48.562 1.00 39.16 326 ARG A C 1
ATOM 2454 O O . ARG A 1 326 ? 5.732 -20.294 -47.513 1.00 39.16 326 ARG A O 1
ATOM 2461 N N . ARG A 1 327 ? 5.340 -20.922 -49.653 1.00 42.69 327 ARG A N 1
ATOM 2462 C CA . ARG A 1 327 ? 3.881 -21.038 -49.641 1.00 42.69 327 ARG A CA 1
ATOM 2463 C C . ARG A 1 327 ? 3.504 -22.341 -48.936 1.00 42.69 327 ARG A C 1
ATOM 2465 O O . ARG A 1 327 ? 3.988 -23.396 -49.337 1.00 42.69 327 ARG A O 1
ATOM 2472 N N . LEU A 1 328 ? 2.615 -22.266 -47.955 1.00 50.31 328 LEU A N 1
ATOM 2473 C CA . LEU A 1 328 ? 1.654 -23.327 -47.675 1.00 50.31 328 LEU A CA 1
ATOM 2474 C C . LEU A 1 328 ? 0.305 -22.656 -47.440 1.00 50.31 328 LEU A C 1
ATOM 2476 O O . LEU A 1 328 ? 0.076 -22.010 -46.418 1.00 50.31 328 LEU A O 1
ATOM 2480 N N . ASP A 1 329 ? -0.521 -22.763 -48.474 1.00 42.00 329 ASP A N 1
ATOM 2481 C CA . ASP A 1 329 ? -1.969 -22.709 -48.396 1.00 42.00 329 ASP A CA 1
ATOM 2482 C C . ASP A 1 329 ? -2.445 -23.886 -47.536 1.00 42.00 329 ASP A C 1
ATOM 2484 O O . ASP A 1 329 ? -1.937 -24.987 -47.713 1.00 42.00 329 ASP A O 1
ATOM 2488 N N . ASP A 1 330 ? -3.407 -23.653 -46.645 1.00 43.41 330 ASP A N 1
ATOM 2489 C CA . ASP A 1 330 ? -4.386 -24.658 -46.218 1.00 43.41 330 ASP A CA 1
ATOM 2490 C C . ASP A 1 330 ? -5.639 -23.913 -45.721 1.00 43.41 330 ASP A C 1
ATOM 2492 O O . ASP A 1 330 ? -5.793 -23.550 -44.553 1.00 43.41 330 ASP A O 1
ATOM 2496 N N . GLU A 1 331 ? -6.524 -23.628 -46.679 1.00 39.09 331 GLU A N 1
ATOM 2497 C CA . GLU A 1 331 ? -7.966 -23.554 -46.457 1.00 39.09 331 GLU A CA 1
ATOM 2498 C C . GLU A 1 331 ? -8.470 -24.979 -46.187 1.00 39.09 331 GLU A C 1
ATOM 2500 O O . GLU A 1 331 ? -8.396 -25.826 -47.075 1.00 39.09 331 GLU A O 1
ATOM 2505 N N . GLU A 1 332 ? -9.078 -25.241 -45.026 1.00 44.19 332 GLU A N 1
ATOM 2506 C CA . GLU A 1 332 ? -10.102 -26.284 -44.961 1.00 44.19 332 GLU A CA 1
ATOM 2507 C C . GLU A 1 332 ? -11.304 -25.869 -44.100 1.00 44.19 332 GLU A C 1
ATOM 2509 O O . GLU A 1 332 ? -11.227 -25.429 -42.954 1.00 44.19 332 GLU A O 1
ATOM 2514 N N . THR A 1 333 ? -12.430 -26.008 -44.779 1.00 36.12 333 THR A N 1
ATOM 2515 C CA . THR A 1 333 ? -13.846 -25.853 -44.480 1.00 36.12 333 THR A CA 1
ATOM 2516 C C . THR A 1 333 ? -14.391 -26.480 -43.190 1.00 36.12 333 THR A C 1
ATOM 2518 O O . THR A 1 333 ? -14.094 -27.619 -42.851 1.00 36.12 333 THR A O 1
ATOM 2521 N N . LEU A 1 334 ? -15.334 -25.738 -42.591 1.00 40.66 334 LEU A N 1
ATOM 2522 C CA . LEU A 1 334 ? -16.666 -26.146 -42.104 1.00 40.66 334 LEU A CA 1
ATOM 2523 C C . LEU A 1 334 ? -16.854 -27.581 -41.578 1.00 40.66 334 LEU A C 1
ATOM 2525 O O . LEU A 1 334 ? -16.880 -28.542 -42.347 1.00 40.66 334 LEU A O 1
ATOM 2529 N N . ARG A 1 335 ? -17.277 -27.680 -40.311 1.00 34.78 335 ARG A N 1
ATOM 2530 C CA . ARG A 1 335 ? -18.357 -28.602 -39.938 1.00 34.78 335 ARG A CA 1
ATOM 2531 C C . ARG A 1 335 ? -19.109 -28.134 -38.696 1.00 34.78 335 ARG A C 1
ATOM 2533 O O . ARG A 1 335 ? -18.592 -28.179 -37.584 1.00 34.78 335 ARG A O 1
ATOM 2540 N N . ASP A 1 336 ? -20.342 -27.710 -38.947 1.00 35.28 336 ASP A N 1
ATOM 2541 C CA . ASP A 1 336 ? -21.437 -27.680 -37.988 1.00 35.28 336 ASP A CA 1
ATOM 2542 C C . ASP A 1 336 ? -21.733 -29.096 -37.479 1.00 35.28 336 ASP A C 1
ATOM 2544 O O . ASP A 1 336 ? -21.746 -30.063 -38.248 1.00 35.28 336 ASP A O 1
ATOM 2548 N N . SER A 1 337 ? -22.035 -29.199 -36.190 1.00 41.59 337 SER A N 1
ATOM 2549 C CA . SER A 1 337 ? -22.864 -30.273 -35.648 1.00 41.59 337 SER A CA 1
ATOM 2550 C C . SER A 1 337 ? -23.590 -29.743 -34.416 1.00 41.59 337 SER A C 1
ATOM 2552 O O . SER A 1 337 ? -23.077 -29.780 -33.297 1.00 41.59 337 SER A O 1
ATOM 2554 N N . GLU A 1 338 ? -24.775 -29.197 -34.672 1.00 43.47 338 GLU A N 1
ATOM 2555 C CA . GLU A 1 338 ? -25.904 -29.235 -33.752 1.00 43.47 338 GLU A CA 1
ATOM 2556 C C . GLU A 1 338 ? -26.338 -30.701 -33.592 1.00 43.47 338 GLU A C 1
ATOM 2558 O O . GLU A 1 338 ? -26.421 -31.407 -34.591 1.00 43.47 338 GLU A O 1
ATOM 2563 N N . ASP A 1 339 ? -26.592 -31.151 -32.360 1.00 40.62 339 ASP A N 1
ATOM 2564 C CA . ASP A 1 339 ? -27.599 -32.179 -32.059 1.00 40.62 339 ASP A CA 1
ATOM 2565 C C . ASP A 1 339 ? -27.906 -32.204 -30.547 1.00 40.62 339 ASP A C 1
ATOM 2567 O O . ASP A 1 339 ? -27.108 -32.608 -29.701 1.00 40.62 339 ASP A O 1
ATOM 2571 N N . ASP A 1 340 ? -29.070 -31.636 -30.247 1.00 32.25 340 ASP A N 1
ATOM 2572 C CA . ASP A 1 340 ? -30.175 -32.128 -29.419 1.00 32.25 340 ASP A CA 1
ATOM 2573 C C . ASP A 1 340 ? -29.969 -33.086 -28.216 1.00 32.25 340 ASP A C 1
ATOM 2575 O O . ASP A 1 340 ? -29.515 -34.223 -28.309 1.00 32.25 340 ASP A O 1
ATOM 2579 N N . VAL A 1 341 ? -30.540 -32.615 -27.096 1.00 31.77 341 VAL A N 1
ATOM 2580 C CA . VAL A 1 341 ? -31.508 -33.285 -26.198 1.00 31.77 341 VAL A CA 1
ATOM 2581 C C . VAL A 1 341 ? -31.129 -34.630 -25.560 1.00 31.77 341 VAL A C 1
ATOM 2583 O O . VAL A 1 341 ? -31.143 -35.690 -26.176 1.00 31.77 341 VAL A O 1
ATOM 2586 N N . THR A 1 342 ? -31.064 -34.633 -24.222 1.00 31.62 342 THR A N 1
ATOM 2587 C CA . THR A 1 342 ? -31.867 -35.580 -23.422 1.00 31.62 342 THR A CA 1
ATOM 2588 C C . THR A 1 342 ? -32.098 -35.112 -21.984 1.00 31.62 342 THR A C 1
ATOM 2590 O O . THR A 1 342 ? -31.295 -34.434 -21.350 1.00 31.62 342 THR A O 1
ATOM 2593 N N . THR A 1 343 ? -33.282 -35.472 -21.511 1.00 29.41 343 THR A N 1
ATOM 2594 C CA . THR A 1 343 ? -34.020 -34.999 -20.343 1.00 29.41 343 THR A CA 1
ATOM 2595 C C . THR A 1 343 ? -33.836 -35.945 -19.143 1.00 29.41 343 THR A C 1
ATOM 2597 O O . THR A 1 343 ? -33.874 -37.154 -19.319 1.00 29.41 343 THR A O 1
ATOM 2600 N N . VAL A 1 344 ? -33.728 -35.359 -17.938 1.00 28.70 344 VAL A N 1
ATOM 2601 C CA . VAL A 1 344 ? -34.169 -35.824 -16.593 1.00 28.70 344 VAL A CA 1
ATOM 2602 C C . VAL A 1 344 ? -33.718 -37.201 -16.071 1.00 28.70 344 VAL A C 1
ATOM 2604 O O . VAL A 1 344 ? -34.126 -38.229 -16.584 1.00 28.70 344 VAL A O 1
ATOM 2607 N N . HIS A 1 345 ? -33.089 -37.206 -14.882 1.00 28.52 345 HIS A N 1
ATOM 2608 C CA . HIS A 1 345 ? -33.557 -38.016 -13.742 1.00 28.52 345 HIS A CA 1
ATOM 2609 C C . HIS A 1 345 ? -33.130 -37.432 -12.381 1.00 28.52 345 HIS A C 1
ATOM 2611 O O . HIS A 1 345 ? -31.955 -37.317 -12.045 1.00 28.52 345 HIS A O 1
ATOM 2617 N N . THR A 1 346 ? -34.144 -37.091 -11.590 1.00 28.05 346 THR A N 1
ATOM 2618 C CA . THR A 1 346 ? -34.149 -36.778 -10.157 1.00 28.05 346 THR A CA 1
ATOM 2619 C C . THR A 1 346 ? -33.896 -38.040 -9.333 1.00 28.05 346 THR A C 1
ATOM 2621 O O . THR A 1 346 ? -34.681 -38.976 -9.450 1.00 28.05 346 THR A O 1
ATOM 2624 N N . VAL A 1 347 ? -32.908 -38.045 -8.427 1.00 28.48 347 VAL A N 1
ATOM 2625 C CA . VAL A 1 347 ? -32.875 -38.951 -7.259 1.00 28.48 347 VAL A CA 1
ATOM 2626 C C . VAL A 1 347 ? -32.140 -38.273 -6.091 1.00 28.48 347 VAL A C 1
ATOM 2628 O O . VAL A 1 347 ? -30.936 -38.051 -6.143 1.00 28.48 347 VAL A O 1
ATOM 2631 N N . ALA A 1 348 ? -32.874 -37.971 -5.016 1.00 32.00 348 ALA A N 1
ATOM 2632 C CA . ALA A 1 348 ? -32.322 -37.734 -3.679 1.00 32.00 348 ALA A CA 1
ATOM 2633 C C . ALA A 1 348 ? -31.971 -39.078 -3.013 1.00 32.00 348 ALA A C 1
ATOM 2635 O O . ALA A 1 348 ? -32.638 -40.077 -3.296 1.00 32.00 348 ALA A O 1
ATOM 2636 N N . PRO A 1 349 ? -31.034 -39.115 -2.048 1.00 38.09 349 PRO A N 1
ATOM 2637 C CA . PRO A 1 349 ? -31.514 -39.444 -0.702 1.00 38.09 349 PRO A CA 1
ATOM 2638 C C . PRO A 1 349 ? -30.741 -38.811 0.476 1.00 38.09 349 PRO A C 1
ATOM 2640 O O . PRO A 1 349 ? -29.521 -38.832 0.552 1.00 38.09 349 PRO A O 1
ATOM 2643 N N . ARG A 1 350 ? -31.540 -38.364 1.453 1.00 29.36 350 ARG A N 1
ATOM 2644 C CA . ARG A 1 350 ? -31.483 -38.666 2.901 1.00 29.36 350 ARG A CA 1
ATOM 2645 C C . ARG A 1 350 ? -30.149 -38.539 3.660 1.00 29.36 350 ARG A C 1
ATOM 2647 O O . ARG A 1 350 ? -29.303 -39.425 3.633 1.00 29.36 350 ARG A O 1
ATOM 2654 N N . SER A 1 351 ? -30.126 -37.546 4.553 1.00 32.53 351 SER A N 1
ATOM 2655 C CA . SER A 1 351 ? -29.424 -37.587 5.845 1.00 32.53 351 SER A CA 1
ATOM 2656 C C . SER A 1 351 ? -29.843 -38.790 6.704 1.00 32.53 351 SER A C 1
ATOM 2658 O O . SER A 1 351 ? -30.980 -39.265 6.609 1.00 32.53 351 SER A O 1
ATOM 2660 N N . PRO A 1 352 ? -28.994 -39.166 7.675 1.00 45.12 352 PRO A N 1
ATOM 2661 C CA . PRO A 1 352 ? -29.524 -39.237 9.030 1.00 45.12 352 PRO A CA 1
ATOM 2662 C C . PRO A 1 352 ? -28.625 -38.583 10.087 1.00 45.12 352 PRO A C 1
ATOM 2664 O O . PRO A 1 352 ? -27.400 -38.675 10.079 1.00 45.12 352 PRO A O 1
ATOM 2667 N N . HIS A 1 353 ? -29.316 -37.972 11.046 1.00 32.72 353 HIS A N 1
ATOM 2668 C CA . HIS A 1 353 ? -28.858 -37.599 12.376 1.00 32.72 353 HIS A CA 1
ATOM 2669 C C . HIS A 1 353 ? -27.959 -38.648 13.047 1.00 32.72 353 HIS A C 1
ATOM 2671 O O . HIS A 1 353 ? -28.318 -39.826 13.111 1.00 32.72 353 HIS A O 1
ATOM 2677 N N . ARG A 1 354 ? -26.931 -38.186 13.771 1.00 31.97 354 ARG A N 1
ATOM 2678 C CA . ARG A 1 354 ? -26.617 -38.787 15.073 1.00 31.97 354 ARG A CA 1
ATOM 2679 C C . ARG A 1 354 ? -26.039 -37.779 16.062 1.00 31.97 354 ARG A C 1
ATOM 2681 O O . ARG A 1 354 ? -24.890 -37.371 15.981 1.00 31.97 354 ARG A O 1
ATOM 2688 N N . SER A 1 355 ? -26.889 -37.427 17.018 1.00 34.28 355 SER A N 1
ATOM 2689 C CA . SER A 1 355 ? -26.550 -36.781 18.280 1.00 34.28 355 SER A CA 1
ATOM 2690 C C . SER A 1 355 ? -25.824 -37.780 19.188 1.00 34.28 355 SER A C 1
ATOM 2692 O O . SER A 1 355 ? -26.282 -38.918 19.325 1.00 34.28 355 SER A O 1
ATOM 2694 N N . ARG A 1 356 ? -24.724 -37.374 19.832 1.00 31.34 356 ARG A N 1
ATOM 2695 C CA . ARG A 1 356 ? -24.228 -38.012 21.060 1.00 31.34 356 ARG A CA 1
ATOM 2696 C C . ARG A 1 356 ? -23.679 -36.956 22.012 1.00 31.34 356 ARG A C 1
ATOM 2698 O O . ARG A 1 356 ? -22.652 -36.338 21.765 1.00 31.34 356 ARG A O 1
ATOM 2705 N N . ARG A 1 357 ? -24.407 -36.802 23.114 1.00 35.19 357 ARG A N 1
ATOM 2706 C CA . ARG A 1 357 ? -24.062 -36.082 24.336 1.00 35.19 357 ARG A CA 1
ATOM 2707 C C . ARG A 1 357 ? -24.003 -37.137 25.442 1.00 35.19 357 ARG A C 1
ATOM 2709 O O . ARG A 1 357 ? -24.978 -37.868 25.589 1.00 35.19 357 ARG A O 1
ATOM 2716 N N . SER A 1 358 ? -22.906 -37.204 26.195 1.00 33.38 358 SER A N 1
ATOM 2717 C CA . SER A 1 358 ? -22.844 -37.829 27.530 1.00 33.38 358 SER A CA 1
ATOM 2718 C C . SER A 1 358 ? -21.483 -37.549 28.190 1.00 33.38 358 SER A C 1
ATOM 2720 O O . SER A 1 358 ? -20.506 -38.209 27.861 1.00 33.38 358 SER A O 1
ATOM 2722 N N . THR A 1 359 ? -21.443 -36.464 28.976 1.00 35.50 359 THR A N 1
ATOM 2723 C CA . THR A 1 359 ? -21.101 -36.325 30.422 1.00 35.50 359 THR A CA 1
ATOM 2724 C C . THR A 1 359 ? -20.046 -37.217 31.126 1.00 35.50 359 THR A C 1
ATOM 2726 O O . THR A 1 359 ? -19.729 -38.298 30.644 1.00 35.50 359 THR A O 1
ATOM 2729 N N . PRO A 1 360 ? -19.520 -36.750 32.290 1.00 47.31 360 PRO A N 1
ATOM 2730 C CA . PRO A 1 360 ? -18.133 -36.913 32.738 1.00 47.31 360 PRO A CA 1
ATOM 2731 C C . PRO A 1 360 ? -17.936 -38.000 33.809 1.00 47.31 360 PRO A C 1
ATOM 2733 O O . PRO A 1 360 ? -18.903 -38.507 34.378 1.00 47.31 360 PRO A O 1
ATOM 2736 N N . GLY A 1 361 ? -16.673 -38.303 34.121 1.00 31.36 361 GLY A N 1
ATOM 2737 C CA . GLY A 1 361 ? -16.280 -39.149 35.247 1.00 31.36 361 GLY A CA 1
ATOM 2738 C C . GLY A 1 361 ? -14.994 -38.647 35.905 1.00 31.36 361 GLY A C 1
ATOM 2739 O O . GLY A 1 361 ? -13.948 -38.604 35.263 1.00 31.36 361 GLY A O 1
ATOM 2740 N N . ASP A 1 362 ? -15.122 -38.272 37.176 1.00 30.30 362 ASP A N 1
ATOM 2741 C CA . ASP A 1 362 ? -14.075 -37.878 38.118 1.00 30.30 362 ASP A CA 1
ATOM 2742 C C . ASP A 1 362 ? -13.420 -39.084 38.849 1.00 30.30 362 ASP A C 1
ATOM 2744 O O . ASP A 1 362 ? -13.982 -40.177 38.914 1.00 30.30 362 ASP A O 1
ATOM 2748 N N . VAL A 1 363 ? -12.316 -38.763 39.550 1.00 32.25 363 VAL A N 1
ATOM 2749 C CA . VAL A 1 363 ? -11.753 -39.336 40.806 1.00 32.25 363 VAL A CA 1
ATOM 2750 C C . VAL A 1 363 ? -10.844 -40.587 40.757 1.00 32.25 363 VAL A C 1
ATOM 2752 O O . VAL A 1 363 ? -11.307 -41.693 40.511 1.00 32.25 363 VAL A O 1
ATOM 2755 N N . PHE A 1 364 ? -9.562 -40.403 41.140 1.00 28.94 364 PHE A N 1
ATOM 2756 C CA . PHE A 1 364 ? -8.815 -40.973 42.308 1.00 28.94 364 PHE A CA 1
ATOM 2757 C C . PHE A 1 364 ? -7.288 -40.815 42.055 1.00 28.94 364 PHE A C 1
ATOM 2759 O O . PHE A 1 364 ? -6.783 -41.346 41.079 1.00 28.94 364 PHE A O 1
ATOM 2766 N N . SER A 1 365 ? -6.528 -39.920 42.712 1.00 30.58 365 SER A N 1
ATOM 2767 C CA . SER A 1 365 ? -5.982 -39.884 44.095 1.00 30.58 365 SER A CA 1
ATOM 2768 C C . SER A 1 365 ? -4.842 -40.871 44.450 1.00 30.58 365 SER A C 1
ATOM 2770 O O . SER A 1 365 ? -5.102 -42.062 44.567 1.00 30.58 365 SER A O 1
ATOM 2772 N N . ARG A 1 366 ? -3.686 -40.275 44.849 1.00 29.28 366 ARG A N 1
ATOM 2773 C CA . ARG A 1 366 ? -2.692 -40.683 45.897 1.00 29.28 366 ARG A CA 1
ATOM 2774 C C . ARG A 1 366 ? -1.699 -41.825 45.536 1.00 29.28 366 ARG A C 1
ATOM 2776 O O . ARG A 1 366 ? -2.111 -42.776 44.902 1.00 29.28 366 ARG A O 1
ATOM 2783 N N . HIS A 1 367 ? -0.408 -41.880 45.925 1.00 33.72 367 HIS A N 1
ATOM 2784 C CA . HIS A 1 367 ? 0.471 -41.150 46.874 1.00 33.72 367 HIS A CA 1
ATOM 2785 C C . HIS A 1 367 ? 1.982 -41.577 46.668 1.00 33.72 367 HIS A C 1
ATOM 2787 O O . HIS A 1 367 ? 2.234 -42.244 45.667 1.00 33.72 367 HIS A O 1
ATOM 2793 N N . PRO A 1 368 ? 2.977 -41.201 47.524 1.00 50.47 368 PRO A N 1
ATOM 2794 C CA . PRO A 1 368 ? 4.344 -40.750 47.171 1.00 50.47 368 PRO A CA 1
ATOM 2795 C C . PRO A 1 368 ? 5.483 -41.726 47.554 1.00 50.47 368 PRO A C 1
ATOM 2797 O O . PRO A 1 368 ? 5.189 -42.719 48.207 1.00 50.47 368 PRO A O 1
ATOM 2800 N N . TRP A 1 369 ? 6.754 -41.372 47.277 1.00 31.02 369 TRP A N 1
ATOM 2801 C CA . TRP A 1 369 ? 7.944 -41.815 48.042 1.00 31.02 369 TRP A CA 1
ATOM 2802 C C . TRP A 1 369 ? 9.075 -40.752 48.073 1.00 31.02 369 TRP A C 1
ATOM 2804 O O . TRP A 1 369 ? 9.311 -40.066 47.079 1.00 31.02 369 TRP A O 1
ATOM 2814 N N . GLU A 1 370 ? 9.698 -40.653 49.255 1.00 31.86 370 GLU A N 1
ATOM 2815 C CA . GLU A 1 370 ? 10.885 -39.911 49.759 1.00 31.86 370 GLU A CA 1
ATOM 2816 C C . GLU A 1 370 ? 12.231 -40.365 49.114 1.00 31.86 370 GLU A C 1
ATOM 2818 O O . GLU A 1 370 ? 12.260 -41.439 48.518 1.00 31.86 370 GLU A O 1
ATOM 2823 N N . GLU A 1 371 ? 13.263 -39.498 48.970 1.00 31.61 371 GLU A N 1
ATOM 2824 C CA . GLU A 1 371 ? 14.501 -39.333 49.815 1.00 31.61 371 GLU A CA 1
ATOM 2825 C C . GLU A 1 371 ? 15.396 -40.614 49.845 1.00 31.61 371 GLU A C 1
ATOM 2827 O O . GLU A 1 371 ? 14.853 -41.705 49.944 1.00 31.61 371 GLU A O 1
ATOM 2832 N N . THR A 1 372 ? 16.733 -40.687 49.715 1.00 34.66 372 THR A N 1
ATOM 2833 C CA . THR A 1 372 ? 17.951 -39.860 49.920 1.00 34.66 372 THR A CA 1
ATOM 2834 C C . THR A 1 372 ? 19.124 -40.442 49.073 1.00 34.66 372 THR A C 1
ATOM 2836 O O . THR A 1 372 ? 19.006 -41.559 48.574 1.00 34.66 372 THR A O 1
ATOM 2839 N N . ASP A 1 373 ? 20.257 -39.727 48.906 1.00 31.19 373 ASP A N 1
ATOM 2840 C CA . ASP A 1 373 ? 21.613 -40.167 49.351 1.00 31.19 373 ASP A CA 1
ATOM 2841 C C . ASP A 1 373 ? 22.805 -39.397 48.722 1.00 31.19 373 ASP A C 1
ATOM 2843 O O . ASP A 1 373 ? 22.930 -39.226 47.509 1.00 31.19 373 ASP A O 1
ATOM 2847 N N . ASP A 1 374 ? 23.706 -38.992 49.626 1.00 34.78 374 ASP A N 1
ATOM 2848 C CA . ASP A 1 374 ? 25.068 -38.456 49.481 1.00 34.78 374 ASP A CA 1
ATOM 2849 C C . ASP A 1 374 ? 26.053 -39.422 48.795 1.00 34.78 374 ASP A C 1
ATOM 2851 O O . ASP A 1 374 ? 26.134 -40.583 49.193 1.00 34.78 374 ASP A O 1
ATOM 2855 N N . VAL A 1 375 ? 26.960 -38.916 47.940 1.00 34.38 375 VAL A N 1
ATOM 2856 C CA . VAL A 1 375 ? 28.329 -39.468 47.808 1.00 34.38 375 VAL A CA 1
ATOM 2857 C C . VAL A 1 375 ? 29.353 -38.363 47.515 1.00 34.38 375 VAL A C 1
ATOM 2859 O O . VAL A 1 375 ? 29.235 -37.572 46.584 1.00 34.38 375 VAL A O 1
ATOM 2862 N N . SER A 1 376 ? 30.409 -38.378 48.321 1.00 35.69 376 SER A N 1
ATOM 2863 C CA . SER A 1 376 ? 31.585 -37.511 48.338 1.00 35.69 376 SER A CA 1
ATOM 2864 C C . SER A 1 376 ? 32.747 -38.050 47.476 1.00 35.69 376 SER A C 1
ATOM 2866 O O . SER A 1 376 ? 32.940 -39.257 47.353 1.00 35.69 376 SER A O 1
ATOM 2868 N N . GLY A 1 377 ? 33.606 -37.159 46.959 1.00 30.84 377 GLY A N 1
ATOM 2869 C CA . GLY A 1 377 ? 34.915 -37.507 46.372 1.00 30.84 377 GLY A CA 1
ATOM 2870 C C . GLY A 1 377 ? 35.733 -36.256 46.013 1.00 30.84 377 GLY A C 1
ATOM 2871 O O . GLY A 1 377 ? 35.381 -35.539 45.092 1.00 30.84 377 GLY A O 1
ATOM 2872 N N . LYS A 1 378 ? 36.660 -35.824 46.879 1.00 29.69 378 LYS A N 1
ATOM 2873 C CA . LYS A 1 378 ? 38.129 -36.051 46.867 1.00 29.69 378 LYS A CA 1
ATOM 2874 C C . LYS A 1 378 ? 38.949 -35.167 45.899 1.00 29.69 378 LYS A C 1
ATOM 2876 O O . LYS A 1 378 ? 38.904 -35.321 44.688 1.00 29.69 378 LYS A O 1
ATOM 2881 N N . LEU A 1 379 ? 39.763 -34.313 46.533 1.00 33.12 379 LEU A N 1
ATOM 2882 C CA . LEU A 1 379 ? 40.876 -33.488 46.031 1.00 33.12 379 LEU A CA 1
ATOM 2883 C C . LEU A 1 379 ? 41.993 -34.293 45.334 1.00 33.12 379 LEU A C 1
ATOM 2885 O O . LEU A 1 379 ? 42.144 -35.491 45.599 1.00 33.12 379 LEU A O 1
ATOM 2889 N N . PRO A 1 380 ? 42.879 -33.595 44.595 1.00 38.28 380 PRO A N 1
ATOM 2890 C CA . PRO A 1 380 ? 44.254 -33.468 45.096 1.00 38.28 380 PRO A CA 1
ATOM 2891 C C . PRO A 1 380 ? 44.880 -32.053 45.016 1.00 38.28 380 PRO A C 1
ATOM 2893 O O . PRO A 1 380 ? 44.559 -31.231 44.163 1.00 38.28 380 PRO A O 1
ATOM 2896 N N . SER A 1 381 ? 45.800 -31.846 45.964 1.00 31.31 381 SER A N 1
ATOM 2897 C CA . SER A 1 381 ? 46.894 -30.864 46.129 1.00 31.31 381 SER A CA 1
ATOM 2898 C C . SER A 1 381 ? 47.961 -30.961 45.011 1.00 31.31 381 SER A C 1
ATOM 2900 O O . SER A 1 381 ? 47.973 -31.973 44.321 1.00 31.31 381 SER A O 1
ATOM 2902 N N . SER A 1 382 ? 48.962 -30.096 44.789 1.00 33.97 382 SER A N 1
ATOM 2903 C CA . SER A 1 382 ? 49.469 -28.819 45.332 1.00 33.97 382 SER A CA 1
ATOM 2904 C C . SER A 1 382 ? 50.595 -28.299 44.392 1.00 33.97 382 SER A C 1
ATOM 2906 O O . SER A 1 382 ? 51.072 -29.040 43.537 1.00 33.97 382 SER A O 1
ATOM 2908 N N . ASP A 1 383 ? 51.050 -27.062 44.647 1.00 29.91 383 ASP A N 1
ATOM 2909 C CA . ASP A 1 383 ? 52.394 -26.493 44.396 1.00 29.91 383 ASP A CA 1
ATOM 2910 C C . ASP A 1 383 ? 52.799 -26.045 42.976 1.00 29.91 383 ASP A C 1
ATOM 2912 O O . ASP A 1 383 ? 53.101 -26.853 42.107 1.00 29.91 383 ASP A O 1
ATOM 2916 N N . THR A 1 384 ? 53.023 -24.735 42.771 1.00 31.52 384 THR A N 1
ATOM 2917 C CA . THR A 1 384 ? 54.367 -24.120 42.908 1.00 31.52 384 THR A CA 1
ATOM 2918 C C . THR A 1 384 ? 54.377 -22.590 42.727 1.00 31.52 384 THR A C 1
ATOM 2920 O O . THR A 1 384 ? 53.523 -21.984 42.091 1.00 31.52 384 THR A O 1
ATOM 2923 N N . VAL A 1 385 ? 55.395 -22.005 43.358 1.00 32.62 385 VAL A N 1
ATOM 2924 C CA . VAL A 1 385 ? 55.764 -20.600 43.596 1.00 32.62 385 VAL A CA 1
ATOM 2925 C C . VAL A 1 385 ? 56.246 -19.853 42.342 1.00 32.62 385 VAL A C 1
ATOM 2927 O O . VAL A 1 385 ? 56.923 -20.435 41.498 1.00 32.62 385 VAL A O 1
ATOM 2930 N N . GLY A 1 386 ? 56.027 -18.530 42.294 1.00 28.64 386 GLY A N 1
ATOM 2931 C CA . GLY A 1 386 ? 56.723 -17.635 41.362 1.00 28.64 386 GLY A CA 1
ATOM 2932 C C . GLY A 1 386 ? 56.409 -16.143 41.529 1.00 28.64 386 GLY A C 1
ATOM 2933 O O . GLY A 1 386 ? 55.722 -15.564 40.695 1.00 28.64 386 GLY A O 1
ATOM 2934 N N . GLU A 1 387 ? 56.940 -15.505 42.576 1.00 31.80 387 GLU A N 1
ATOM 2935 C CA . GLU A 1 387 ? 57.021 -14.041 42.709 1.00 31.80 387 GLU A CA 1
ATOM 2936 C C . GLU A 1 387 ? 57.851 -13.405 41.574 1.00 31.80 387 GLU A C 1
ATOM 2938 O O . GLU A 1 387 ? 59.009 -13.772 41.357 1.00 31.80 387 GLU A O 1
ATOM 2943 N N . ARG A 1 388 ? 57.321 -12.354 40.933 1.00 28.56 388 ARG A N 1
ATOM 2944 C CA . ARG A 1 388 ? 58.132 -11.261 40.369 1.00 28.56 388 ARG A CA 1
ATOM 2945 C C . ARG A 1 388 ? 57.477 -9.912 40.633 1.00 28.56 388 ARG A C 1
ATOM 2947 O O . ARG A 1 388 ? 56.421 -9.591 40.103 1.00 28.56 388 ARG A O 1
ATOM 2954 N N . ILE A 1 389 ? 58.180 -9.117 41.429 1.00 33.88 389 ILE A N 1
ATOM 2955 C CA . ILE A 1 389 ? 57.949 -7.696 41.661 1.00 33.88 389 ILE A CA 1
ATOM 2956 C C . ILE A 1 389 ? 58.490 -6.918 40.449 1.00 33.88 389 ILE A C 1
ATOM 2958 O O . ILE A 1 389 ? 59.673 -7.023 40.122 1.00 33.88 389 ILE A O 1
ATOM 2962 N N . GLY A 1 390 ? 57.633 -6.120 39.808 1.00 30.80 390 GLY A N 1
ATOM 2963 C CA . GLY A 1 390 ? 57.962 -5.163 38.748 1.00 30.80 390 GLY A CA 1
ATOM 2964 C C . GLY A 1 390 ? 57.139 -3.880 38.918 1.00 30.80 390 GLY A C 1
ATOM 2965 O O . GLY A 1 390 ? 55.968 -3.935 39.267 1.00 30.80 390 GLY A O 1
ATOM 2966 N N . ARG A 1 391 ? 57.804 -2.733 38.772 1.00 31.77 391 ARG A N 1
ATOM 2967 C CA . ARG A 1 391 ? 57.398 -1.365 39.154 1.00 31.77 391 ARG A CA 1
ATOM 2968 C C . ARG A 1 391 ? 56.327 -0.717 38.242 1.00 31.77 391 ARG A C 1
ATOM 2970 O O . ARG A 1 391 ? 56.058 -1.248 37.172 1.00 31.77 391 ARG A O 1
ATOM 2977 N N . PRO A 1 392 ? 55.728 0.422 38.664 1.00 31.52 392 PRO A N 1
ATOM 2978 C CA . PRO A 1 392 ? 54.465 0.938 38.145 1.00 31.52 392 PRO A CA 1
ATOM 2979 C C . PRO A 1 392 ? 54.641 1.866 36.941 1.00 31.52 392 PRO A C 1
ATOM 2981 O O . PRO A 1 392 ? 55.545 2.701 36.924 1.00 31.52 392 PRO A O 1
ATOM 2984 N N . GLY A 1 393 ? 53.695 1.781 36.009 1.00 41.16 393 GLY A N 1
ATOM 2985 C CA . GLY A 1 393 ? 53.496 2.778 34.963 1.00 41.16 393 GLY A CA 1
ATOM 2986 C C . GLY A 1 393 ? 53.451 2.174 33.574 1.00 41.16 393 GLY A C 1
ATOM 2987 O O . GLY A 1 393 ? 54.394 2.368 32.832 1.00 41.16 393 GLY A O 1
ATOM 2988 N N . ASP A 1 394 ? 52.349 1.502 33.238 1.00 29.72 394 ASP A N 1
ATOM 2989 C CA . ASP A 1 394 ? 51.900 1.330 31.856 1.00 29.72 394 ASP A CA 1
ATOM 2990 C C . ASP A 1 394 ? 50.372 1.170 31.849 1.00 29.72 394 ASP A C 1
ATOM 2992 O O . ASP A 1 394 ? 49.800 0.381 32.604 1.00 29.72 394 ASP A O 1
ATOM 2996 N N . ARG A 1 395 ? 49.698 1.995 31.040 1.00 41.44 395 ARG A N 1
ATOM 2997 C CA . ARG A 1 395 ? 48.254 1.919 30.785 1.00 41.44 395 ARG A CA 1
ATOM 2998 C C . ARG A 1 395 ? 47.993 0.700 29.902 1.00 41.44 395 ARG A C 1
ATOM 3000 O O . ARG A 1 395 ? 48.299 0.740 28.715 1.00 41.44 395 ARG A O 1
ATOM 3007 N N . LEU A 1 396 ? 47.409 -0.347 30.476 1.00 29.31 396 LEU A N 1
ATOM 3008 C CA . LEU A 1 396 ? 46.836 -1.469 29.734 1.00 29.31 396 LEU A CA 1
ATOM 3009 C C . LEU A 1 396 ? 45.348 -1.195 29.479 1.00 29.31 396 LEU A C 1
ATOM 3011 O O . LEU A 1 396 ? 44.633 -0.743 30.375 1.00 29.31 396 LEU A O 1
ATOM 3015 N N . GLY A 1 397 ? 44.927 -1.398 28.229 1.00 31.17 397 GLY A N 1
ATOM 3016 C CA . GLY A 1 397 ? 43.546 -1.255 27.767 1.00 31.17 397 GLY A CA 1
ATOM 3017 C C . GLY A 1 397 ? 42.622 -2.369 28.277 1.00 31.17 397 GLY A C 1
ATOM 3018 O O . GLY A 1 397 ? 43.088 -3.315 28.915 1.00 31.17 397 GLY A O 1
ATOM 3019 N N . PRO A 1 398 ? 41.307 -2.266 28.017 1.00 30.22 398 PRO A N 1
ATOM 3020 C CA . PRO A 1 398 ? 40.337 -3.240 28.487 1.00 30.22 398 PRO A CA 1
ATOM 3021 C C . PRO A 1 398 ? 40.291 -4.444 27.534 1.00 30.22 398 PRO A C 1
ATOM 3023 O O . PRO A 1 398 ? 39.407 -4.550 26.695 1.00 30.22 398 PRO A O 1
ATOM 3026 N N . GLU A 1 399 ? 41.234 -5.370 27.678 1.00 32.75 399 GLU A N 1
ATOM 3027 C CA . GLU A 1 399 ? 41.023 -6.767 27.285 1.00 32.75 399 GLU A CA 1
ATOM 3028 C C . GLU A 1 399 ? 40.712 -7.559 28.557 1.00 32.75 399 GLU A C 1
ATOM 3030 O O . GLU A 1 399 ? 41.617 -7.970 29.277 1.00 32.75 399 GLU A O 1
ATOM 3035 N N . ASN A 1 400 ? 39.419 -7.644 28.889 1.00 30.70 400 ASN A N 1
ATOM 3036 C CA . ASN A 1 400 ? 38.772 -8.700 29.681 1.00 30.70 400 ASN A CA 1
ATOM 3037 C C . ASN A 1 400 ? 37.313 -8.297 29.949 1.00 30.70 400 ASN A C 1
ATOM 3039 O O . ASN A 1 400 ? 36.959 -7.827 31.028 1.00 30.70 400 ASN A O 1
ATOM 3043 N N . LEU A 1 401 ? 36.466 -8.487 28.938 1.00 26.41 401 LEU A N 1
ATOM 3044 C CA . LEU A 1 401 ? 35.013 -8.559 29.063 1.00 26.41 401 LEU A CA 1
ATOM 3045 C C . LEU A 1 401 ? 34.580 -9.783 28.253 1.00 26.41 401 LEU A C 1
ATOM 3047 O O . LEU A 1 401 ? 34.640 -9.757 27.030 1.00 26.41 401 LEU A O 1
ATOM 3051 N N . TYR A 1 402 ? 34.191 -10.862 28.929 1.00 31.98 402 TYR A N 1
ATOM 3052 C CA . TYR A 1 402 ? 33.395 -11.928 28.319 1.00 31.98 402 TYR A CA 1
ATOM 3053 C C . TYR A 1 402 ? 31.946 -11.714 28.760 1.00 31.98 402 TYR A C 1
ATOM 3055 O O . TYR A 1 402 ? 31.643 -11.856 29.946 1.00 31.98 402 TYR A O 1
ATOM 3063 N N . PRO A 1 403 ? 31.072 -11.319 27.825 1.00 37.84 403 PRO A N 1
ATOM 3064 C CA . PRO A 1 403 ? 29.898 -12.130 27.519 1.00 37.84 403 PRO A CA 1
ATOM 3065 C C . PRO A 1 403 ? 29.715 -12.266 25.995 1.00 37.84 403 PRO A C 1
ATOM 3067 O O . PRO A 1 403 ? 29.820 -11.288 25.266 1.00 37.84 403 PRO A O 1
ATOM 3070 N N . TRP A 1 404 ? 29.432 -13.490 25.533 1.00 36.41 404 TRP A N 1
ATOM 3071 C CA . TRP A 1 404 ? 29.294 -13.888 24.119 1.00 36.41 404 TRP A CA 1
ATOM 3072 C C . TRP A 1 404 ? 30.574 -13.757 23.264 1.00 36.41 404 TRP A C 1
ATOM 3074 O O . TRP A 1 404 ? 30.855 -12.724 22.668 1.00 36.41 404 TRP A O 1
ATOM 3084 N N . GLN A 1 405 ? 31.332 -14.852 23.136 1.00 31.69 405 GLN A N 1
ATOM 3085 C CA . GLN A 1 405 ? 32.288 -15.026 22.037 1.00 31.69 405 GLN A CA 1
ATOM 3086 C C . GLN A 1 405 ? 31.711 -16.068 21.077 1.00 31.69 405 GLN A C 1
ATOM 3088 O O . GLN A 1 405 ? 31.421 -17.192 21.486 1.00 31.69 405 GLN A O 1
ATOM 3093 N N . GLU A 1 406 ? 31.489 -15.660 19.825 1.00 36.50 406 GLU A N 1
ATOM 3094 C CA . GLU A 1 406 ? 30.928 -16.477 18.747 1.00 36.50 406 GLU A CA 1
ATOM 3095 C C . GLU A 1 406 ? 31.730 -17.774 18.550 1.00 36.50 406 GLU A C 1
ATOM 3097 O O . GLU A 1 406 ? 32.776 -17.806 17.903 1.00 36.50 406 GLU A O 1
ATOM 3102 N N . HIS A 1 407 ? 31.190 -18.872 19.066 1.00 33.03 407 HIS A N 1
ATOM 3103 C CA . HIS A 1 407 ? 31.403 -20.204 18.520 1.00 33.03 407 HIS A CA 1
ATOM 3104 C C . HIS A 1 407 ? 30.025 -20.777 18.195 1.00 33.03 407 HIS A C 1
ATOM 3106 O O . HIS A 1 407 ? 29.461 -21.541 18.973 1.00 33.03 407 HIS A O 1
ATOM 3112 N N . ALA A 1 408 ? 29.451 -20.344 17.072 1.00 34.81 408 ALA A N 1
ATOM 3113 C CA . ALA A 1 408 ? 28.188 -20.871 16.580 1.00 34.81 408 ALA A CA 1
ATOM 3114 C C . ALA A 1 408 ? 28.292 -21.160 15.082 1.00 34.81 408 ALA A C 1
ATOM 3116 O O . ALA A 1 408 ? 28.351 -20.259 14.247 1.00 34.81 408 ALA A O 1
ATOM 3117 N N . ASP A 1 409 ? 28.294 -22.450 14.770 1.00 34.03 409 ASP A N 1
ATOM 3118 C CA . ASP A 1 409 ? 27.885 -22.955 13.474 1.00 34.03 409 ASP A CA 1
ATOM 3119 C C . ASP A 1 409 ? 26.389 -22.624 13.266 1.00 34.03 409 ASP A C 1
ATOM 3121 O O . ASP A 1 409 ? 25.529 -23.034 14.045 1.00 34.03 409 ASP A O 1
ATOM 3125 N N . GLY A 1 410 ? 26.071 -21.875 12.210 1.00 41.31 410 GLY A N 1
ATOM 3126 C CA . GLY A 1 410 ? 24.798 -21.977 11.483 1.00 41.31 410 GLY A CA 1
ATOM 3127 C C . GLY A 1 410 ? 23.569 -21.213 11.992 1.00 41.31 410 GLY A C 1
ATOM 3128 O O . GLY A 1 410 ? 23.062 -20.386 11.242 1.00 41.31 410 GLY A O 1
ATOM 3129 N N . ASP A 1 411 ? 23.062 -21.477 13.204 1.00 44.09 411 ASP A N 1
ATOM 3130 C CA . ASP A 1 411 ? 21.610 -21.298 13.465 1.00 44.09 411 ASP A CA 1
ATOM 3131 C C . ASP A 1 411 ? 21.211 -20.406 14.668 1.00 44.09 411 ASP A C 1
ATOM 3133 O O . ASP A 1 411 ? 20.044 -20.361 15.045 1.00 44.09 411 ASP A O 1
ATOM 3137 N N . GLY A 1 412 ? 22.140 -19.652 15.266 1.00 54.31 412 GLY A N 1
ATOM 3138 C CA . GLY A 1 412 ? 21.845 -18.437 16.058 1.00 54.31 412 GLY A CA 1
ATOM 3139 C C . GLY A 1 412 ? 20.968 -18.520 17.328 1.00 54.31 412 GLY A C 1
ATOM 3140 O O . GLY A 1 412 ? 20.716 -17.474 17.922 1.00 54.31 412 GLY A O 1
ATOM 3141 N N . ASN A 1 413 ? 20.515 -19.693 17.777 1.00 61.19 413 ASN A N 1
ATOM 3142 C CA . ASN A 1 413 ? 19.680 -19.834 18.981 1.00 61.19 413 ASN A CA 1
ATOM 3143 C C . ASN A 1 413 ? 20.522 -20.022 20.255 1.00 61.19 413 ASN A C 1
ATOM 3145 O O . ASN A 1 413 ? 21.425 -20.857 20.289 1.00 61.19 413 ASN A O 1
ATOM 3149 N N . GLY A 1 414 ? 20.189 -19.301 21.332 1.00 59.34 414 GLY A N 1
ATOM 3150 C CA . GLY A 1 414 ? 20.875 -19.405 22.626 1.00 59.34 414 GLY A CA 1
ATOM 3151 C C . GLY A 1 414 ? 19.940 -19.240 23.830 1.00 59.34 414 GLY A C 1
ATOM 3152 O O . GLY A 1 414 ? 18.930 -18.546 23.749 1.00 59.34 414 GLY A O 1
ATOM 3153 N N . SER A 1 415 ? 20.297 -19.877 24.953 1.00 54.19 415 SER A N 1
ATOM 3154 C CA . SER A 1 415 ? 19.624 -19.763 26.259 1.00 54.19 415 SER A CA 1
ATOM 3155 C C . SER A 1 415 ? 20.608 -19.232 27.304 1.00 54.19 415 SER A C 1
ATOM 3157 O O . SER A 1 415 ? 21.794 -19.562 27.269 1.00 54.19 415 SER A O 1
ATOM 3159 N N . LEU A 1 416 ? 20.125 -18.406 28.233 1.00 58.69 416 LEU A N 1
ATOM 3160 C CA . LEU A 1 416 ? 20.959 -17.658 29.179 1.00 58.69 416 LEU A CA 1
ATOM 3161 C C . LEU A 1 416 ? 20.883 -18.236 30.602 1.00 58.69 416 LEU A C 1
ATOM 3163 O O . LEU A 1 416 ? 19.804 -18.599 31.067 1.00 58.69 416 LEU A O 1
ATOM 3167 N N . HIS A 1 417 ? 22.025 -18.304 31.302 1.00 59.31 417 HIS A N 1
ATOM 3168 C CA . HIS A 1 417 ? 22.159 -19.017 32.586 1.00 59.31 417 HIS A CA 1
ATOM 3169 C C . HIS A 1 417 ? 22.770 -18.194 33.756 1.00 59.31 417 HIS A C 1
ATOM 3171 O O . HIS A 1 417 ? 23.117 -18.786 34.776 1.00 59.31 417 HIS A O 1
ATOM 3177 N N . SER A 1 418 ? 22.903 -16.857 33.668 1.00 54.69 418 SER A N 1
ATOM 3178 C CA . SER A 1 418 ? 23.456 -16.010 34.763 1.00 54.69 418 SER A CA 1
ATOM 3179 C C . SER A 1 418 ? 22.978 -14.544 34.728 1.00 54.69 418 SER A C 1
ATOM 3181 O O . SER A 1 418 ? 23.018 -13.960 33.656 1.00 54.69 418 SER A O 1
ATOM 3183 N N . GLU A 1 419 ? 22.615 -13.915 35.859 1.00 70.38 419 GLU A N 1
ATOM 3184 C CA . GLU A 1 419 ? 22.005 -12.558 35.909 1.00 70.38 419 GLU A CA 1
ATOM 3185 C C . GLU A 1 419 ? 22.947 -11.397 36.300 1.00 70.38 419 GLU A C 1
ATOM 3187 O O . GLU A 1 419 ? 23.875 -11.611 37.087 1.00 70.38 419 GLU A O 1
ATOM 3192 N N . PRO A 1 420 ? 22.646 -10.146 35.872 1.00 66.50 420 PRO A N 1
ATOM 3193 C CA . PRO A 1 420 ? 21.767 -9.783 34.755 1.00 66.50 420 PRO A CA 1
ATOM 3194 C C . PRO A 1 420 ? 22.477 -10.035 33.422 1.00 66.50 420 PRO A C 1
ATOM 3196 O O . PRO A 1 420 ? 23.664 -9.736 33.266 1.00 66.50 420 PRO A O 1
ATOM 3199 N N . VAL A 1 421 ? 21.754 -10.581 32.444 1.00 82.94 421 VAL A N 1
ATOM 3200 C CA . VAL A 1 421 ? 22.347 -10.862 31.137 1.00 82.94 421 VAL A CA 1
ATOM 3201 C C . VAL A 1 421 ? 22.208 -9.637 30.244 1.00 82.94 421 VAL A C 1
ATOM 3203 O O . VAL A 1 421 ? 21.118 -9.091 30.084 1.00 82.94 421 VAL A O 1
ATOM 3206 N N . THR A 1 422 ? 23.312 -9.239 29.613 1.00 87.69 422 THR A N 1
ATOM 3207 C CA . THR A 1 422 ? 23.272 -8.369 28.434 1.00 87.69 422 THR A CA 1
ATOM 3208 C C . THR A 1 422 ? 23.530 -9.202 27.183 1.00 87.69 422 THR A C 1
ATOM 3210 O O . THR A 1 422 ? 24.523 -9.931 27.130 1.00 87.69 422 THR A O 1
ATOM 3213 N N . ALA A 1 423 ? 22.648 -9.105 26.191 1.00 88.00 423 ALA A N 1
ATOM 3214 C CA . ALA A 1 423 ? 22.816 -9.741 24.889 1.00 88.00 423 ALA A CA 1
ATOM 3215 C C . ALA A 1 423 ? 23.161 -8.682 23.838 1.00 88.00 423 ALA A C 1
ATOM 3217 O O . ALA A 1 423 ? 22.496 -7.651 23.769 1.00 88.00 423 ALA A O 1
ATOM 3218 N N . TYR A 1 424 ? 24.179 -8.962 23.024 1.00 90.31 424 TYR A N 1
ATOM 3219 C CA . TYR A 1 424 ? 24.632 -8.110 21.925 1.00 90.31 424 TYR A CA 1
ATOM 3220 C C . TYR A 1 424 ? 24.468 -8.867 20.615 1.00 90.31 424 TYR A C 1
ATOM 3222 O O . TYR A 1 424 ? 24.919 -10.008 20.491 1.00 90.31 424 TYR A O 1
ATOM 3230 N N . LEU A 1 425 ? 23.819 -8.249 19.634 1.00 89.94 425 LEU A N 1
ATOM 3231 C CA . LEU A 1 425 ? 23.554 -8.860 18.338 1.00 89.94 425 LEU A CA 1
ATOM 3232 C C . LEU A 1 425 ? 23.819 -7.858 17.233 1.00 89.94 425 LEU A C 1
ATOM 3234 O O . LEU A 1 425 ? 23.318 -6.742 17.263 1.00 89.94 425 LEU A O 1
ATOM 3238 N N . ARG A 1 426 ? 24.530 -8.273 16.188 1.00 86.62 426 ARG A N 1
ATOM 3239 C CA . ARG A 1 426 ? 24.513 -7.513 14.937 1.00 86.62 426 ARG A CA 1
ATOM 3240 C C . ARG A 1 426 ? 23.220 -7.791 14.203 1.00 86.62 426 ARG A C 1
ATOM 3242 O O . ARG A 1 426 ? 22.928 -8.948 13.917 1.00 86.62 426 ARG A O 1
ATOM 3249 N N . PHE A 1 427 ? 22.499 -6.741 13.862 1.00 80.81 427 PHE A N 1
ATOM 3250 C CA . PHE A 1 427 ? 21.183 -6.794 13.257 1.00 80.81 427 PHE A CA 1
ATOM 3251 C C . PHE A 1 427 ? 21.217 -6.111 11.890 1.00 80.81 427 PHE A C 1
ATOM 3253 O O . PHE A 1 427 ? 21.634 -4.961 11.778 1.00 80.81 427 PHE A O 1
ATOM 3260 N N . THR A 1 428 ? 20.838 -6.833 10.836 1.00 84.81 428 THR A N 1
ATOM 3261 C CA . THR A 1 428 ? 20.895 -6.369 9.442 1.00 84.81 428 THR A CA 1
ATOM 3262 C C . THR A 1 428 ? 19.503 -6.239 8.826 1.00 84.81 428 THR A C 1
ATOM 3264 O O . THR A 1 428 ? 18.519 -6.787 9.322 1.00 84.81 428 THR A O 1
ATOM 3267 N N . SER A 1 429 ? 19.391 -5.460 7.746 1.00 81.44 429 SER A N 1
ATOM 3268 C CA . SER A 1 429 ? 18.135 -5.328 6.995 1.00 81.44 429 SER A CA 1
ATOM 3269 C C . SER A 1 429 ? 17.593 -6.682 6.524 1.00 81.44 429 SER A C 1
ATOM 3271 O O . SER A 1 429 ? 18.300 -7.479 5.910 1.00 81.44 429 SER A O 1
ATOM 3273 N N . GLY A 1 430 ? 16.309 -6.918 6.787 1.00 82.88 430 GLY A N 1
ATOM 3274 C CA . GLY A 1 430 ? 15.617 -8.162 6.477 1.00 82.88 430 GLY A CA 1
ATOM 3275 C C . GLY A 1 430 ? 15.700 -9.213 7.581 1.00 82.88 430 GLY A C 1
ATOM 3276 O O . GLY A 1 430 ? 15.297 -10.346 7.338 1.00 82.88 430 GLY A O 1
ATOM 3277 N N . GLU A 1 431 ? 16.190 -8.876 8.771 1.00 89.56 431 GLU A N 1
ATOM 3278 C CA . GLU A 1 431 ? 16.201 -9.781 9.919 1.00 89.56 431 GLU A CA 1
ATOM 3279 C C . GLU A 1 431 ? 15.105 -9.454 10.930 1.00 89.56 431 GLU A C 1
ATOM 3281 O O . GLU A 1 431 ? 14.617 -8.325 11.045 1.00 89.56 431 GLU A O 1
ATOM 3286 N N . GLU A 1 432 ? 14.724 -10.486 11.673 1.00 92.81 432 GLU A N 1
ATOM 3287 C CA . GLU A 1 432 ? 13.807 -10.418 12.795 1.00 92.81 432 GLU A CA 1
ATOM 3288 C C . GLU A 1 432 ? 14.470 -11.086 14.002 1.00 92.81 432 GLU A C 1
ATOM 3290 O O . GLU A 1 432 ? 14.900 -12.241 13.942 1.00 92.81 432 GLU A O 1
ATOM 3295 N N . VAL A 1 433 ? 14.574 -10.341 15.097 1.00 94.81 433 VAL A N 1
ATOM 3296 C CA . VAL A 1 433 ? 15.060 -10.837 16.382 1.00 94.81 433 VAL A CA 1
ATOM 3297 C C . VAL A 1 433 ? 13.882 -10.882 17.336 1.00 94.81 433 VAL A C 1
ATOM 3299 O O . VAL A 1 433 ? 13.220 -9.875 17.569 1.00 94.81 433 VAL A O 1
ATOM 3302 N N . THR A 1 434 ? 13.626 -12.059 17.887 1.00 95.50 434 THR A N 1
ATOM 3303 C CA . THR A 1 434 ? 12.594 -12.295 18.891 1.00 95.50 434 THR A CA 1
ATOM 3304 C C . THR A 1 434 ? 13.259 -12.633 20.215 1.00 95.50 434 THR A C 1
ATOM 3306 O O . THR A 1 434 ? 14.116 -13.515 20.268 1.00 95.50 434 THR A O 1
ATOM 3309 N N . VAL A 1 435 ? 12.841 -11.961 21.280 1.00 95.88 435 VAL A N 1
ATOM 3310 C CA . VAL A 1 435 ? 13.229 -12.252 22.657 1.00 95.88 435 VAL A CA 1
ATOM 3311 C C . VAL A 1 435 ? 11.977 -12.598 23.448 1.00 95.88 435 VAL A C 1
ATOM 3313 O O . VAL A 1 435 ? 11.043 -11.802 23.508 1.00 95.88 435 VAL A O 1
ATOM 3316 N N . GLU A 1 436 ? 11.957 -13.780 24.049 1.00 96.50 436 GLU A N 1
ATOM 3317 C CA . GLU A 1 436 ? 10.894 -14.217 24.957 1.00 96.50 436 GLU A CA 1
ATOM 3318 C C . GLU A 1 436 ? 11.458 -14.272 26.378 1.00 96.50 436 GLU A C 1
ATOM 3320 O O . GLU A 1 436 ? 12.502 -14.889 26.602 1.00 96.50 436 GLU A O 1
ATOM 3325 N N . PHE A 1 437 ? 10.810 -13.595 27.327 1.00 94.94 437 PHE A N 1
ATOM 3326 C CA . PHE A 1 437 ? 11.312 -13.445 28.692 1.00 94.94 437 PHE A CA 1
ATOM 3327 C C . PHE A 1 437 ? 10.188 -13.342 29.734 1.00 94.94 437 PHE A C 1
ATOM 3329 O O . PHE A 1 437 ? 9.094 -12.856 29.451 1.00 94.94 437 PHE A O 1
ATOM 3336 N N . ASP A 1 438 ? 10.506 -13.759 30.962 1.00 93.12 438 ASP A N 1
ATOM 3337 C CA . ASP A 1 438 ? 9.661 -13.651 32.159 1.00 93.12 438 ASP A CA 1
ATOM 3338 C C . ASP A 1 438 ? 10.323 -12.698 33.175 1.00 93.12 438 ASP A C 1
ATOM 3340 O O . ASP A 1 438 ? 10.698 -13.090 34.278 1.00 93.12 438 ASP A O 1
ATOM 3344 N N . SER A 1 439 ? 10.551 -11.449 32.765 1.00 87.94 439 SER A N 1
ATOM 3345 C CA . SER A 1 439 ? 11.186 -10.396 33.573 1.00 87.94 439 SER A CA 1
ATOM 3346 C C . SER A 1 439 ? 10.244 -9.210 33.705 1.00 87.94 439 SER A C 1
ATOM 3348 O O . SER A 1 439 ? 9.553 -8.863 32.748 1.00 87.94 439 SER A O 1
ATOM 3350 N N . ASP A 1 440 ? 10.283 -8.551 34.862 1.00 92.69 440 ASP A N 1
ATOM 3351 C CA . ASP A 1 440 ? 9.517 -7.330 35.115 1.00 92.69 440 ASP A CA 1
ATOM 3352 C C . ASP A 1 440 ? 9.990 -6.153 34.259 1.00 92.69 440 ASP A C 1
ATOM 3354 O O . ASP A 1 440 ? 9.232 -5.215 34.005 1.00 92.69 440 ASP A O 1
ATOM 3358 N N . ARG A 1 441 ? 11.258 -6.181 33.834 1.00 94.19 441 ARG A N 1
ATOM 3359 C CA . ARG A 1 441 ? 11.884 -5.096 33.087 1.00 94.19 441 ARG A CA 1
ATOM 3360 C C . ARG A 1 441 ? 12.900 -5.634 32.093 1.00 94.19 441 ARG A C 1
ATOM 3362 O O . ARG A 1 441 ? 13.767 -6.418 32.463 1.00 94.19 441 ARG A O 1
ATOM 3369 N N . VAL A 1 442 ? 12.815 -5.165 30.854 1.00 95.44 442 VAL A N 1
ATOM 3370 C CA . VAL A 1 442 ? 13.834 -5.355 29.817 1.00 95.44 442 VAL A CA 1
ATOM 3371 C C . VAL A 1 442 ? 14.004 -4.038 29.086 1.00 95.44 442 VAL A C 1
ATOM 3373 O O . VAL A 1 442 ? 13.030 -3.432 28.638 1.00 95.44 442 VAL A O 1
ATOM 3376 N N . SER A 1 443 ? 15.248 -3.600 28.948 1.00 95.75 443 SER A N 1
ATOM 3377 C CA . SER A 1 443 ? 15.589 -2.453 28.112 1.00 95.75 443 SER A CA 1
ATOM 3378 C C . SER A 1 443 ? 16.376 -2.910 26.895 1.00 95.75 443 SER A C 1
ATOM 3380 O O . SER A 1 443 ? 17.071 -3.929 26.930 1.00 95.75 443 SER A O 1
ATOM 3382 N N . GLY A 1 444 ? 16.252 -2.181 25.794 1.00 94.44 444 GLY A N 1
ATOM 3383 C CA . GLY A 1 444 ? 17.046 -2.452 24.613 1.00 94.44 444 GLY A CA 1
ATOM 3384 C C . GLY A 1 444 ? 17.374 -1.214 23.805 1.00 94.44 444 GLY A C 1
ATOM 3385 O O . GLY A 1 444 ? 16.700 -0.190 23.882 1.00 94.44 444 GLY A O 1
ATOM 3386 N N . GLU A 1 445 ? 18.454 -1.322 23.047 1.00 93.75 445 GLU A N 1
ATOM 3387 C CA . GLU A 1 445 ? 19.004 -0.276 22.191 1.00 93.75 445 GLU A CA 1
ATOM 3388 C C . GLU A 1 445 ? 19.152 -0.866 20.788 1.00 93.75 445 GLU A C 1
ATOM 3390 O O . GLU A 1 445 ? 19.677 -1.969 20.636 1.00 93.75 445 GLU A O 1
ATOM 3395 N N . ILE A 1 446 ? 18.661 -0.165 19.765 1.00 91.62 446 ILE A N 1
ATOM 3396 C CA . ILE A 1 446 ? 18.928 -0.495 18.363 1.00 91.62 446 ILE A CA 1
ATOM 3397 C C . ILE A 1 446 ? 19.913 0.548 17.855 1.00 91.62 446 ILE A C 1
ATOM 3399 O O . ILE A 1 446 ? 19.544 1.702 17.620 1.00 91.62 446 ILE A O 1
ATOM 3403 N N . GLY A 1 447 ? 21.172 0.144 17.727 1.00 88.94 447 GLY A N 1
ATOM 3404 C CA . GLY A 1 447 ? 22.270 1.034 17.393 1.00 88.94 447 GLY A CA 1
ATOM 3405 C C . GLY A 1 447 ? 22.380 2.187 18.383 1.00 88.94 447 GLY A C 1
ATOM 3406 O O . GLY A 1 447 ? 22.160 2.037 19.581 1.00 88.94 447 G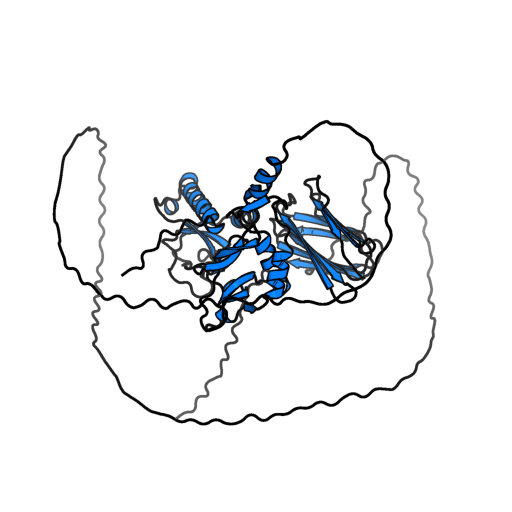LY A O 1
ATOM 3407 N N . ASN A 1 448 ? 22.653 3.374 17.848 1.00 87.12 448 ASN A N 1
ATOM 3408 C CA . ASN A 1 448 ? 22.597 4.631 18.603 1.00 87.12 448 ASN A CA 1
ATOM 3409 C C . ASN A 1 448 ? 21.321 5.437 18.312 1.00 87.12 448 ASN A C 1
ATOM 3411 O O . ASN A 1 448 ? 21.258 6.622 18.635 1.00 87.12 448 ASN A O 1
ATOM 3415 N N . CYS A 1 449 ? 20.352 4.830 17.626 1.00 86.94 449 CYS A N 1
ATOM 3416 C CA . CYS A 1 449 ? 19.239 5.538 17.001 1.00 86.94 449 CYS A CA 1
ATOM 3417 C C . CYS A 1 449 ? 17.893 5.285 17.689 1.00 86.94 449 CYS A C 1
ATOM 3419 O O . CYS A 1 449 ? 17.019 6.146 17.655 1.00 86.94 449 CYS A O 1
ATOM 3421 N N . HIS A 1 450 ? 17.713 4.143 18.351 1.00 90.69 450 HIS A N 1
ATOM 3422 C CA . HIS A 1 450 ? 16.511 3.903 19.144 1.00 90.69 450 HIS A CA 1
ATOM 3423 C C . HIS A 1 450 ? 16.838 3.230 20.460 1.00 90.69 450 HIS A C 1
ATOM 3425 O O . HIS A 1 450 ? 17.753 2.411 20.543 1.00 90.69 450 HIS A O 1
ATOM 3431 N N . SER A 1 451 ? 16.027 3.516 21.468 1.00 93.19 451 SER A N 1
ATOM 3432 C CA . SER A 1 451 ? 15.984 2.716 22.681 1.00 93.19 451 SER A CA 1
ATOM 3433 C C . SER A 1 451 ? 14.547 2.476 23.108 1.00 93.19 451 SER A C 1
ATOM 3435 O O . SER A 1 451 ? 13.637 3.243 22.795 1.00 93.19 451 SER A O 1
ATOM 3437 N N . PHE A 1 452 ? 14.328 1.370 23.799 1.00 93.88 452 PHE A N 1
ATOM 3438 C CA . PHE A 1 452 ? 13.036 1.030 24.361 1.00 93.88 452 PHE A CA 1
ATOM 3439 C C . PHE A 1 452 ? 13.207 0.409 25.740 1.00 93.88 452 PHE A C 1
ATOM 3441 O O . PHE A 1 452 ? 14.229 -0.196 26.060 1.00 93.88 452 PHE A O 1
ATOM 3448 N N . GLU A 1 453 ? 12.177 0.547 26.558 1.00 95.62 453 GLU A N 1
ATOM 3449 C CA . GLU A 1 453 ? 12.084 -0.072 27.869 1.00 95.62 453 GLU A CA 1
ATOM 3450 C C . GLU A 1 453 ? 10.692 -0.670 28.023 1.00 95.62 453 GLU A C 1
ATOM 3452 O O . GLU A 1 453 ? 9.695 0.048 27.996 1.00 95.62 453 GLU A O 1
ATOM 3457 N N . VAL A 1 454 ? 10.630 -1.987 28.188 1.00 95.44 454 VAL A N 1
ATOM 3458 C CA . VAL A 1 454 ? 9.419 -2.702 28.581 1.00 95.44 454 VAL A CA 1
ATOM 3459 C C . VAL A 1 454 ? 9.491 -2.902 30.085 1.00 95.44 454 VAL A C 1
ATOM 3461 O O . VAL A 1 454 ? 10.415 -3.550 30.573 1.00 95.44 454 VAL A O 1
ATOM 3464 N N . ASN A 1 455 ? 8.525 -2.360 30.814 1.00 95.44 455 ASN A N 1
ATOM 3465 C CA . ASN A 1 455 ? 8.412 -2.511 32.254 1.00 95.44 455 ASN A CA 1
ATOM 3466 C C . ASN A 1 455 ? 6.999 -3.000 32.589 1.00 95.44 455 ASN A C 1
ATOM 3468 O O . ASN A 1 455 ? 6.045 -2.224 32.628 1.00 95.44 455 ASN A O 1
ATOM 3472 N N . THR A 1 456 ? 6.847 -4.308 32.784 1.00 93.94 456 THR A N 1
ATOM 3473 C CA . THR A 1 456 ? 5.554 -4.914 33.117 1.00 93.94 456 THR A CA 1
ATOM 3474 C C . THR A 1 456 ? 5.165 -4.653 34.565 1.00 93.94 456 THR A C 1
ATOM 3476 O O . THR A 1 456 ? 3.978 -4.664 34.864 1.00 93.94 456 THR A O 1
ATOM 3479 N N . HIS A 1 457 ? 6.106 -4.362 35.467 1.00 94.00 457 HIS A N 1
ATOM 3480 C CA . HIS A 1 457 ? 5.760 -3.962 36.834 1.00 94.00 457 HIS A CA 1
ATOM 3481 C C . HIS A 1 457 ? 5.022 -2.618 36.851 1.00 94.00 457 HIS A C 1
ATOM 3483 O O . HIS A 1 457 ? 3.944 -2.501 37.433 1.00 94.00 457 HIS A O 1
ATOM 3489 N N . ASP A 1 458 ? 5.569 -1.636 36.136 1.00 94.94 458 ASP A N 1
ATOM 3490 C CA . ASP A 1 458 ? 4.992 -0.297 35.994 1.00 94.94 458 ASP A CA 1
ATOM 3491 C C . ASP A 1 458 ? 3.925 -0.222 34.888 1.00 94.94 458 ASP A C 1
ATOM 3493 O O . ASP A 1 458 ? 3.342 0.840 34.669 1.00 94.94 458 ASP A O 1
ATOM 3497 N N . GLN A 1 459 ? 3.656 -1.342 34.203 1.00 95.19 459 GLN A N 1
ATOM 3498 C CA . GLN A 1 459 ? 2.677 -1.456 33.119 1.00 95.19 459 GLN A CA 1
ATOM 3499 C C . GLN A 1 459 ? 2.946 -0.425 32.011 1.00 95.19 459 GLN A C 1
ATOM 3501 O O . GLN A 1 459 ? 2.053 0.298 31.571 1.00 95.19 459 GLN A O 1
ATOM 3506 N N . LEU A 1 460 ? 4.201 -0.322 31.573 1.00 95.44 460 LEU A N 1
ATOM 3507 C CA . LEU A 1 460 ? 4.659 0.748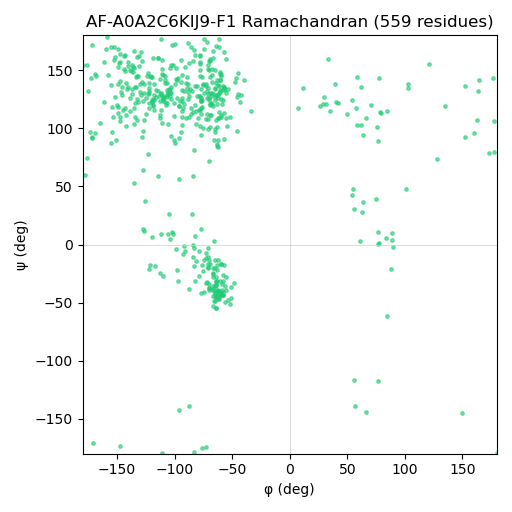 30.695 1.00 95.44 460 LEU A CA 1
ATOM 3508 C C . LEU A 1 460 ? 5.660 0.246 29.653 1.00 95.44 460 LEU A C 1
ATOM 3510 O O . LEU A 1 460 ? 6.633 -0.433 29.973 1.00 95.44 460 LEU A O 1
ATOM 3514 N N . LEU A 1 461 ? 5.451 0.646 28.403 1.00 94.06 461 LEU A N 1
ATOM 3515 C CA . LEU A 1 461 ? 6.444 0.611 27.339 1.00 94.06 461 LEU A CA 1
ATOM 3516 C C . LEU A 1 461 ? 6.895 2.045 27.066 1.00 94.06 461 LEU A C 1
ATOM 3518 O O . LEU A 1 461 ? 6.079 2.890 26.701 1.00 94.06 461 LEU A O 1
ATOM 3522 N N . ARG A 1 462 ? 8.193 2.309 27.205 1.00 94.50 462 ARG A N 1
ATOM 3523 C CA . ARG A 1 462 ? 8.822 3.546 26.735 1.00 94.50 462 ARG A CA 1
ATOM 3524 C C . ARG A 1 462 ? 9.570 3.275 25.449 1.00 94.50 462 ARG A C 1
ATOM 3526 O O . ARG A 1 462 ? 10.307 2.297 25.359 1.00 94.50 462 ARG A O 1
ATOM 3533 N N . TYR A 1 463 ? 9.421 4.163 24.484 1.00 92.06 463 TYR A N 1
ATOM 3534 C CA . TYR A 1 463 ? 10.188 4.144 23.253 1.00 92.06 463 TYR A CA 1
ATOM 3535 C C . TYR A 1 463 ? 10.776 5.527 22.988 1.00 92.06 463 TYR A C 1
ATOM 3537 O O . TYR A 1 463 ? 10.077 6.539 23.043 1.00 92.06 463 TYR A O 1
ATOM 3545 N N . HIS A 1 464 ? 12.066 5.554 22.681 1.00 90.69 464 HIS A N 1
ATOM 3546 C CA . HIS A 1 464 ? 12.826 6.749 22.363 1.00 90.69 464 HIS A CA 1
ATOM 3547 C C . HIS A 1 464 ? 13.358 6.639 20.934 1.00 90.69 464 HIS A C 1
ATOM 3549 O O . HIS A 1 464 ? 14.061 5.684 20.593 1.00 90.69 464 HIS A O 1
ATOM 3555 N N . SER A 1 465 ? 13.045 7.636 20.104 1.00 84.38 465 SER A N 1
ATOM 3556 C CA . SER A 1 465 ? 13.666 7.800 18.787 1.00 84.38 465 SER A CA 1
ATOM 3557 C C . SER A 1 465 ? 14.798 8.831 18.825 1.00 84.38 465 SER A C 1
ATOM 3559 O O . SER A 1 465 ? 14.789 9.760 19.636 1.00 84.38 465 SER A O 1
ATOM 3561 N N . ASP A 1 466 ? 15.773 8.676 17.930 1.00 74.75 466 ASP A N 1
ATOM 3562 C CA . ASP A 1 466 ? 16.922 9.573 17.733 1.00 74.75 466 ASP A CA 1
ATOM 3563 C C . ASP A 1 466 ? 16.563 11.025 17.424 1.00 74.75 466 ASP A C 1
ATOM 3565 O O . ASP A 1 466 ? 17.406 11.912 17.577 1.00 74.75 466 ASP A O 1
ATOM 3569 N N . THR A 1 467 ? 15.323 11.291 17.014 1.00 65.25 467 THR A N 1
ATOM 3570 C CA . THR A 1 467 ? 14.828 12.655 16.812 1.00 65.25 467 THR A CA 1
ATOM 3571 C C . THR A 1 467 ? 14.822 13.472 18.108 1.00 65.25 467 THR A C 1
ATOM 3573 O O . THR A 1 467 ? 14.775 14.698 18.050 1.00 65.25 467 THR A O 1
ATOM 3576 N N . GLY A 1 468 ? 14.980 12.817 19.265 1.00 55.66 468 GLY A N 1
ATOM 3577 C CA . GLY A 1 468 ? 15.475 13.433 20.495 1.00 55.66 468 GLY A CA 1
ATOM 3578 C C . GLY A 1 468 ? 14.473 14.297 21.258 1.00 55.66 468 GLY A C 1
ATOM 3579 O O . GLY A 1 468 ? 14.833 14.815 22.313 1.00 55.66 468 GLY A O 1
ATOM 3580 N N . GLU A 1 469 ? 13.233 14.435 20.785 1.00 57.41 469 GLU A N 1
ATOM 3581 C CA . GLU A 1 469 ? 12.232 15.286 21.446 1.00 57.41 469 GLU A CA 1
ATOM 3582 C C . GLU A 1 469 ? 10.999 14.539 21.967 1.00 57.41 469 GLU A C 1
ATOM 3584 O O . GLU A 1 469 ? 10.341 15.048 22.873 1.00 57.41 469 GLU A O 1
ATOM 3589 N N . GLU A 1 470 ? 10.709 13.323 21.494 1.00 71.69 470 GLU A N 1
ATOM 3590 C CA . GLU A 1 470 ? 9.476 12.626 21.873 1.00 71.69 470 GLU A CA 1
ATOM 3591 C C . GLU A 1 470 ? 9.748 11.235 22.454 1.00 71.69 470 GLU A C 1
ATOM 3593 O O . GLU A 1 470 ? 10.209 10.314 21.775 1.00 71.69 470 GLU A O 1
ATOM 3598 N N . VAL A 1 471 ? 9.460 11.097 23.751 1.00 83.19 471 VAL A N 1
ATOM 3599 C CA . VAL A 1 471 ? 9.351 9.801 24.423 1.00 83.19 471 VAL A CA 1
ATOM 3600 C C . VAL A 1 471 ? 7.926 9.320 24.217 1.00 83.19 471 VAL A C 1
ATOM 3602 O O . VAL A 1 471 ? 6.988 9.916 24.742 1.00 83.19 471 VAL A O 1
ATOM 3605 N N . SER A 1 472 ? 7.759 8.253 23.444 1.00 86.44 472 SER A N 1
ATOM 3606 C CA . SER A 1 472 ? 6.464 7.592 23.324 1.00 86.44 472 SER A CA 1
ATOM 3607 C C . SER A 1 472 ? 6.286 6.661 24.516 1.00 86.44 472 SER A C 1
ATOM 3609 O O . SER A 1 472 ? 7.033 5.696 24.673 1.00 86.44 472 SER A O 1
ATOM 3611 N N . GLU A 1 473 ? 5.306 6.958 25.362 1.00 93.25 473 GLU A N 1
ATOM 3612 C CA . GLU A 1 473 ? 4.916 6.107 26.482 1.00 93.25 473 GLU A CA 1
ATOM 3613 C C . GLU A 1 473 ? 3.584 5.420 26.168 1.00 93.25 473 GLU A C 1
ATOM 3615 O O . GLU A 1 473 ? 2.603 6.073 25.812 1.00 93.25 473 GLU A O 1
ATOM 3620 N N . VAL A 1 474 ? 3.543 4.095 26.296 1.00 91.31 474 VAL A N 1
ATOM 3621 C CA . VAL A 1 474 ? 2.348 3.281 26.054 1.00 91.31 474 VAL A CA 1
ATOM 3622 C C . VAL A 1 474 ? 2.058 2.445 27.293 1.00 91.31 474 VAL A C 1
ATOM 3624 O O . VAL A 1 474 ? 2.927 1.723 27.776 1.00 91.31 474 VAL A O 1
ATOM 3627 N N . ASN A 1 475 ? 0.833 2.533 27.812 1.00 94.88 475 ASN A N 1
ATOM 3628 C CA . ASN A 1 475 ? 0.405 1.742 28.964 1.00 94.88 475 ASN A CA 1
ATOM 3629 C C . ASN A 1 475 ? 0.170 0.274 28.554 1.00 94.88 475 ASN A C 1
ATOM 3631 O O . ASN A 1 475 ? -0.525 -0.003 27.576 1.00 94.88 475 ASN A O 1
ATOM 3635 N N . LEU A 1 476 ? 0.751 -0.659 29.304 1.00 93.12 476 LEU A N 1
ATOM 3636 C CA . LEU A 1 476 ? 0.663 -2.104 29.106 1.00 93.12 476 LEU A CA 1
ATOM 3637 C C . LEU A 1 476 ? -0.423 -2.710 29.995 1.00 93.12 476 LEU A C 1
ATOM 3639 O O . LEU A 1 476 ? -0.128 -3.598 30.778 1.00 93.12 476 LEU A O 1
ATOM 3643 N N . GLU A 1 477 ? -1.662 -2.233 29.881 1.00 90.25 477 GLU A N 1
ATOM 3644 C CA . GLU A 1 477 ? -2.765 -2.599 30.783 1.00 90.25 477 GLU A CA 1
ATOM 3645 C C . GLU A 1 477 ? -2.836 -4.103 31.112 1.00 90.25 477 GLU A C 1
ATOM 3647 O O . GLU A 1 477 ? -2.990 -4.948 30.220 1.00 90.25 477 GLU A O 1
ATOM 3652 N N . ASP A 1 478 ? -2.782 -4.400 32.411 1.00 91.94 478 ASP A N 1
ATOM 3653 C CA . ASP A 1 478 ? -2.870 -5.729 33.016 1.00 91.94 478 ASP A CA 1
ATOM 3654 C C . ASP A 1 478 ? -1.839 -6.748 32.497 1.00 91.94 478 ASP A C 1
ATOM 3656 O O . ASP A 1 478 ? -2.118 -7.950 32.467 1.00 91.94 478 ASP A O 1
ATOM 3660 N N . ALA A 1 479 ? -0.649 -6.301 32.089 1.00 92.06 479 ALA A N 1
ATOM 3661 C CA . ALA A 1 479 ? 0.459 -7.172 31.731 1.00 92.06 479 ALA A CA 1
ATOM 3662 C C . ALA A 1 479 ? 0.850 -8.074 32.911 1.00 92.06 479 ALA A C 1
ATOM 3664 O O . ALA A 1 479 ? 1.220 -7.606 33.989 1.00 92.06 479 ALA A O 1
ATOM 3665 N N . THR A 1 480 ? 0.783 -9.386 32.699 1.00 87.75 480 THR A N 1
ATOM 3666 C CA . THR A 1 480 ? 1.105 -10.416 33.687 1.00 87.75 480 THR A CA 1
ATOM 3667 C C . THR A 1 480 ? 2.131 -11.389 33.115 1.00 87.75 480 THR A C 1
ATOM 3669 O O . THR A 1 480 ? 1.778 -12.237 32.299 1.00 87.75 480 THR A O 1
ATOM 3672 N N . GLY A 1 481 ? 3.380 -11.335 33.578 1.00 83.38 481 GLY A N 1
ATOM 3673 C CA . GLY A 1 481 ? 4.378 -12.372 33.293 1.00 83.38 481 GLY A CA 1
ATOM 3674 C C . GLY A 1 481 ? 4.981 -12.304 31.888 1.00 83.38 481 GLY A C 1
ATOM 3675 O O . GLY A 1 481 ? 5.656 -11.334 31.567 1.00 83.38 481 GLY A O 1
ATOM 3676 N N . HIS A 1 482 ? 4.770 -13.359 31.094 1.00 92.94 482 HIS A N 1
ATOM 3677 C CA . HIS A 1 482 ? 5.521 -13.654 29.871 1.00 92.94 482 HIS A CA 1
ATOM 3678 C C . HIS A 1 482 ? 5.363 -12.601 28.773 1.00 92.94 482 HIS A C 1
ATOM 3680 O O . HIS A 1 482 ? 4.239 -12.278 28.354 1.00 92.94 482 HIS A O 1
ATOM 3686 N N . VAL A 1 483 ? 6.502 -12.139 28.259 1.00 95.69 483 VAL A N 1
ATOM 3687 C CA . VAL A 1 483 ? 6.607 -11.152 27.189 1.00 95.69 483 VAL A CA 1
ATOM 3688 C C . VAL A 1 483 ? 7.402 -11.721 26.021 1.00 95.69 483 VAL A C 1
ATOM 3690 O O . VAL A 1 483 ? 8.490 -12.265 26.185 1.00 95.69 483 VAL A O 1
ATOM 3693 N N . LYS A 1 484 ? 6.872 -11.512 24.817 1.00 96.25 484 LYS A N 1
ATOM 3694 C CA . LYS A 1 484 ? 7.530 -11.743 23.538 1.00 96.25 484 LYS A CA 1
ATOM 3695 C C . LYS A 1 484 ? 7.763 -10.409 22.843 1.00 96.25 484 LYS A C 1
ATOM 3697 O O . LYS A 1 484 ? 6.834 -9.771 22.349 1.00 96.25 484 LYS A O 1
ATOM 3702 N N . LEU A 1 485 ? 9.019 -10.000 22.780 1.00 96.00 485 LEU A N 1
ATOM 3703 C CA . LEU A 1 485 ? 9.468 -8.789 22.112 1.00 96.00 485 LEU A CA 1
ATOM 3704 C C . LEU A 1 485 ? 10.101 -9.150 20.768 1.00 96.00 485 LEU A C 1
ATOM 3706 O O . LEU A 1 485 ? 11.025 -9.949 20.700 1.00 96.00 485 LEU A O 1
ATOM 3710 N N . THR A 1 486 ? 9.612 -8.552 19.692 1.00 95.06 486 THR A N 1
ATOM 3711 C CA . THR A 1 486 ? 10.074 -8.780 18.323 1.00 95.06 486 THR A CA 1
ATOM 3712 C C . THR A 1 486 ? 10.601 -7.475 17.753 1.00 95.06 486 THR A C 1
ATOM 3714 O O . THR A 1 486 ? 9.858 -6.507 17.635 1.00 95.06 486 THR A O 1
ATOM 3717 N N . VAL A 1 487 ? 11.867 -7.442 17.360 1.00 93.38 487 VAL A N 1
ATOM 3718 C CA . VAL A 1 487 ? 12.466 -6.323 16.633 1.00 93.38 487 VAL A CA 1
ATOM 3719 C C . VAL A 1 487 ? 12.702 -6.771 15.200 1.00 93.38 487 VAL A C 1
ATOM 3721 O O . VAL A 1 487 ? 13.394 -7.759 14.955 1.00 93.38 487 VAL A O 1
ATOM 3724 N N . ARG A 1 488 ? 12.132 -6.048 14.239 1.00 90.94 488 ARG A N 1
ATOM 3725 C CA . ARG A 1 488 ? 12.293 -6.310 12.810 1.00 90.94 488 ARG A CA 1
ATOM 3726 C C . ARG A 1 488 ? 12.833 -5.076 12.111 1.00 90.94 488 ARG A C 1
ATOM 3728 O O . ARG A 1 488 ? 12.262 -3.996 12.235 1.00 90.94 488 ARG A O 1
ATOM 3735 N N . HIS A 1 489 ? 13.889 -5.256 11.329 1.00 87.31 489 HIS A N 1
ATOM 3736 C CA . HIS A 1 489 ? 14.456 -4.202 10.500 1.00 87.31 489 HIS A CA 1
ATOM 3737 C C . HIS A 1 489 ? 14.237 -4.553 9.041 1.00 87.31 489 HIS A C 1
ATOM 3739 O O . HIS A 1 489 ? 14.616 -5.624 8.574 1.00 87.31 489 HIS A O 1
ATOM 3745 N N . THR A 1 490 ? 13.592 -3.656 8.310 1.00 78.56 490 THR A N 1
ATOM 3746 C CA . THR A 1 490 ? 13.270 -3.861 6.892 1.00 78.56 490 THR A CA 1
ATOM 3747 C C . THR A 1 490 ? 14.185 -3.063 5.964 1.00 78.56 490 THR A C 1
ATOM 3749 O O . THR A 1 490 ? 13.989 -3.089 4.752 1.00 78.56 490 THR A O 1
ATOM 3752 N N . GLY A 1 491 ? 15.191 -2.375 6.521 1.00 76.81 491 GLY A N 1
ATOM 3753 C CA . GLY A 1 491 ? 16.105 -1.464 5.819 1.00 76.81 491 GLY A CA 1
ATOM 3754 C C . GLY A 1 491 ? 15.600 -0.027 5.737 1.00 76.81 491 GLY A C 1
ATOM 3755 O O . GLY A 1 491 ? 16.388 0.891 5.565 1.00 76.81 491 GLY A O 1
ATOM 3756 N N . SER A 1 492 ? 14.293 0.147 5.883 1.00 71.19 492 SER A N 1
ATOM 3757 C CA . SER A 1 492 ? 13.556 1.397 5.681 1.00 71.19 492 SER A CA 1
ATOM 3758 C C . SER A 1 492 ? 12.784 1.852 6.919 1.00 71.19 492 SER A C 1
ATOM 3760 O O . SER A 1 492 ? 12.388 3.006 7.026 1.00 71.19 492 SER A O 1
ATOM 3762 N N . TYR A 1 493 ? 12.499 0.921 7.826 1.00 82.56 493 TYR A N 1
ATOM 3763 C CA . TYR A 1 493 ? 11.893 1.195 9.118 1.00 82.56 493 TYR A CA 1
ATOM 3764 C C . TYR A 1 493 ? 12.325 0.120 10.108 1.00 82.56 493 TYR A C 1
ATOM 3766 O O . TYR A 1 493 ? 12.692 -1.004 9.729 1.00 82.56 493 TYR A O 1
ATOM 3774 N N . ILE A 1 494 ? 12.229 0.460 11.387 1.00 87.38 494 ILE A N 1
ATOM 3775 C CA . ILE A 1 494 ? 12.300 -0.515 12.466 1.00 87.38 494 ILE A CA 1
ATOM 3776 C C . ILE A 1 494 ? 10.903 -0.704 13.027 1.00 87.38 494 ILE A C 1
ATOM 3778 O O . ILE A 1 494 ? 10.188 0.252 13.315 1.00 87.38 494 ILE A O 1
ATOM 3782 N N . MET A 1 495 ? 10.514 -1.960 13.173 1.00 88.50 495 MET A N 1
ATOM 3783 C CA . MET A 1 495 ? 9.302 -2.348 13.865 1.00 88.50 495 MET A CA 1
ATOM 3784 C C . MET A 1 495 ? 9.681 -3.030 15.172 1.00 88.50 495 MET A C 1
ATOM 3786 O O . MET A 1 495 ? 10.449 -3.990 15.172 1.00 88.50 495 MET A O 1
ATOM 3790 N N . VAL A 1 496 ? 9.110 -2.550 16.268 1.00 91.44 496 VAL A N 1
ATOM 3791 C CA . VAL A 1 496 ? 9.171 -3.187 17.580 1.00 91.44 496 VAL A CA 1
ATOM 3792 C C . VAL A 1 496 ? 7.770 -3.689 17.909 1.00 91.44 496 VAL A C 1
ATOM 3794 O O . VAL A 1 496 ? 6.865 -2.911 18.194 1.00 91.44 496 VAL A O 1
ATOM 3797 N N . GLY A 1 497 ? 7.567 -4.997 17.798 1.00 91.88 497 GLY A N 1
ATOM 3798 C CA . GLY A 1 497 ? 6.351 -5.689 18.208 1.00 91.88 497 GLY A CA 1
ATOM 3799 C C . GLY A 1 497 ? 6.490 -6.221 19.628 1.00 91.88 497 GLY A C 1
ATOM 3800 O O . GLY A 1 497 ? 7.482 -6.859 19.956 1.00 91.88 497 GLY A O 1
ATOM 3801 N N . LEU A 1 498 ? 5.492 -5.996 20.468 1.00 95.94 498 LEU A N 1
ATOM 3802 C CA . LEU A 1 498 ? 5.418 -6.503 21.829 1.00 95.94 498 LEU A CA 1
ATOM 3803 C C . LEU A 1 498 ? 4.146 -7.335 21.963 1.00 95.94 498 LEU A C 1
ATOM 3805 O O . LEU A 1 498 ? 3.050 -6.801 21.838 1.00 95.94 498 LEU A O 1
ATOM 3809 N N . GLN A 1 499 ? 4.272 -8.625 22.243 1.00 95.19 499 GLN A N 1
ATOM 3810 C CA . GLN A 1 499 ? 3.163 -9.476 22.655 1.00 95.19 499 GLN A CA 1
ATOM 3811 C C . GLN A 1 499 ? 3.347 -9.822 24.130 1.00 95.19 499 GLN A C 1
ATOM 3813 O O . GLN A 1 499 ? 4.403 -10.302 24.524 1.00 95.19 499 GLN A O 1
ATOM 3818 N N . TYR A 1 500 ? 2.336 -9.579 24.954 1.00 95.50 500 TYR A N 1
ATOM 3819 C CA . TYR A 1 500 ? 2.420 -9.805 26.394 1.00 95.50 500 TYR A CA 1
ATOM 3820 C C . TYR A 1 500 ? 1.160 -10.485 26.913 1.00 95.50 500 TYR A C 1
ATOM 3822 O O . TYR A 1 500 ? 0.062 -10.311 26.373 1.00 95.50 500 TYR A O 1
ATOM 3830 N N . SER A 1 501 ? 1.334 -11.301 27.946 1.00 93.44 501 SER A N 1
ATOM 3831 C CA . SER A 1 501 ? 0.230 -12.005 28.592 1.00 93.44 501 SER A CA 1
ATOM 3832 C C . SER A 1 501 ? -0.561 -11.053 29.491 1.00 93.44 501 SER A C 1
ATOM 3834 O O . SER A 1 501 ? 0.011 -10.170 30.122 1.00 93.44 501 SER A O 1
ATOM 3836 N N . VAL A 1 502 ? -1.875 -11.242 29.554 1.00 95.00 502 VAL A N 1
ATOM 3837 C CA . VAL A 1 502 ? -2.794 -10.575 30.491 1.00 95.00 502 VAL A CA 1
ATOM 3838 C C . VAL A 1 502 ? -3.653 -11.645 31.171 1.00 95.00 502 VAL A C 1
ATOM 3840 O O . VAL A 1 502 ? -3.725 -12.770 30.674 1.00 95.00 502 VAL A O 1
ATOM 3843 N N . GLN A 1 503 ? -4.357 -11.326 32.266 1.00 91.44 503 GLN A N 1
ATOM 3844 C CA . GLN A 1 503 ? -5.098 -12.327 33.067 1.00 91.44 503 GLN A CA 1
ATOM 3845 C C . GLN A 1 503 ? -5.987 -13.288 32.249 1.00 91.44 503 GLN A C 1
ATOM 3847 O O . GLN A 1 503 ? -6.138 -14.447 32.625 1.00 91.44 503 GLN A O 1
ATOM 3852 N N . ASN A 1 504 ? -6.560 -12.822 31.133 1.00 90.12 504 ASN A N 1
ATOM 3853 C CA . ASN A 1 504 ? -7.457 -13.597 30.270 1.00 90.12 504 ASN A CA 1
ATOM 3854 C C . ASN A 1 504 ? -7.013 -13.630 28.794 1.00 90.12 504 ASN A C 1
ATOM 3856 O O . ASN A 1 504 ? -7.856 -13.574 27.899 1.00 90.12 504 ASN A O 1
ATOM 3860 N N . GLY A 1 505 ? -5.708 -13.702 28.513 1.00 90.31 505 GLY A N 1
ATOM 3861 C CA . GLY A 1 505 ? -5.214 -13.896 27.146 1.00 90.31 505 GLY A CA 1
ATOM 3862 C C . GLY A 1 505 ? -3.859 -13.253 26.882 1.00 90.31 505 GLY A C 1
ATOM 3863 O O . GLY A 1 505 ? -3.001 -13.198 27.755 1.00 90.31 505 GLY A O 1
ATOM 3864 N N . SER A 1 506 ? -3.672 -12.755 25.662 1.00 91.31 506 SER A N 1
ATOM 3865 C CA . SER A 1 506 ? -2.494 -11.978 25.275 1.00 91.31 506 SER A CA 1
ATOM 3866 C C . SER A 1 506 ? -2.913 -10.723 24.525 1.00 91.31 506 SER A C 1
ATOM 3868 O O . SER A 1 506 ? -3.864 -10.767 23.743 1.00 91.31 506 SER A O 1
ATOM 3870 N N . ARG A 1 507 ? -2.175 -9.634 24.711 1.00 90.19 507 ARG A N 1
ATOM 3871 C CA . ARG A 1 507 ? -2.296 -8.413 23.912 1.00 90.19 507 ARG A CA 1
ATOM 3872 C C . ARG A 1 507 ? -1.058 -8.242 23.043 1.00 90.19 507 ARG A C 1
ATOM 3874 O O . ARG A 1 507 ? -0.004 -8.814 23.325 1.00 90.19 507 ARG A O 1
ATOM 3881 N N . SER A 1 508 ? -1.198 -7.468 21.974 1.00 92.44 508 SER A N 1
ATOM 3882 C CA . SER A 1 508 ? -0.093 -7.142 21.079 1.00 92.44 508 SER A CA 1
ATOM 3883 C C . SER A 1 508 ? -0.076 -5.653 20.780 1.00 92.44 508 SER A C 1
ATOM 3885 O O . SER A 1 508 ? -1.112 -5.060 20.492 1.00 92.44 508 SER A O 1
ATOM 3887 N N . LEU A 1 509 ? 1.112 -5.069 20.832 1.00 90.00 509 LEU A N 1
ATOM 3888 C CA . LEU A 1 509 ? 1.403 -3.691 20.475 1.00 90.00 509 LEU A CA 1
ATOM 3889 C C . LEU A 1 509 ? 2.487 -3.696 19.408 1.00 90.00 509 LEU A C 1
ATOM 3891 O O . LEU A 1 509 ? 3.381 -4.538 19.423 1.00 90.00 509 LEU A O 1
ATOM 3895 N N . PHE A 1 510 ? 2.409 -2.754 18.480 1.00 87.44 510 PHE A N 1
ATOM 3896 C CA . PHE A 1 510 ? 3.412 -2.594 17.439 1.00 87.44 510 PHE A CA 1
ATOM 3897 C C . PHE A 1 510 ? 3.784 -1.128 17.363 1.00 87.44 510 PHE A C 1
ATOM 3899 O O . PHE A 1 510 ? 2.921 -0.269 17.196 1.00 87.44 510 PHE A O 1
ATOM 3906 N N . TYR A 1 511 ? 5.074 -0.862 17.480 1.00 85.44 511 TYR A N 1
ATOM 3907 C CA . TYR A 1 511 ? 5.656 0.434 17.217 1.00 85.44 511 TYR A CA 1
ATOM 3908 C C . TYR A 1 511 ? 6.413 0.361 15.896 1.00 85.44 511 TYR A C 1
ATOM 3910 O O . TYR A 1 511 ? 7.227 -0.541 15.695 1.00 85.44 511 TYR A O 1
ATOM 3918 N N . VAL A 1 512 ? 6.136 1.292 14.988 1.00 84.25 512 VAL A N 1
ATOM 3919 C CA . VAL A 1 512 ? 6.831 1.401 13.704 1.00 84.25 512 VAL A CA 1
ATOM 3920 C C . VAL A 1 512 ? 7.516 2.758 13.672 1.00 84.25 512 VAL A C 1
ATOM 3922 O O . VAL A 1 512 ? 6.842 3.779 13.748 1.00 84.25 512 VAL A O 1
ATOM 3925 N N . ALA A 1 513 ? 8.842 2.749 13.559 1.00 81.75 513 ALA A N 1
ATOM 3926 C CA . ALA A 1 513 ? 9.669 3.929 13.343 1.00 81.75 513 ALA A CA 1
ATOM 3927 C C . ALA A 1 513 ? 9.953 4.074 11.838 1.00 81.75 513 ALA A C 1
ATOM 3929 O O . ALA A 1 513 ? 10.910 3.454 11.352 1.00 81.75 513 ALA A O 1
ATOM 3930 N N . PRO A 1 514 ? 9.130 4.818 11.070 1.00 66.44 514 PRO A N 1
ATOM 3931 C CA . PRO A 1 514 ? 9.528 5.235 9.730 1.00 66.44 514 PRO A CA 1
ATOM 3932 C C . PRO A 1 514 ? 10.763 6.142 9.850 1.00 66.44 514 PRO A C 1
ATOM 3934 O O . PRO A 1 514 ? 10.865 6.916 10.797 1.00 66.44 514 PRO A O 1
ATOM 3937 N N . ASP A 1 515 ? 11.719 6.023 8.929 1.00 60.38 515 ASP A N 1
ATOM 3938 C CA . ASP A 1 515 ? 12.935 6.854 8.889 1.00 60.38 515 ASP A CA 1
ATOM 3939 C C . ASP A 1 515 ? 13.884 6.714 10.088 1.00 60.38 515 ASP A C 1
ATOM 3941 O O . ASP A 1 515 ? 14.549 7.672 10.494 1.00 60.38 515 ASP A O 1
ATOM 3945 N N . SER A 1 516 ? 14.024 5.500 10.625 1.00 61.47 516 SER A N 1
ATOM 3946 C CA . SER A 1 516 ? 15.126 5.204 11.535 1.00 61.47 516 SER A CA 1
ATOM 3947 C C . SER A 1 516 ? 16.445 5.541 10.834 1.00 61.47 516 SER A C 1
ATOM 3949 O O . SER A 1 516 ? 16.852 4.819 9.923 1.00 61.47 516 SER A O 1
ATOM 3951 N N . ARG A 1 517 ? 17.153 6.608 11.234 1.00 71.19 517 ARG A N 1
ATOM 3952 C CA . ARG A 1 517 ? 18.489 6.926 10.678 1.00 71.19 517 ARG A CA 1
ATOM 3953 C C . ARG A 1 517 ? 19.540 5.870 11.033 1.00 71.19 517 ARG A C 1
ATOM 3955 O O . ARG A 1 517 ? 20.715 6.038 10.713 1.00 71.19 517 ARG A O 1
ATOM 3962 N N . CYS A 1 518 ? 19.115 4.807 11.708 1.00 71.88 518 CYS A N 1
ATOM 3963 C CA . CYS A 1 518 ? 19.819 3.552 11.829 1.00 71.88 518 CYS A CA 1
ATOM 3964 C C . CYS A 1 518 ? 20.379 3.104 10.483 1.00 71.88 518 CYS A C 1
ATOM 3966 O O . CYS A 1 518 ? 19.686 3.045 9.467 1.00 71.88 518 CYS A O 1
ATOM 3968 N N . ASN A 1 519 ? 21.663 2.779 10.485 1.00 67.19 519 ASN A N 1
ATOM 3969 C CA . ASN A 1 519 ? 22.340 2.244 9.326 1.00 67.19 519 ASN A CA 1
ATOM 3970 C C . ASN A 1 519 ? 21.794 0.849 8.985 1.00 67.19 519 ASN A C 1
ATOM 3972 O O . ASN A 1 519 ? 21.139 0.179 9.780 1.00 67.19 519 ASN A O 1
ATOM 3976 N N . GLN A 1 520 ? 22.132 0.359 7.791 1.00 63.62 520 GLN A N 1
ATOM 3977 C CA . GLN A 1 520 ? 21.701 -0.962 7.313 1.00 63.62 520 GLN A CA 1
ATOM 3978 C C . GLN A 1 520 ? 22.153 -2.139 8.205 1.00 63.62 520 GLN A C 1
ATOM 3980 O O . GLN A 1 520 ? 21.599 -3.237 8.087 1.00 63.62 520 GLN A O 1
ATOM 3985 N N . ALA A 1 521 ? 23.142 -1.911 9.075 1.00 61.75 521 ALA A N 1
ATOM 3986 C CA . ALA A 1 521 ? 23.592 -2.828 10.110 1.00 61.75 521 ALA A CA 1
ATOM 3987 C C . ALA A 1 521 ? 23.778 -2.058 11.423 1.00 61.75 521 ALA A C 1
ATOM 3989 O O . ALA A 1 521 ? 24.579 -1.125 11.473 1.00 61.75 521 ALA A O 1
ATOM 3990 N N . GLU A 1 522 ? 23.073 -2.472 12.470 1.00 78.81 522 GLU A N 1
ATOM 3991 C CA . GLU A 1 522 ? 23.159 -1.872 13.802 1.00 78.81 522 GLU A CA 1
ATOM 3992 C C . GLU A 1 522 ? 23.408 -2.941 14.866 1.00 78.81 522 GLU A C 1
ATOM 3994 O O . GLU A 1 522 ? 23.158 -4.132 14.665 1.00 78.81 522 GLU A O 1
ATOM 3999 N N . GLU A 1 523 ? 23.938 -2.512 16.004 1.00 89.75 523 GLU A N 1
ATOM 4000 C CA . GLU A 1 523 ? 24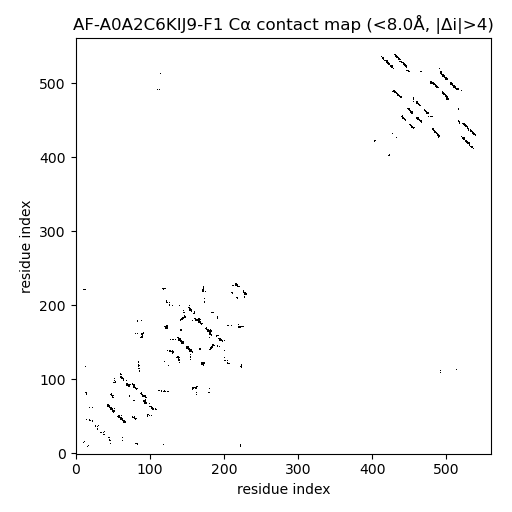.063 -3.356 17.187 1.00 89.75 523 GLU A CA 1
ATOM 4001 C C . GLU A 1 523 ? 22.757 -3.304 17.982 1.00 89.75 523 GLU A C 1
ATOM 4003 O O . GLU A 1 523 ? 22.342 -2.248 18.443 1.00 89.75 523 GLU A O 1
ATOM 4008 N N . LEU A 1 524 ? 22.085 -4.440 18.118 1.00 92.38 524 LEU A N 1
ATOM 4009 C CA . LEU A 1 524 ? 20.921 -4.610 18.969 1.00 92.38 524 LEU A CA 1
ATOM 4010 C C . LEU A 1 524 ? 21.390 -5.107 20.337 1.00 92.38 524 LEU A C 1
ATOM 4012 O O . LEU A 1 524 ? 21.963 -6.195 20.446 1.00 92.38 524 LEU A O 1
ATOM 4016 N N . VAL A 1 525 ? 21.145 -4.307 21.368 1.00 95.00 525 VAL A N 1
ATOM 4017 C CA . VAL A 1 525 ? 21.511 -4.612 22.751 1.00 95.00 525 VAL A CA 1
ATOM 4018 C C . VAL A 1 525 ? 20.242 -4.851 23.549 1.00 95.00 525 VAL A C 1
ATOM 4020 O O . VAL A 1 525 ? 19.348 -4.014 23.528 1.00 95.00 525 VAL A O 1
ATOM 4023 N N . PHE A 1 526 ? 20.172 -5.959 24.281 1.00 95.25 526 PHE A N 1
ATOM 4024 C CA . PHE A 1 526 ? 19.147 -6.192 25.302 1.00 95.25 526 PHE A CA 1
ATOM 4025 C C . PHE A 1 526 ? 19.810 -6.257 26.670 1.00 95.25 526 PHE A C 1
ATOM 4027 O O . PHE A 1 526 ? 20.800 -6.971 26.840 1.00 95.25 526 PHE A O 1
ATOM 4034 N N . ARG A 1 527 ? 19.264 -5.535 27.645 1.00 95.38 527 ARG A N 1
ATOM 4035 C CA . ARG A 1 527 ? 19.722 -5.500 29.037 1.00 95.38 527 ARG A CA 1
ATOM 4036 C C . ARG A 1 527 ? 18.607 -5.993 29.954 1.00 95.38 527 ARG A C 1
ATOM 4038 O O . ARG A 1 527 ? 17.434 -5.989 29.584 1.00 95.38 527 ARG A O 1
ATOM 4045 N N . ASP A 1 528 ? 18.997 -6.395 31.159 1.00 93.81 528 ASP A N 1
ATOM 4046 C CA . ASP A 1 528 ? 18.085 -6.834 32.223 1.00 93.81 528 ASP A CA 1
ATOM 4047 C C . ASP A 1 528 ? 17.265 -8.091 31.866 1.00 93.81 528 ASP A C 1
ATOM 4049 O O . ASP A 1 528 ? 16.171 -8.316 32.379 1.00 93.81 528 ASP A O 1
ATOM 4053 N N . LEU A 1 529 ? 17.809 -8.954 31.000 1.00 92.38 529 LEU A N 1
ATOM 4054 C CA . LEU A 1 529 ? 17.193 -10.247 30.705 1.00 92.38 529 LEU A CA 1
ATOM 4055 C C . LEU A 1 529 ? 17.345 -11.191 31.908 1.00 92.38 529 LEU A C 1
ATOM 4057 O O . LEU A 1 529 ? 18.462 -11.434 32.381 1.00 92.38 529 LEU A O 1
ATOM 4061 N N . ALA A 1 530 ? 16.218 -11.739 32.367 1.00 89.75 530 ALA A N 1
ATOM 4062 C CA . ALA A 1 530 ? 16.168 -12.758 33.414 1.00 89.75 530 ALA A CA 1
ATOM 4063 C C . ALA A 1 530 ? 16.730 -14.108 32.932 1.00 89.75 530 ALA A C 1
ATOM 4065 O O . ALA A 1 530 ? 16.779 -14.395 31.728 1.00 89.75 530 ALA A O 1
ATOM 4066 N N . VAL A 1 531 ? 17.129 -14.971 33.877 1.00 89.06 531 VAL A N 1
ATOM 4067 C CA . VAL A 1 531 ? 17.502 -16.360 33.546 1.00 89.06 531 VAL A CA 1
ATOM 4068 C C . VAL A 1 531 ? 16.344 -17.062 32.842 1.00 89.06 531 VAL A C 1
ATOM 4070 O O . VAL A 1 531 ? 15.201 -16.989 33.281 1.00 89.06 531 VAL A O 1
ATOM 4073 N N . GLY A 1 532 ? 16.656 -17.790 31.768 1.00 89.25 532 GLY A N 1
ATOM 4074 C CA . GLY A 1 532 ? 15.653 -18.507 30.979 1.00 89.25 532 GLY A CA 1
ATOM 4075 C C . GLY A 1 532 ? 15.043 -17.691 29.841 1.00 89.25 532 GLY A C 1
ATOM 4076 O O . GLY A 1 532 ? 14.284 -18.259 29.059 1.00 89.25 532 GLY A O 1
ATOM 4077 N N . ALA A 1 533 ? 15.415 -16.413 29.684 1.00 93.56 533 ALA A N 1
ATOM 4078 C CA . ALA A 1 533 ? 15.095 -15.675 28.469 1.00 93.56 533 ALA A CA 1
ATOM 4079 C C . ALA A 1 533 ? 15.667 -16.400 27.238 1.00 93.56 533 ALA A C 1
ATOM 4081 O O . ALA A 1 533 ? 16.826 -16.837 27.235 1.00 93.56 533 ALA A O 1
ATOM 4082 N N . SER A 1 534 ? 14.847 -16.517 26.195 1.00 94.38 534 SER A N 1
ATOM 4083 C CA . SER A 1 534 ? 15.238 -17.118 24.924 1.00 94.38 534 SER A CA 1
ATOM 4084 C C . SER A 1 534 ? 15.365 -16.044 23.859 1.00 94.38 534 SER A C 1
ATOM 4086 O O . SER A 1 534 ? 14.559 -15.114 23.787 1.00 94.38 534 SER A O 1
ATOM 4088 N N . LEU A 1 535 ? 16.399 -16.173 23.035 1.00 95.00 535 LEU A N 1
ATOM 4089 C CA . LEU A 1 535 ? 16.641 -15.268 21.928 1.00 95.00 535 LEU A CA 1
ATOM 4090 C C . LEU A 1 535 ? 16.695 -16.068 20.636 1.00 95.00 535 LEU A C 1
ATOM 4092 O O . LEU A 1 535 ? 17.512 -16.977 20.487 1.00 95.00 535 LEU A O 1
ATOM 4096 N N . THR A 1 536 ? 15.807 -15.714 19.714 1.00 94.25 536 THR A N 1
ATOM 4097 C CA . THR A 1 536 ? 15.690 -16.340 18.401 1.00 94.25 536 THR A CA 1
ATOM 4098 C C . THR A 1 536 ? 15.954 -15.296 17.335 1.00 94.25 536 THR A C 1
ATOM 4100 O O . THR A 1 536 ? 15.287 -14.261 17.276 1.00 94.25 536 THR A O 1
ATOM 4103 N N . ARG A 1 537 ? 16.911 -15.580 16.458 1.00 92.62 537 ARG A N 1
ATOM 4104 C CA . ARG A 1 537 ? 17.156 -14.787 15.256 1.00 92.62 537 ARG A CA 1
ATOM 4105 C C . ARG A 1 537 ? 16.599 -15.540 14.065 1.00 92.62 537 ARG A C 1
ATOM 4107 O O . ARG A 1 537 ? 16.889 -16.716 13.876 1.00 92.62 537 ARG A O 1
ATOM 4114 N N . SER A 1 538 ? 15.830 -14.854 13.235 1.00 89.75 538 SER A N 1
ATOM 4115 C CA . SER A 1 538 ? 15.389 -15.398 11.961 1.00 89.75 538 SER A CA 1
ATOM 4116 C C . SER A 1 538 ? 15.667 -14.398 10.848 1.00 89.75 538 SER A C 1
ATOM 4118 O O . SER A 1 538 ? 15.461 -13.192 10.992 1.00 89.75 538 SER A O 1
ATOM 4120 N N . ALA A 1 539 ? 16.150 -14.895 9.710 1.00 83.94 539 ALA A N 1
ATOM 4121 C CA . ALA A 1 539 ? 16.025 -14.130 8.481 1.00 83.94 539 ALA A CA 1
ATOM 4122 C C . ALA A 1 539 ? 14.524 -13.978 8.234 1.00 83.94 539 ALA A C 1
ATOM 4124 O O . ALA A 1 539 ? 13.818 -14.994 8.228 1.00 83.94 539 ALA A O 1
ATOM 4125 N N . ALA A 1 540 ? 14.035 -12.745 8.052 1.00 66.12 540 ALA A N 1
ATOM 4126 C CA . ALA A 1 540 ? 12.632 -12.506 7.755 1.00 66.12 540 ALA A CA 1
ATOM 4127 C C . ALA A 1 540 ? 12.296 -13.395 6.569 1.00 66.12 540 ALA A C 1
ATOM 4129 O O . ALA A 1 540 ? 12.850 -13.227 5.477 1.00 66.12 540 ALA A O 1
ATOM 4130 N N . THR A 1 541 ? 11.490 -14.425 6.823 1.00 48.69 541 THR A N 1
ATOM 4131 C CA . THR A 1 541 ? 11.335 -15.501 5.863 1.00 48.69 541 THR A CA 1
ATOM 4132 C C . THR A 1 541 ? 10.750 -14.853 4.624 1.00 48.69 541 THR A C 1
ATOM 4134 O O . THR A 1 541 ? 9.593 -14.430 4.619 1.00 48.69 541 THR A O 1
ATOM 4137 N N . ARG A 1 542 ? 11.549 -14.741 3.556 1.00 45.97 542 ARG A N 1
ATOM 4138 C CA . ARG A 1 542 ? 11.010 -14.541 2.218 1.00 45.97 542 ARG A CA 1
ATOM 4139 C C . ARG A 1 542 ? 10.209 -15.806 1.973 1.00 45.97 542 ARG A C 1
ATOM 4141 O O . ARG A 1 542 ? 10.762 -16.782 1.479 1.00 45.97 542 ARG A O 1
ATOM 4148 N N . ARG A 1 543 ? 8.944 -15.837 2.405 1.00 36.59 543 ARG A N 1
ATOM 4149 C CA . ARG A 1 543 ? 8.001 -16.904 2.082 1.00 36.59 543 ARG A CA 1
ATOM 4150 C C . ARG A 1 543 ? 7.842 -16.858 0.567 1.00 36.59 543 ARG A C 1
ATOM 4152 O O . ARG A 1 543 ? 6.934 -16.227 0.034 1.00 36.59 543 ARG A O 1
ATOM 4159 N N . SER A 1 544 ? 8.765 -17.506 -0.140 1.00 33.72 544 SER A N 1
ATOM 4160 C CA . SER A 1 544 ? 8.536 -17.968 -1.489 1.00 33.72 544 SER A CA 1
ATOM 4161 C C . SER A 1 544 ? 7.383 -18.946 -1.354 1.00 33.72 544 SER A C 1
ATOM 4163 O O . SER A 1 544 ? 7.483 -20.004 -0.735 1.00 33.72 544 SER A O 1
ATOM 4165 N N . SER A 1 545 ? 6.221 -18.536 -1.841 1.00 30.44 545 SER A N 1
ATOM 4166 C CA . SER A 1 545 ? 5.054 -19.398 -1.916 1.00 30.44 545 SER A CA 1
ATOM 4167 C C . SER A 1 545 ? 5.330 -20.455 -2.989 1.00 30.44 545 SER A C 1
ATOM 4169 O O . SER A 1 545 ? 4.811 -20.374 -4.095 1.00 30.44 545 SER A O 1
ATOM 4171 N N . SER A 1 546 ? 6.213 -21.417 -2.714 1.00 28.45 546 SER A N 1
ATOM 4172 C CA . SER A 1 546 ? 6.376 -22.585 -3.572 1.00 28.45 546 SER A CA 1
ATOM 4173 C C . SER A 1 546 ? 5.216 -23.528 -3.277 1.00 28.45 546 SER A C 1
ATOM 4175 O O . SER A 1 546 ? 5.213 -24.300 -2.322 1.00 28.45 546 SER A O 1
ATOM 4177 N N . ILE A 1 547 ? 4.165 -23.404 -4.083 1.00 29.47 547 ILE A N 1
ATOM 4178 C CA . ILE A 1 547 ? 3.116 -24.413 -4.163 1.00 29.47 547 ILE A CA 1
ATOM 4179 C C . ILE A 1 547 ? 3.765 -25.628 -4.827 1.00 29.47 547 ILE A C 1
ATOM 4181 O O . ILE A 1 547 ? 3.962 -25.661 -6.040 1.00 29.47 547 ILE A O 1
ATOM 4185 N N . THR A 1 548 ? 4.135 -26.623 -4.027 1.00 31.70 548 THR A N 1
ATOM 4186 C CA . THR A 1 548 ? 4.416 -27.963 -4.534 1.00 31.70 548 THR A CA 1
ATOM 4187 C C . THR A 1 548 ? 3.081 -28.574 -4.944 1.00 31.70 548 THR A C 1
ATOM 4189 O O . THR A 1 548 ? 2.290 -29.025 -4.121 1.00 31.70 548 THR A O 1
ATOM 4192 N N . GLY A 1 549 ? 2.788 -28.526 -6.244 1.00 29.98 549 GLY A N 1
ATOM 4193 C CA . GLY A 1 549 ? 1.700 -29.301 -6.821 1.00 29.98 549 GLY A CA 1
ATOM 4194 C C . GLY A 1 549 ? 2.021 -30.785 -6.674 1.00 29.98 549 GLY A C 1
ATOM 4195 O O . GLY A 1 549 ? 2.903 -31.304 -7.355 1.00 29.98 549 GLY A O 1
ATOM 4196 N N . SER A 1 550 ? 1.316 -31.463 -5.774 1.00 30.59 550 SER A N 1
ATOM 4197 C CA . SER A 1 550 ? 1.257 -32.919 -5.705 1.00 30.59 550 SER A CA 1
ATOM 4198 C C . SER A 1 550 ? 0.562 -33.442 -6.965 1.00 30.59 550 SER A C 1
ATOM 4200 O O . SER A 1 550 ? -0.663 -33.546 -7.022 1.00 30.59 550 SER A O 1
ATOM 4202 N N . GLY A 1 551 ? 1.344 -33.705 -8.011 1.00 30.84 551 GLY A N 1
ATOM 4203 C CA . GLY A 1 551 ? 0.889 -34.444 -9.180 1.00 30.84 551 GLY A CA 1
ATOM 4204 C C . GLY A 1 551 ? 0.798 -35.927 -8.840 1.00 30.84 551 GLY A C 1
ATOM 4205 O O . GLY A 1 551 ? 1.811 -36.623 -8.846 1.00 30.84 551 GLY A O 1
ATOM 4206 N N . ASP A 1 552 ? -0.413 -36.406 -8.561 1.00 30.45 552 ASP A N 1
ATOM 4207 C CA . ASP A 1 552 ? -0.727 -37.833 -8.541 1.00 30.45 552 ASP A CA 1
ATOM 4208 C C . ASP A 1 552 ? -0.531 -38.407 -9.955 1.00 30.45 552 ASP A C 1
ATOM 4210 O O . ASP A 1 552 ? -1.361 -38.249 -10.854 1.00 30.45 552 ASP A O 1
ATOM 4214 N N . HIS A 1 553 ? 0.600 -39.074 -10.178 1.00 33.16 553 HIS A N 1
ATOM 4215 C CA . HIS A 1 553 ? 0.798 -39.963 -11.317 1.00 33.16 553 HIS A CA 1
ATOM 4216 C C . HIS A 1 553 ? 0.462 -41.393 -10.901 1.00 33.16 553 HIS A C 1
ATOM 4218 O O . HIS A 1 553 ? 1.282 -42.118 -10.343 1.00 33.16 553 HIS A O 1
ATOM 4224 N N . SER A 1 554 ? -0.770 -41.801 -11.209 1.00 28.14 554 SER A N 1
ATOM 4225 C CA . SER A 1 554 ? -1.189 -43.201 -11.180 1.00 28.14 554 SER A CA 1
ATOM 4226 C C . SER A 1 554 ? -0.672 -43.915 -12.444 1.00 28.14 554 SER A C 1
ATOM 4228 O O . SER A 1 554 ? -0.899 -43.417 -13.553 1.00 28.14 554 SER A O 1
ATOM 4230 N N . PRO A 1 555 ? 0.033 -45.057 -12.338 1.00 38.06 555 PRO A N 1
ATOM 4231 C CA . PRO A 1 555 ? 0.574 -45.750 -13.499 1.00 38.06 555 PRO A CA 1
ATOM 4232 C C . PRO A 1 555 ? -0.528 -46.530 -14.227 1.00 38.06 555 PRO A C 1
ATOM 4234 O O . PRO A 1 555 ? -1.202 -47.385 -13.655 1.00 38.06 555 PRO A O 1
ATOM 4237 N N . ARG A 1 556 ? -0.693 -46.251 -15.526 1.00 33.44 556 ARG A N 1
ATOM 4238 C CA . ARG A 1 556 ? -1.560 -47.014 -16.434 1.00 33.44 556 ARG A CA 1
ATOM 4239 C C . ARG A 1 556 ? -0.986 -48.414 -16.660 1.00 33.44 556 ARG A C 1
ATOM 4241 O O . ARG A 1 556 ? 0.035 -48.586 -17.326 1.00 33.44 556 ARG A O 1
ATOM 4248 N N . GLU A 1 557 ? -1.694 -49.403 -16.138 1.00 36.62 557 GLU A N 1
ATOM 4249 C CA . GLU A 1 557 ? -1.515 -50.823 -16.409 1.00 36.62 557 GLU A CA 1
ATOM 4250 C C . GLU A 1 557 ? -1.918 -51.126 -17.866 1.00 36.62 557 GLU A C 1
ATOM 4252 O O . GLU A 1 557 ? -3.031 -50.829 -18.305 1.00 36.62 557 GLU A O 1
ATOM 4257 N N . ARG A 1 558 ? -0.986 -51.681 -18.651 1.00 39.75 558 ARG A N 1
ATOM 4258 C CA . ARG A 1 558 ? -1.261 -52.223 -19.987 1.00 39.75 558 ARG A CA 1
ATOM 4259 C C . ARG A 1 558 ? -1.946 -53.579 -19.826 1.00 39.75 558 ARG A C 1
ATOM 4261 O O . ARG A 1 558 ? -1.308 -54.520 -19.364 1.00 39.75 558 ARG A O 1
ATOM 4268 N N . GLN A 1 559 ? -3.181 -53.713 -20.301 1.00 39.22 559 GLN A N 1
ATOM 4269 C CA . GLN A 1 559 ? -3.731 -55.013 -20.684 1.00 39.22 559 GLN A CA 1
ATOM 4270 C C . GLN A 1 559 ? -3.888 -55.079 -22.199 1.00 39.22 559 GLN A C 1
ATOM 4272 O O . GLN A 1 559 ? -4.482 -54.209 -22.830 1.00 39.22 559 GLN A O 1
ATOM 4277 N N . ALA A 1 560 ? -3.282 -56.122 -22.756 1.00 38.69 560 ALA A N 1
ATOM 4278 C CA . ALA A 1 560 ? -3.341 -56.493 -24.153 1.00 38.69 560 ALA A CA 1
ATOM 4279 C C . ALA A 1 560 ? -4.715 -57.068 -24.516 1.00 38.69 560 ALA A C 1
ATOM 4281 O O . ALA A 1 560 ? -5.231 -57.927 -23.797 1.00 38.69 560 ALA A O 1
ATOM 4282 N N . ARG A 1 561 ? -5.230 -56.662 -25.678 1.00 39.31 561 ARG A N 1
ATOM 4283 C CA . ARG A 1 561 ? -5.859 -57.527 -26.681 1.00 39.31 561 ARG A CA 1
ATOM 4284 C C . ARG A 1 561 ? -5.861 -56.834 -28.031 1.00 39.31 561 ARG A C 1
ATOM 4286 O O . ARG A 1 561 ? -6.122 -55.612 -28.042 1.00 39.31 561 ARG A O 1
#

Nearest PDB structures (foldseek):
  2jhd-assembly1_A  TM=9.458E-01  e=9.389E-29  Toxoplasma gondii
  3f5e-assembly1_A  TM=9.394E-01  e=7.388E-28  Toxoplasma gondii RH
  2k2s-assembly1_A  TM=8.354E-01  e=5.623E-11  Toxoplasma gondii
  3o12-assembly1_A  TM=6.047E-01  e=1.456E-04  Saccharomyces cerevisiae

InterPro domains:
  IPR008117 Micronemal protein 1 [PR01744] (39-53)
  IPR008117 Micronemal protein 1 [PR01744] (80-94)
  IPR008117 Micronemal protein 1 [PR01744] (140-156)
  IPR008117 Micronemal protein 1 [PR01744] (166-183)
  IPR019562 Micronemal adhesive repeat, sialic-acid binding [PF10564] (18-112)
  IPR019562 Micronemal adhesive repeat, sialic-acid binding [PF10564] (126-193)
  IPR024691 Micronemal protein 1, galectin-like domain [PF11476] (431-545)
  IPR038686 MIC1, C-terminal superfamily [G3DSA:2.60.120.710] (419-548)

Radius of gyration: 37.25 Å; Cα contacts (8 Å, |Δi|>4): 843; chains: 1; bounding box: 98×106×105 Å

Solvent-accessible surface area (backbone atoms only — not comparable to full-atom values): 35429 Å² total; per-residue (Å²): 133,80,80,80,77,66,84,68,69,81,69,69,37,45,43,55,55,44,16,51,53,27,42,54,48,34,52,45,43,20,70,76,67,69,36,70,89,46,57,56,86,87,63,57,40,35,48,34,37,25,41,49,36,77,93,34,75,59,71,38,54,31,29,31,42,54,90,40,41,40,79,71,46,72,75,86,34,33,28,24,36,46,41,36,69,60,49,62,19,36,32,91,19,15,55,40,45,90,68,40,49,71,50,74,57,84,65,48,60,52,56,48,57,75,39,21,72,41,31,34,22,66,27,32,50,35,19,24,49,51,22,26,73,77,41,80,75,20,36,51,33,35,30,35,34,49,35,86,42,65,69,44,41,23,27,28,36,38,81,45,28,29,39,85,34,68,16,33,39,39,31,47,60,67,43,86,36,80,38,64,43,7,47,91,23,46,83,51,78,49,34,61,45,57,43,84,44,46,66,65,38,51,50,37,31,66,69,50,78,72,91,38,57,94,70,31,44,64,42,64,46,64,41,63,74,47,47,65,39,74,44,71,72,67,64,57,60,74,73,68,68,75,89,75,70,97,72,88,80,90,83,83,88,82,87,84,81,91,84,85,84,90,86,80,89,81,91,81,82,80,81,83,83,81,80,83,80,82,81,85,79,91,80,82,89,80,89,82,79,88,86,88,88,87,86,80,90,80,90,80,89,87,85,89,84,88,89,79,90,86,90,83,81,90,85,88,81,90,86,85,86,80,90,80,89,78,87,77,88,81,90,82,81,89,81,90,79,88,82,81,89,87,82,88,85,91,79,86,82,81,86,80,89,81,89,86,87,82,86,88,85,84,91,86,86,89,86,91,86,81,92,88,88,91,87,89,85,86,87,85,88,83,89,86,87,82,93,78,93,77,87,91,88,78,92,76,76,95,86,83,81,90,76,87,77,92,83,72,85,92,65,74,66,55,78,48,88,60,78,75,30,69,48,80,39,84,45,42,55,44,28,31,42,36,40,39,36,74,43,55,43,40,36,36,31,46,45,95,31,32,39,38,36,45,26,45,76,79,28,32,34,41,38,38,50,63,87,72,78,62,74,48,75,43,76,36,82,65,45,48,69,51,35,40,40,33,42,34,32,67,66,60,33,40,34,44,36,40,36,35,25,30,96,88,54,70,50,78,48,76,47,73,40,75,71,52,85,54,59,64,63,30,47,34,36,39,35,52,39,42,68,68,25,37,42,45,60,42,70,53,75,78,75,71,83,76,77,78,78,85,75,84,78,79,83,84,80,87,78,92,131

Mean predicted aligned error: 19.65 Å

Foldseek 3Di:
DPPPPDPPPPQPWLQVVLQVVLLVVLVCCCPPVVDVVSVDDPFRKGWWFAAEAPVGQHTDTKIWRPVQWDQADDDRQWIWTAGLQGATATEGTGDDNVGIDIDDDPCSSVSSQVRSQWFPAPLQVLLQVLLCVVPNQWGWWQAAAAAPRHTAIKTANRHLWYQVDWTWTAFNQLDIDIGGTYDPNYHDPSRHRIGHDRVSSSVSSVPDDGPEDPQWDFATDSTPDTDTHGDPVVVVVVVPDDPDDPDDDDDDDDDDDDDDDDDDDDDDDDDDDDDDDDDDDDDDDDDDDDDDDDDDDDDDDDDDDDDDDDDDDDDDDDDDDDDDDDDDDDDDDDDDDDDDDDDDDDDDDDDDDDDDDDDDDDDDDDDDDDDDDDDDDDDDDDDDDDDDDDDDDDDDDDPDDDDDDDPDDDFPKDFDDDPDDKDKDKDAAQKKKKKKAFFQKKKKDWAPAKIWIRGVVQQWIWIDGNVGDDIDIDGNPQFDTMKMWMWHHNQFKIKIKIWGDHPPGIDIDIDIGGPRVRHRITMMMMTRGDGGMIMGMDRNPPPPVPPPPPDDDDDDDDDDD

Sequence (561 aa):
MAPQLNAVSTVRSLQSHLDARCQDLFKTICKTENRDEFCRPGGRVVFRHGRGGHSQPGNSWRCYDSSRLLATGGGDNGLSCVDNCGHLIPCPGSVDPATTRHASREEMADWVLGSVEKFCSSFQAAADLYCYQQYEGTIARFSKGYGSDPEAWRCYVPKSLSFALLGQCVDNCGGNTSCSGGRPGTTTENDKLHYTLSEGILDAIKSVQSPCKEEEVCMPKFENPPLCVKSVNTLNERKASPSAGDGRQDLEGVKPDTVDPSTGMGSEIMPQESGDYAKPEKEDAVAEKVEQEDRGESKLDEAVSSRKDGAGSDDSVDDDGDDEERRLDDEETLRDSEDDVTTVHTVAPRSPHRSRRSTPGDVFSRHPWEETDDVSGKLPSSDTVGERIGRPGDRLGPENLYPWQEHADGDGNGSLHSEPVTAYLRFTSGEEVTVEFDSDRVSGEIGNCHSFEVNTHDQLLRYHSDTGEEVSEVNLEDATGHVKLTVRHTGSYIMVGLQYSVQNGSRSLFYVAPDSRCNQAEELVFRDLAVGASLTRSAATRRSSSITGSGDHSPRERQAR

Organism: NCBI:txid483139

pLDDT: mean 71.79, std 27.19, range [26.41, 98.81]

Secondary structure (DSSP, 8-state):
-------------HHHHHHHHHHHHHHHHHHHS--GGG--TT--EEEEEE--STT--S-EEEEEEGGGSBSS--GGGEEEEE-TTS-EEEEEEE--TTT--EE--TTHHHHHHHHHHHH--HHHHHHHHHHHHHSTT-EEEEEE-STTPPEEEEEE-GGGSEEEEEEEEE-TTS-EEEEEEE----SSGGGG-EEE-HHHHHHHHHTSPPSS-TTEEEE--SSSS-EEEE-THHHHHTTS----------------------------PPPP-----PPPPP-------------------------------------------------------------------------------------------------------------S----------S------S---EE--SSSEEEEEEEETTEEEEEEE--SEEEEEETTTEEEEEETTTTEEEEEETTSS-EEEEE-TTEEEEEEEEEEE-SSEEEEEEEEEETTEEEEEEEEEET----SEEEEEEEEEPTT-EEEEEE----------------------